Protein AF-0000000084575203 (afdb_homodimer)

Nearest PDB structures (foldseek):
  8qkd-assembly1_A  TM=4.414E-01  e=4.168E-02  synthetic construct
  8r97-assembly2_I  TM=4.747E-01  e=3.796E-01  Subtercola sp.
  7ran-assembly1_A  TM=4.480E-01  e=8.044E-01  Homo sapiens
  8qkd-assembly1_A  TM=5.413E-01  e=3.655E-02  synthetic construct
  8r97-assembly2_I  TM=4.748E-01  e=2.945E-01  Subtercola sp.

InterPro domains:
  IPR045339 Domain of unknown function DUF6534 [PF20152] (160-245)

pLDDT: mean 74.3, std 27.45, range [20.17, 98.25]

Radius of gyration: 34.97 Å; Cα contacts (8 Å, |Δi|>4): 824; chains: 2; bounding box: 142×97×87 Å

Foldseek 3Di:
DCLQQVLLVLLLVVLVVLLVLLVVLLVLLVVFPVPDDPVLVCLLVVLNVLSVVLNVLSVVLCCQQCPVCNPPVLSSFWLALSVLSLLQSLLVLLLSLLLVLLVVLCVLVVNPVSSVVLNVLSNQLSVLSNVLSVVSNVVGGQQVSLPVSVVSVLSNLVSSLVSLVSSLVSLLVSLVVPQDPPVVVNVLSVLLNVLSNVLSVVLNVLSVVLSVCCVVPVRGCNSVSSSSNNSSSSSSSSSCSSSSPGDDVVDDPPPCPPPPPPVVVPPPPPPPDDDPPPPPPDPPPDPPPDPDDDPPPPPPPCPPPVPVPDDPDDPDDDPDDPDDDDD/DCLLQVLLVLLLVVLVVLLVLLVVLLVLLVVFPVPDDPVLVCLLVVLNVLSVVLNVLSVVLCCQQCPVCNPPVLSSFWLALSVLSLLQSLLVLLLSLLLVLLVVLCVLVVNPVSSVVLNVLSNQLSVLSNVLSVVSHVVGGQQVSLPVSVVSVLSNLVSSLVSLVSSLVSLLVSLVVPQDPPVVVNVLSVLLNVLSNVLSVVLNVLSVVLSVCCVVPVRGCNSVSSSSNNSSSSSSSSSCSSSSPGDDVVDDPPPCPVVPPPVVVVPPPPPDDDDPPPPVPPPPDDPPDDDPDDPPPPPPPPPPPPPPVDDPPPDDDDDDDDDPDDD

Structure (mmCIF, N/CA/C/O backbone):
data_AF-0000000084575203-model_v1
#
loop_
_entity.id
_entity.type
_entity.pdbx_description
1 polymer 'DUF6534 domain-containing protein'
#
loop_
_atom_site.group_PDB
_atom_site.id
_atom_site.type_symbol
_atom_site.label_atom_id
_atom_site.label_alt_id
_atom_site.label_comp_id
_atom_site.label_asym_id
_atom_site.label_entity_id
_atom_site.label_seq_id
_atom_site.pdbx_PDB_ins_code
_atom_site.Cartn_x
_atom_site.Cartn_y
_atom_site.Cartn_z
_atom_site.occupancy
_atom_site.B_iso_or_equiv
_atom_site.auth_seq_id
_atom_site.auth_comp_id
_atom_site.auth_asym_id
_atom_site.auth_atom_id
_atom_site.pdbx_PDB_model_num
ATOM 1 N N . MET A 1 1 ? 10.594 -26.672 -6.68 1 68.25 1 MET A N 1
ATOM 2 C CA . MET A 1 1 ? 9.492 -25.828 -7.129 1 68.25 1 MET A CA 1
ATOM 3 C C . MET A 1 1 ? 9.227 -24.688 -6.137 1 68.25 1 MET A C 1
ATOM 5 O O . MET A 1 1 ? 9.195 -23.516 -6.52 1 68.25 1 MET A O 1
ATOM 9 N N . ALA A 1 2 ? 9.273 -25.031 -4.848 1 73.06 2 ALA A N 1
ATOM 10 C CA . ALA A 1 2 ? 8.969 -24.047 -3.818 1 73.06 2 ALA A CA 1
ATOM 11 C C . ALA A 1 2 ? 10.07 -23 -3.721 1 73.06 2 ALA A C 1
ATOM 13 O O . ALA A 1 2 ? 9.797 -21.797 -3.623 1 73.06 2 ALA A O 1
ATOM 14 N N . PRO A 1 3 ? 11.273 -23.359 -3.947 1 76.75 3 PRO A N 1
ATOM 15 C CA . PRO A 1 3 ? 12.328 -22.344 -3.832 1 76.75 3 PRO A CA 1
ATOM 16 C C . PRO A 1 3 ? 12.328 -21.375 -5 1 76.75 3 PRO A C 1
ATOM 18 O O . PRO A 1 3 ? 12.922 -20.281 -4.902 1 76.75 3 PRO A O 1
ATOM 21 N N . LEU A 1 4 ? 11.672 -21.766 -6.047 1 78.19 4 LEU A N 1
ATOM 22 C CA . LEU A 1 4 ? 11.578 -20.844 -7.176 1 78.19 4 LEU A CA 1
ATOM 23 C C . LEU A 1 4 ? 10.289 -20.031 -7.109 1 78.19 4 LEU A C 1
ATOM 25 O O . LEU A 1 4 ? 10.312 -18.812 -7.262 1 78.19 4 LEU A O 1
ATOM 29 N N . ALA A 1 5 ? 9.289 -20.641 -6.785 1 85.19 5 ALA A N 1
ATOM 30 C CA . ALA A 1 5 ? 7.965 -20.016 -6.883 1 85.19 5 ALA A CA 1
ATOM 31 C C . ALA A 1 5 ? 7.688 -19.125 -5.68 1 85.19 5 ALA A C 1
ATOM 33 O O . ALA A 1 5 ? 7.109 -18.047 -5.824 1 85.19 5 ALA A O 1
ATOM 34 N N . ALA A 1 6 ? 8.188 -19.5 -4.555 1 89.56 6 ALA A N 1
ATOM 35 C CA . ALA A 1 6 ? 7.805 -18.812 -3.322 1 89.56 6 ALA A CA 1
ATOM 36 C C . ALA A 1 6 ? 8.445 -17.438 -3.236 1 89.56 6 ALA A C 1
ATOM 38 O O . ALA A 1 6 ? 7.766 -16.438 -2.971 1 89.56 6 ALA A O 1
ATOM 39 N N . PRO A 1 7 ? 9.695 -17.359 -3.49 1 90.19 7 PRO A N 1
ATOM 40 C CA . PRO A 1 7 ? 10.297 -16.031 -3.379 1 90.19 7 PRO A CA 1
ATOM 41 C C . PRO A 1 7 ? 9.734 -15.031 -4.391 1 90.19 7 PRO A C 1
ATOM 43 O O . PRO A 1 7 ? 9.539 -13.859 -4.066 1 90.19 7 PRO A O 1
ATOM 46 N N . LEU A 1 8 ? 9.461 -15.461 -5.539 1 90.56 8 LEU A N 1
ATOM 47 C CA . LEU A 1 8 ? 8.898 -14.578 -6.555 1 90.56 8 LEU A CA 1
ATOM 48 C C . LEU A 1 8 ? 7.5 -14.117 -6.16 1 90.56 8 LEU A C 1
ATOM 50 O O . LEU A 1 8 ? 7.168 -12.938 -6.297 1 90.56 8 LEU A O 1
ATOM 54 N N . LEU A 1 9 ? 6.723 -15.031 -5.699 1 93.5 9 LEU A N 1
ATOM 55 C CA . LEU A 1 9 ? 5.371 -14.688 -5.266 1 93.5 9 LEU A CA 1
ATOM 56 C C . LEU A 1 9 ? 5.406 -13.633 -4.172 1 93.5 9 LEU A C 1
ATOM 58 O O . LEU A 1 9 ? 4.691 -12.625 -4.25 1 93.5 9 LEU A O 1
ATOM 62 N N . LEU A 1 10 ? 6.266 -13.844 -3.195 1 94.5 10 LEU A N 1
ATOM 63 C CA . LEU A 1 10 ? 6.391 -12.883 -2.107 1 94.5 10 LEU A CA 1
ATOM 64 C C . LEU A 1 10 ? 6.871 -11.531 -2.631 1 94.5 10 LEU A C 1
ATOM 66 O O . LEU A 1 10 ? 6.406 -10.484 -2.174 1 94.5 10 LEU A O 1
ATOM 70 N N . GLY A 1 11 ? 7.781 -11.578 -3.541 1 95.25 11 GLY A N 1
ATOM 71 C CA . GLY A 1 11 ? 8.25 -10.352 -4.156 1 95.25 11 GLY A CA 1
ATOM 72 C C . GLY A 1 11 ? 7.148 -9.555 -4.824 1 95.25 11 GLY A C 1
ATOM 73 O O . GLY A 1 11 ? 7.094 -8.328 -4.699 1 95.25 11 GLY A O 1
ATOM 74 N N . TYR A 1 12 ? 6.258 -10.25 -5.535 1 95.69 12 TYR A N 1
ATOM 75 C CA . TYR A 1 12 ? 5.145 -9.578 -6.191 1 95.69 12 TYR A CA 1
ATOM 76 C C . TYR A 1 12 ? 4.207 -8.945 -5.168 1 95.69 12 TYR A C 1
ATOM 78 O O . TYR A 1 12 ? 3.742 -7.82 -5.352 1 95.69 12 TYR A O 1
ATOM 86 N N . LEU A 1 13 ? 3.953 -9.648 -4.102 1 96.81 13 LEU A N 1
ATOM 87 C CA . LEU A 1 13 ? 3.061 -9.148 -3.064 1 96.81 13 LEU A CA 1
ATOM 88 C C . LEU A 1 13 ? 3.652 -7.914 -2.389 1 96.81 13 LEU A C 1
ATOM 90 O O . LEU A 1 13 ? 2.975 -6.891 -2.25 1 96.81 13 LEU A O 1
ATOM 94 N N . PHE A 1 14 ? 4.895 -8.008 -2.092 1 96.69 14 PHE A N 1
ATOM 95 C CA . PHE A 1 14 ? 5.551 -6.887 -1.433 1 96.69 14 PHE A CA 1
ATOM 96 C C . PHE A 1 14 ? 5.648 -5.688 -2.369 1 96.69 14 PHE A C 1
ATOM 98 O O . PHE A 1 14 ? 5.543 -4.539 -1.933 1 96.69 14 PHE A O 1
ATOM 105 N N . ASN A 1 15 ? 5.902 -5.945 -3.596 1 97.44 15 ASN A N 1
ATOM 106 C CA . ASN A 1 15 ? 5.949 -4.879 -4.594 1 97.44 15 ASN A CA 1
ATOM 107 C C . ASN A 1 15 ? 4.648 -4.086 -4.625 1 97.44 15 ASN A C 1
ATOM 109 O O . ASN A 1 15 ? 4.664 -2.854 -4.578 1 97.44 15 ASN A O 1
ATOM 113 N N . TRP A 1 16 ? 3.549 -4.73 -4.629 1 97.62 16 TRP A N 1
ATOM 114 C CA . TRP A 1 16 ? 2.25 -4.066 -4.633 1 97.62 16 TRP A CA 1
ATOM 115 C C . TRP A 1 16 ? 2.006 -3.332 -3.32 1 97.62 16 TRP A C 1
ATOM 117 O O . TRP A 1 16 ? 1.437 -2.238 -3.311 1 97.62 16 TRP A O 1
ATOM 127 N N . GLY A 1 17 ? 2.402 -3.957 -2.211 1 97.75 17 GLY A N 1
ATOM 128 C CA . GLY A 1 17 ? 2.293 -3.275 -0.932 1 97.75 17 GLY A CA 1
ATOM 129 C C . GLY A 1 17 ? 3.049 -1.96 -0.891 1 97.75 17 GLY A C 1
ATOM 130 O O . GLY A 1 17 ? 2.502 -0.937 -0.475 1 97.75 17 GLY A O 1
ATOM 131 N N . LEU A 1 18 ? 4.238 -2.016 -1.347 1 97.94 18 LEU A N 1
ATOM 132 C CA . LEU A 1 18 ? 5.078 -0.824 -1.341 1 97.94 18 LEU A CA 1
ATOM 133 C C . LEU A 1 18 ? 4.566 0.205 -2.346 1 97.94 18 LEU A C 1
ATOM 135 O O . LEU A 1 18 ? 4.699 1.411 -2.125 1 97.94 18 LEU A O 1
ATOM 139 N N . TYR A 1 19 ? 3.998 -0.305 -3.461 1 98.06 19 TYR A N 1
ATOM 140 C CA . TYR A 1 19 ? 3.389 0.608 -4.422 1 98.06 19 TYR A CA 1
ATOM 141 C C . TYR A 1 19 ? 2.217 1.355 -3.793 1 98.06 19 TYR A C 1
ATOM 143 O O . TYR A 1 19 ? 2.016 2.543 -4.059 1 98.06 19 TYR A O 1
ATOM 151 N N . GLY A 1 20 ? 1.424 0.672 -2.984 1 97.62 20 GLY A N 1
ATOM 152 C CA . GLY A 1 20 ? 0.376 1.349 -2.236 1 97.62 20 GLY A CA 1
ATOM 153 C C . GLY A 1 20 ? 0.904 2.441 -1.326 1 97.62 20 GLY A C 1
ATOM 154 O O . GLY A 1 20 ? 0.381 3.559 -1.322 1 97.62 20 GLY A O 1
ATOM 155 N N . VAL A 1 21 ? 1.962 2.123 -0.621 1 97.06 21 VAL A N 1
ATOM 156 C CA . VAL A 1 21 ? 2.609 3.096 0.253 1 97.06 21 VAL A CA 1
ATOM 157 C C . VAL A 1 21 ? 3.072 4.301 -0.566 1 97.06 21 VAL A C 1
ATOM 159 O O . VAL A 1 21 ? 2.811 5.445 -0.196 1 97.06 21 VAL A O 1
ATOM 162 N N . LEU A 1 22 ? 3.662 4.008 -1.659 1 98 22 LEU A N 1
ATOM 163 C CA . LEU A 1 22 ? 4.215 5.043 -2.523 1 98 22 LEU A CA 1
ATOM 164 C C . LEU A 1 22 ? 3.115 5.953 -3.053 1 98 22 LEU A C 1
ATOM 166 O O . LEU A 1 22 ? 3.289 7.176 -3.119 1 98 22 LEU A O 1
ATOM 170 N N . SER A 1 23 ? 2.016 5.395 -3.389 1 97.38 23 SER A N 1
ATOM 171 C CA . SER A 1 23 ? 0.917 6.164 -3.963 1 97.38 23 SER A CA 1
ATOM 172 C C . SER A 1 23 ? 0.391 7.195 -2.971 1 97.38 23 SER A C 1
ATOM 174 O O . SER A 1 23 ? 0.149 8.352 -3.336 1 97.38 23 SER A O 1
ATOM 176 N N . VAL A 1 24 ? 0.289 6.828 -1.729 1 95.5 24 VAL A N 1
ATOM 177 C CA . VAL A 1 24 ? -0.192 7.77 -0.724 1 95.5 24 VAL A CA 1
ATOM 178 C C . VAL A 1 24 ? 0.882 8.82 -0.441 1 95.5 24 VAL A C 1
ATOM 180 O O . VAL A 1 24 ? 0.575 10 -0.267 1 95.5 24 VAL A O 1
ATOM 183 N N . GLN A 1 25 ? 2.119 8.375 -0.477 1 95.56 25 GLN A N 1
ATOM 184 C CA . GLN A 1 25 ? 3.213 9.312 -0.238 1 95.56 25 GLN A CA 1
ATOM 185 C C . GLN A 1 25 ? 3.264 10.383 -1.321 1 95.56 25 GLN A C 1
ATOM 187 O O . GLN A 1 25 ? 3.492 11.555 -1.027 1 95.56 25 GLN A O 1
ATOM 192 N N . VAL A 1 26 ? 3.086 9.945 -2.518 1 96.75 26 VAL A N 1
ATOM 193 C CA . VAL A 1 26 ? 3.115 10.906 -3.621 1 96.75 26 VAL A CA 1
ATOM 194 C C . VAL A 1 26 ? 1.923 11.852 -3.516 1 96.75 26 VAL A C 1
ATOM 196 O O . VAL A 1 26 ? 2.055 13.055 -3.76 1 96.75 26 VAL A O 1
ATOM 199 N N . TYR A 1 27 ? 0.812 11.328 -3.105 1 94.31 27 TYR A N 1
ATOM 200 C CA . TYR A 1 27 ? -0.378 12.148 -2.918 1 94.31 27 TYR A CA 1
ATOM 201 C C . TYR A 1 27 ? -0.155 13.195 -1.831 1 94.31 27 TYR A C 1
ATOM 203 O O . TYR A 1 27 ? -0.509 14.359 -2.004 1 94.31 27 TYR A O 1
ATOM 211 N N . LEU A 1 28 ? 0.402 12.82 -0.754 1 92.5 28 LEU A N 1
ATOM 212 C CA . LEU A 1 28 ? 0.708 13.734 0.342 1 92.5 28 LEU A CA 1
ATOM 213 C C . LEU A 1 28 ? 1.69 14.812 -0.106 1 92.5 28 LEU A C 1
ATOM 215 O O . LEU A 1 28 ? 1.521 15.984 0.225 1 92.5 28 LEU A O 1
ATOM 219 N N . TYR A 1 29 ? 2.668 14.344 -0.847 1 94.88 29 TYR A N 1
ATOM 220 C CA . TYR A 1 29 ? 3.625 15.297 -1.389 1 94.88 29 TYR A CA 1
ATOM 221 C C . TYR A 1 29 ? 2.928 16.328 -2.268 1 94.88 29 TYR A C 1
ATOM 223 O O . TYR A 1 29 ? 3.209 17.531 -2.174 1 94.88 29 TYR A O 1
ATOM 231 N N . HIS A 1 30 ? 2.027 15.859 -3.1 1 93.69 30 HIS A N 1
ATOM 232 C CA . HIS A 1 30 ? 1.291 16.734 -4.008 1 93.69 30 HIS A CA 1
ATOM 233 C C . HIS A 1 30 ? 0.477 17.766 -3.238 1 93.69 30 HIS A C 1
ATOM 235 O O . HIS A 1 30 ? 0.41 18.938 -3.637 1 93.69 30 HIS A O 1
ATOM 241 N N . LEU A 1 31 ? -0.009 17.438 -2.072 1 89.5 31 LEU A N 1
ATOM 242 C CA . LEU A 1 31 ? -0.835 18.328 -1.26 1 89.5 31 LEU A CA 1
ATOM 243 C C . LEU A 1 31 ? 0.029 19.297 -0.454 1 89.5 31 LEU A C 1
ATOM 245 O O . LEU A 1 31 ? -0.321 20.469 -0.295 1 89.5 31 LEU A O 1
ATOM 249 N N . ALA A 1 32 ? 1.083 18.844 -0.059 1 90 32 ALA A N 1
ATOM 250 C CA . ALA A 1 32 ? 1.843 19.562 0.956 1 90 32 ALA A CA 1
ATOM 251 C C . ALA A 1 32 ? 2.822 20.547 0.313 1 90 32 ALA A C 1
ATOM 253 O O . ALA A 1 32 ? 3.143 21.578 0.894 1 90 32 ALA A O 1
ATOM 254 N N . PHE A 1 33 ? 3.256 20.234 -0.929 1 91.94 33 PHE A N 1
ATOM 255 C CA . PHE A 1 33 ? 4.367 21.031 -1.423 1 91.94 33 PHE A CA 1
ATOM 256 C C . PHE A 1 33 ? 4.109 21.484 -2.855 1 91.94 33 PHE A C 1
ATOM 258 O O . PHE A 1 33 ? 4.898 21.188 -3.756 1 91.94 33 PHE A O 1
ATOM 265 N N . PRO A 1 34 ? 3.143 22.281 -3.027 1 89.94 34 PRO A N 1
ATOM 266 C CA . PRO A 1 34 ? 2.869 22.797 -4.371 1 89.94 34 PRO A CA 1
ATOM 267 C C . PRO A 1 34 ? 3.941 23.766 -4.859 1 89.94 34 PRO A C 1
ATOM 269 O O . PRO A 1 34 ? 4.086 23.984 -6.066 1 89.94 34 PRO A O 1
ATOM 272 N N . LYS A 1 35 ? 4.785 24.344 -3.951 1 90.88 35 LYS A N 1
ATOM 273 C CA . LYS A 1 35 ? 5.73 25.391 -4.316 1 90.88 35 LYS A CA 1
ATOM 274 C C . LYS A 1 35 ? 7.156 24.844 -4.379 1 90.88 35 LYS A C 1
ATOM 276 O O . LYS A 1 35 ? 8.117 25.609 -4.512 1 90.88 35 LYS A O 1
ATOM 281 N N . ASP A 1 36 ? 7.305 23.594 -4.273 1 92.25 36 ASP A N 1
ATOM 282 C CA . ASP A 1 36 ? 8.641 23.016 -4.379 1 92.25 36 ASP A CA 1
ATOM 283 C C . ASP A 1 36 ? 9.25 23.266 -5.754 1 92.25 36 ASP A C 1
ATOM 285 O O . ASP A 1 36 ? 8.531 23.609 -6.699 1 92.25 36 ASP A O 1
ATOM 289 N N . SER A 1 37 ? 10.523 23.234 -5.836 1 92.75 37 SER A N 1
ATOM 290 C CA . SER A 1 37 ? 11.234 23.469 -7.09 1 92.75 37 SER A CA 1
ATOM 291 C C . SER A 1 37 ? 10.805 22.469 -8.156 1 92.75 37 SER A C 1
ATOM 293 O O . SER A 1 37 ? 10.359 21.359 -7.836 1 92.75 37 SER A O 1
ATOM 295 N N . VAL A 1 38 ? 10.938 22.781 -9.406 1 93.44 38 VAL A N 1
ATOM 296 C CA . VAL A 1 38 ? 10.539 21.953 -10.539 1 93.44 38 VAL A CA 1
ATOM 297 C C . VAL A 1 38 ? 11.383 20.688 -10.586 1 93.44 38 VAL A C 1
ATOM 299 O O . VAL A 1 38 ? 10.898 19.609 -10.961 1 93.44 38 VAL A O 1
ATOM 302 N N . ILE A 1 39 ? 12.656 20.766 -10.164 1 89.69 39 ILE A N 1
ATOM 303 C CA . ILE A 1 39 ? 13.562 19.625 -10.18 1 89.69 39 ILE A CA 1
ATOM 304 C C . ILE A 1 39 ? 13.039 18.547 -9.234 1 89.69 39 ILE A C 1
ATOM 306 O O . ILE A 1 39 ? 12.961 17.375 -9.609 1 89.69 39 ILE A O 1
ATOM 310 N N . VAL A 1 40 ? 12.648 18.969 -8.062 1 92.44 40 VAL A N 1
ATOM 311 C CA . VAL A 1 40 ? 12.172 18.016 -7.066 1 92.44 40 VAL A CA 1
ATOM 312 C C . VAL A 1 40 ? 10.82 17.438 -7.508 1 92.44 40 VAL A C 1
ATOM 314 O O . VAL A 1 40 ? 10.586 16.234 -7.387 1 92.44 40 VAL A O 1
ATOM 317 N N . LYS A 1 41 ? 10.008 18.234 -8.07 1 95.31 41 LYS A N 1
ATOM 318 C CA . LYS A 1 41 ? 8.703 17.781 -8.555 1 95.31 41 LYS A CA 1
ATOM 319 C C . LYS A 1 41 ? 8.867 16.766 -9.688 1 95.31 41 LYS A C 1
ATOM 321 O O . LYS A 1 41 ? 8.203 15.734 -9.695 1 95.31 41 LYS A O 1
ATOM 326 N N . THR A 1 42 ? 9.734 17.125 -10.547 1 94.38 42 THR A N 1
ATOM 327 C CA . THR A 1 42 ? 9.977 16.203 -11.664 1 94.38 42 THR A CA 1
ATOM 328 C C . THR A 1 42 ? 10.531 14.875 -11.164 1 94.38 42 THR A C 1
ATOM 330 O O . THR A 1 42 ? 10.164 13.82 -11.672 1 94.38 42 THR A O 1
ATOM 333 N N . LEU A 1 43 ? 11.391 14.953 -10.211 1 95.19 43 LEU A N 1
ATOM 334 C CA . LEU A 1 43 ? 11.953 13.742 -9.633 1 95.19 43 LEU A CA 1
ATOM 335 C C . LEU A 1 43 ? 10.859 12.867 -9.031 1 95.19 43 LEU A C 1
ATOM 337 O O . LEU A 1 43 ? 10.773 11.672 -9.336 1 95.19 43 LEU A O 1
ATOM 341 N N . VAL A 1 44 ? 9.961 13.453 -8.242 1 96.5 44 VAL A N 1
ATOM 342 C CA . VAL A 1 44 ? 8.898 12.734 -7.539 1 96.5 44 VAL A CA 1
ATOM 343 C C . VAL A 1 44 ? 7.938 12.109 -8.547 1 96.5 44 VAL A C 1
ATOM 345 O O . VAL A 1 44 ? 7.66 10.914 -8.5 1 96.5 44 VAL A O 1
ATOM 348 N N . TYR A 1 45 ? 7.492 12.852 -9.547 1 96.81 45 TYR A N 1
ATOM 349 C CA . TYR A 1 45 ? 6.469 12.367 -10.461 1 96.81 45 TYR A CA 1
ATOM 350 C C . TYR A 1 45 ? 7.062 11.398 -11.484 1 96.81 45 TYR A C 1
ATOM 352 O O . TYR A 1 45 ? 6.391 10.461 -11.922 1 96.81 45 TYR A O 1
ATOM 360 N N . SER A 1 46 ? 8.32 11.641 -11.836 1 96.25 46 SER A N 1
ATOM 361 C CA . SER A 1 46 ? 8.961 10.711 -12.758 1 96.25 46 SER A CA 1
ATOM 362 C C . SER A 1 46 ? 9.172 9.344 -12.109 1 96.25 46 SER A C 1
ATOM 364 O O . SER A 1 46 ? 8.898 8.312 -12.727 1 96.25 46 SER A O 1
ATOM 366 N N . VAL A 1 47 ? 9.641 9.367 -10.898 1 96.31 47 VAL A N 1
ATOM 367 C CA . VAL A 1 47 ? 9.844 8.102 -10.188 1 96.31 47 VAL A CA 1
ATOM 368 C C . VAL A 1 47 ? 8.508 7.383 -10.016 1 96.31 47 VAL A C 1
ATOM 370 O O . VAL A 1 47 ? 8.438 6.16 -10.172 1 96.31 47 VAL A O 1
ATOM 373 N N . TYR A 1 48 ? 7.457 8.117 -9.758 1 97.81 48 TYR A N 1
ATOM 374 C CA . TYR A 1 48 ? 6.145 7.508 -9.578 1 97.81 48 TYR A CA 1
ATOM 375 C C . TYR A 1 48 ? 5.656 6.871 -10.875 1 97.81 48 TYR A C 1
ATOM 377 O O . TYR A 1 48 ? 5.09 5.777 -10.859 1 97.81 48 TYR A O 1
ATOM 385 N N . MET A 1 49 ? 5.863 7.566 -11.945 1 97.31 49 MET A N 1
ATOM 386 C CA . MET A 1 49 ? 5.449 7.051 -13.242 1 97.31 49 MET A CA 1
ATOM 387 C C . MET A 1 49 ? 6.207 5.77 -13.586 1 97.31 49 MET A C 1
ATOM 389 O O . MET A 1 49 ? 5.613 4.801 -14.062 1 97.31 49 MET A O 1
ATOM 393 N N . ILE A 1 50 ? 7.453 5.789 -13.336 1 96.5 50 ILE A N 1
ATOM 394 C CA . ILE A 1 50 ? 8.289 4.613 -13.578 1 96.5 50 ILE A CA 1
ATOM 395 C C . ILE A 1 50 ? 7.809 3.453 -12.711 1 96.5 50 ILE A C 1
ATOM 397 O O . ILE A 1 50 ? 7.664 2.328 -13.195 1 96.5 50 ILE A O 1
ATOM 401 N N . GLU A 1 51 ? 7.52 3.746 -11.469 1 97.31 51 GLU A N 1
ATOM 402 C CA . GLU A 1 51 ? 7.086 2.715 -10.531 1 97.31 51 GLU A CA 1
ATOM 403 C C . GLU A 1 51 ? 5.715 2.164 -10.914 1 97.31 51 GLU A C 1
ATOM 405 O O . GLU A 1 51 ? 5.43 0.984 -10.695 1 97.31 51 GLU A O 1
ATOM 410 N N . THR A 1 52 ? 4.871 3.021 -11.398 1 97.25 52 THR A N 1
ATOM 411 C CA . THR A 1 52 ? 3.562 2.568 -11.859 1 97.25 52 THR A CA 1
ATOM 412 C C . THR A 1 52 ? 3.711 1.617 -13.047 1 97.25 52 THR A C 1
ATOM 414 O O . THR A 1 52 ? 3.1 0.547 -13.07 1 97.25 52 THR A O 1
ATOM 417 N N . ALA A 1 53 ? 4.52 2.037 -13.961 1 95.62 53 ALA A N 1
ATOM 418 C CA . ALA A 1 53 ? 4.777 1.187 -15.125 1 95.62 53 ALA A CA 1
ATOM 419 C C . ALA A 1 53 ? 5.375 -0.152 -14.695 1 95.62 53 ALA A C 1
ATOM 421 O O . ALA A 1 53 ? 4.953 -1.207 -15.18 1 95.62 53 ALA A O 1
ATOM 422 N N . GLN A 1 54 ? 6.309 -0.089 -13.828 1 95.56 54 GLN A N 1
ATOM 423 C CA . GLN A 1 54 ? 6.949 -1.312 -13.352 1 95.56 54 GLN A CA 1
ATOM 424 C C . GLN A 1 54 ? 5.941 -2.236 -12.68 1 95.56 54 GLN A C 1
ATOM 426 O O . GLN A 1 54 ? 5.977 -3.451 -12.875 1 95.56 54 GLN A O 1
ATOM 431 N N . THR A 1 55 ? 5.102 -1.659 -11.836 1 96.31 55 THR A N 1
ATOM 432 C CA . THR A 1 55 ? 4.113 -2.447 -11.109 1 96.31 55 THR A CA 1
ATOM 433 C C . THR A 1 55 ? 3.156 -3.139 -12.078 1 96.31 55 THR A C 1
ATOM 435 O O . THR A 1 55 ? 2.814 -4.309 -11.891 1 96.31 55 THR A O 1
ATOM 438 N N . ILE A 1 56 ? 2.76 -2.49 -13.125 1 94.69 56 ILE A N 1
ATOM 439 C CA . ILE A 1 56 ? 1.868 -3.062 -14.133 1 94.69 56 ILE A CA 1
ATOM 440 C C . ILE A 1 56 ? 2.574 -4.203 -14.859 1 94.69 56 ILE A C 1
ATOM 442 O O . ILE A 1 56 ? 1.998 -5.277 -15.047 1 94.69 56 ILE A O 1
ATOM 446 N N . ILE A 1 57 ? 3.795 -3.988 -15.234 1 93.44 57 ILE A N 1
ATOM 447 C CA . ILE A 1 57 ? 4.562 -4.984 -15.977 1 93.44 57 ILE A CA 1
ATOM 448 C C . ILE A 1 57 ? 4.812 -6.207 -15.094 1 93.44 57 ILE A C 1
ATOM 450 O O . ILE A 1 57 ? 4.664 -7.344 -15.547 1 93.44 57 ILE A O 1
ATOM 454 N N . ILE A 1 58 ? 5.137 -5.965 -13.844 1 92.44 58 ILE A N 1
ATOM 455 C CA . ILE A 1 58 ? 5.434 -7.055 -12.922 1 92.44 58 ILE A CA 1
ATOM 456 C C . ILE A 1 58 ? 4.156 -7.832 -12.617 1 92.44 58 ILE A C 1
ATOM 458 O O . ILE A 1 58 ? 4.191 -9.055 -12.445 1 92.44 58 ILE A O 1
ATOM 462 N N . ALA A 1 59 ? 3.078 -7.129 -12.555 1 93.38 59 ALA A N 1
ATOM 463 C CA . ALA A 1 59 ? 1.803 -7.82 -12.391 1 93.38 59 ALA A CA 1
ATOM 464 C C . ALA A 1 59 ? 1.523 -8.75 -13.562 1 93.38 59 ALA A C 1
ATOM 466 O O . ALA A 1 59 ? 1.002 -9.852 -13.383 1 93.38 59 ALA A O 1
ATOM 467 N N . HIS A 1 60 ? 1.821 -8.305 -14.773 1 92.81 60 HIS A N 1
ATOM 468 C CA . HIS A 1 60 ? 1.658 -9.148 -15.953 1 92.81 60 HIS A CA 1
ATOM 469 C C . HIS A 1 60 ? 2.6 -10.344 -15.906 1 92.81 60 HIS A C 1
ATOM 471 O O . HIS A 1 60 ? 2.232 -11.445 -16.328 1 92.81 60 HIS A O 1
ATOM 477 N N . ASP A 1 61 ? 3.764 -10.125 -15.43 1 90.62 61 ASP A N 1
ATOM 478 C CA . ASP A 1 61 ? 4.707 -11.227 -15.242 1 90.62 61 ASP A CA 1
ATOM 479 C C . ASP A 1 61 ? 4.141 -12.273 -14.289 1 90.62 61 ASP A C 1
ATOM 481 O O . ASP A 1 61 ? 4.211 -13.477 -14.562 1 90.62 61 ASP A O 1
ATOM 485 N N . ALA A 1 62 ? 3.66 -11.805 -13.188 1 91.56 62 ALA A N 1
ATOM 486 C CA . ALA A 1 62 ? 3.039 -12.711 -12.219 1 91.56 62 ALA A CA 1
ATOM 487 C C . ALA A 1 62 ? 1.871 -13.461 -12.852 1 91.56 62 ALA A C 1
ATOM 489 O O . ALA A 1 62 ? 1.694 -14.656 -12.609 1 91.56 62 ALA A O 1
ATOM 490 N N . PHE A 1 63 ? 1.106 -12.742 -13.648 1 91.44 63 PHE A N 1
ATOM 491 C CA . PHE A 1 63 ? -0.021 -13.352 -14.344 1 91.44 63 PHE A CA 1
ATOM 492 C C . PHE A 1 63 ? 0.451 -14.477 -15.258 1 91.44 63 PHE A C 1
ATOM 494 O O . PHE A 1 63 ? -0.137 -15.555 -15.273 1 91.44 63 PHE A O 1
ATOM 501 N N . ASN A 1 64 ? 1.472 -14.289 -15.977 1 89.12 64 ASN A N 1
ATOM 502 C CA . ASN A 1 64 ? 1.992 -15.281 -16.906 1 89.12 64 ASN A CA 1
ATOM 503 C C . ASN A 1 64 ? 2.564 -16.484 -16.172 1 89.12 64 ASN A C 1
ATOM 505 O O . ASN A 1 64 ? 2.416 -17.625 -16.625 1 89.12 64 ASN A O 1
ATOM 509 N N . ALA A 1 65 ? 3.141 -16.25 -15.078 1 88.12 65 ALA A N 1
ATOM 510 C CA . ALA A 1 65 ? 3.809 -17.328 -14.352 1 88.12 65 ALA A CA 1
ATOM 511 C C . ALA A 1 65 ? 2.822 -18.094 -13.477 1 88.12 65 ALA A C 1
ATOM 513 O O . ALA A 1 65 ? 2.865 -19.312 -13.406 1 88.12 65 ALA A O 1
ATOM 514 N N . TYR A 1 66 ? 1.938 -17.391 -12.828 1 90.62 66 TYR A N 1
ATOM 515 C CA . TYR A 1 66 ? 1.165 -18.016 -11.766 1 90.62 66 TYR A CA 1
ATOM 516 C C . TYR A 1 66 ? -0.288 -18.203 -12.18 1 90.62 66 TYR A C 1
ATOM 518 O O . TYR A 1 66 ? -1.063 -18.859 -11.477 1 90.62 66 TYR A O 1
ATOM 526 N N . ALA A 1 67 ? -0.672 -17.641 -13.234 1 90.19 67 ALA A N 1
ATOM 527 C CA . ALA A 1 67 ? -2.049 -17.828 -13.688 1 90.19 67 ALA A CA 1
ATOM 528 C C . ALA A 1 67 ? -2.09 -18.562 -15.023 1 90.19 67 ALA A C 1
ATOM 530 O O . ALA A 1 67 ? -2.318 -19.766 -15.07 1 90.19 67 ALA A O 1
ATOM 531 N N . LYS A 1 68 ? -1.673 -17.922 -16.078 1 86.69 68 LYS A N 1
ATOM 532 C CA . LYS A 1 68 ? -1.667 -18.531 -17.406 1 86.69 68 LYS A CA 1
ATOM 533 C C . LYS A 1 68 ? -0.743 -19.734 -17.453 1 86.69 68 LYS A C 1
ATOM 535 O O . LYS A 1 68 ? -1.07 -20.75 -18.062 1 86.69 68 LYS A O 1
ATOM 540 N N . GLY A 1 69 ? 0.347 -19.625 -16.828 1 86.19 69 GLY A N 1
ATOM 541 C CA . GLY A 1 69 ? 1.333 -20.688 -16.828 1 86.19 69 GLY A CA 1
ATOM 542 C C . GLY A 1 69 ? 1.302 -21.531 -15.562 1 86.19 69 GLY A C 1
ATOM 543 O O . GLY A 1 69 ? 2.295 -22.172 -15.211 1 86.19 69 GLY A O 1
ATOM 544 N N . TYR A 1 70 ? 0.186 -21.531 -14.906 1 86.38 70 TYR A N 1
ATOM 545 C CA . TYR A 1 70 ? 0.091 -22.266 -13.656 1 86.38 70 TYR A CA 1
ATOM 546 C C . TYR A 1 70 ? 0.414 -23.734 -13.867 1 86.38 70 TYR A C 1
ATOM 548 O O . TYR A 1 70 ? -0.228 -24.406 -14.68 1 86.38 70 TYR A O 1
ATOM 556 N N . GLY A 1 71 ? 1.411 -24.172 -13.078 1 85.06 71 GLY A N 1
ATOM 557 C CA . GLY A 1 71 ? 1.835 -25.562 -13.164 1 85.06 71 GLY A CA 1
ATOM 558 C C . GLY A 1 71 ? 2.914 -25.797 -14.211 1 85.06 71 GLY A C 1
ATOM 559 O O . GLY A 1 71 ? 3.469 -26.891 -14.305 1 85.06 71 GLY A O 1
ATOM 560 N N . ASP A 1 72 ? 3.186 -24.844 -15.094 1 86.75 72 ASP A N 1
ATOM 561 C CA . ASP A 1 72 ? 4.227 -24.938 -16.109 1 86.75 72 ASP A CA 1
ATOM 562 C C . ASP A 1 72 ? 5.551 -24.391 -15.594 1 86.75 72 ASP A C 1
ATOM 564 O O . ASP A 1 72 ? 5.723 -23.172 -15.477 1 86.75 72 ASP A O 1
ATOM 568 N N . LEU A 1 73 ? 6.48 -25.312 -15.375 1 83.5 73 LEU A N 1
ATOM 569 C CA . LEU A 1 73 ? 7.773 -24.953 -14.805 1 83.5 73 LEU A CA 1
ATOM 570 C C . LEU A 1 73 ? 8.555 -24.062 -15.766 1 83.5 73 LEU A C 1
ATOM 572 O O . LEU A 1 73 ? 9.359 -23.219 -15.336 1 83.5 73 LEU A O 1
ATOM 576 N N . ASN A 1 74 ? 8.297 -24.266 -17.047 1 82.06 74 ASN A N 1
ATOM 577 C CA . ASN A 1 74 ? 8.969 -23.406 -18.016 1 82.06 74 ASN A CA 1
ATOM 578 C C . ASN A 1 74 ? 8.477 -21.969 -17.922 1 82.06 74 ASN A C 1
ATOM 580 O O . ASN A 1 74 ? 9.266 -21.031 -18.031 1 82.06 74 ASN A O 1
ATOM 584 N N . ALA A 1 75 ? 7.211 -21.828 -17.672 1 81.94 75 ALA A N 1
ATOM 585 C CA . ALA A 1 75 ? 6.648 -20.5 -17.516 1 81.94 75 ALA A CA 1
ATOM 586 C C . ALA A 1 75 ? 7.152 -19.828 -16.25 1 81.94 75 ALA A C 1
ATOM 588 O O . ALA A 1 75 ? 7.453 -18.641 -16.234 1 81.94 75 ALA A O 1
ATOM 589 N N . LEU A 1 76 ? 7.316 -20.594 -15.234 1 82.81 76 LEU A N 1
ATOM 590 C CA . LEU A 1 76 ? 7.797 -20.094 -13.953 1 82.81 76 LEU A CA 1
ATOM 591 C C . LEU A 1 76 ? 9.266 -19.703 -14.047 1 82.81 76 LEU A C 1
ATOM 593 O O . LEU A 1 76 ? 9.688 -18.719 -13.438 1 82.81 76 LEU A O 1
ATOM 597 N N . GLY A 1 77 ? 10 -20.438 -14.773 1 80.19 77 GLY A N 1
ATOM 598 C CA . GLY A 1 77 ? 11.43 -20.203 -14.875 1 80.19 77 GLY A CA 1
ATOM 599 C C . GLY A 1 77 ? 11.797 -19.25 -15.992 1 80.19 77 GLY A C 1
ATOM 600 O O . GLY A 1 77 ? 12.969 -18.875 -16.141 1 80.19 77 GLY A O 1
ATOM 601 N N . SER A 1 78 ? 10.773 -18.797 -16.703 1 79.19 78 SER A N 1
ATOM 602 C CA . SER A 1 78 ? 11.039 -17.938 -17.859 1 79.19 78 SER A CA 1
ATOM 603 C C . SER A 1 78 ? 11.172 -16.469 -17.438 1 79.19 78 SER A C 1
ATOM 605 O O . SER A 1 78 ? 10.398 -15.984 -16.609 1 79.19 78 SER A O 1
ATOM 607 N N . ALA A 1 79 ? 12.344 -16 -17.766 1 69.94 79 ALA A N 1
ATOM 608 C CA . ALA A 1 79 ? 12.516 -14.562 -17.625 1 69.94 79 ALA A CA 1
ATOM 609 C C . ALA A 1 79 ? 11.945 -13.82 -18.844 1 69.94 79 ALA A C 1
ATOM 611 O O . ALA A 1 79 ? 12.688 -13.445 -19.75 1 69.94 79 ALA A O 1
ATOM 612 N N . GLN A 1 80 ? 10.68 -13.656 -18.812 1 70.31 80 GLN A N 1
ATOM 613 C CA . GLN A 1 80 ? 10.023 -13.016 -19.953 1 70.31 80 GLN A CA 1
ATOM 614 C C . GLN A 1 80 ? 10.336 -11.523 -20 1 70.31 80 GLN A C 1
ATOM 616 O O . GLN A 1 80 ? 11.109 -11.023 -19.188 1 70.31 80 GLN A O 1
ATOM 621 N N . THR A 1 81 ? 9.922 -10.953 -21.047 1 72.69 81 THR A N 1
ATOM 622 C CA . THR A 1 81 ? 10.148 -9.539 -21.297 1 72.69 81 THR A CA 1
ATOM 623 C C . THR A 1 81 ? 9.75 -8.695 -20.094 1 72.69 81 THR A C 1
ATOM 625 O O . THR A 1 81 ? 10.352 -7.652 -19.828 1 72.69 81 THR A O 1
ATOM 628 N N . GLU A 1 82 ? 8.977 -9.297 -19.25 1 78.38 82 GLU A N 1
ATOM 629 C CA . GLU A 1 82 ? 8.477 -8.523 -18.125 1 78.38 82 GLU A CA 1
ATOM 630 C C . GLU A 1 82 ? 9.523 -8.43 -17.016 1 78.38 82 GLU A C 1
ATOM 632 O O . GLU A 1 82 ? 9.57 -7.438 -16.281 1 78.38 82 GLU A O 1
ATOM 637 N N . TRP A 1 83 ? 10.383 -9.43 -17.016 1 80.38 83 TRP A N 1
ATOM 638 C CA . TRP A 1 83 ? 11.383 -9.445 -15.953 1 80.38 83 TRP A CA 1
ATOM 639 C C . TRP A 1 83 ? 12.445 -8.383 -16.188 1 80.38 83 TRP A C 1
ATOM 641 O O . TRP A 1 83 ? 13.164 -8 -15.258 1 80.38 83 TRP A O 1
ATOM 651 N N . LEU A 1 84 ? 12.516 -7.867 -17.484 1 82.69 84 LEU A N 1
ATOM 652 C CA . LEU A 1 84 ? 13.43 -6.777 -17.812 1 82.69 84 LEU A CA 1
ATOM 653 C C . LEU A 1 84 ? 13.141 -5.551 -16.953 1 82.69 84 LEU A C 1
ATOM 655 O O . LEU A 1 84 ? 14.055 -4.77 -16.656 1 82.69 84 LEU A O 1
ATOM 659 N N . ALA A 1 85 ? 11.93 -5.516 -16.562 1 87.06 85 ALA A N 1
ATOM 660 C CA . ALA A 1 85 ? 11.5 -4.328 -15.836 1 87.06 85 ALA A CA 1
ATOM 661 C C . ALA A 1 85 ? 12.102 -4.301 -14.43 1 87.06 85 ALA A C 1
ATOM 663 O O . ALA A 1 85 ? 12.297 -3.229 -13.852 1 87.06 85 ALA A O 1
ATOM 664 N N . VAL A 1 86 ? 12.484 -5.461 -13.906 1 91.5 86 VAL A N 1
ATOM 665 C CA . VAL A 1 86 ? 12.953 -5.527 -12.523 1 91.5 86 VAL A CA 1
ATOM 666 C C . VAL A 1 86 ? 14.336 -4.887 -12.422 1 91.5 86 VAL A C 1
ATOM 668 O O . VAL A 1 86 ? 14.508 -3.881 -11.727 1 91.5 86 VAL A O 1
ATOM 671 N N . PRO A 1 87 ? 15.305 -5.371 -13.195 1 92.94 87 PRO A N 1
ATOM 672 C CA . PRO A 1 87 ? 16.609 -4.734 -13.062 1 92.94 87 PRO A CA 1
ATOM 673 C C . PRO A 1 87 ? 16.672 -3.35 -13.703 1 92.94 87 PRO A C 1
ATOM 675 O O . PRO A 1 87 ? 17.266 -2.426 -13.141 1 92.94 87 PRO A O 1
ATOM 678 N N . ILE A 1 88 ? 16.062 -3.104 -14.805 1 93.81 88 ILE A N 1
ATOM 679 C CA . ILE A 1 88 ? 16.172 -1.845 -15.531 1 93.81 88 ILE A CA 1
ATOM 680 C C . ILE A 1 88 ? 15.547 -0.718 -14.711 1 93.81 88 ILE A C 1
ATOM 682 O O . ILE A 1 88 ? 16.188 0.303 -14.453 1 93.81 88 ILE A O 1
ATOM 686 N N . PHE A 1 89 ? 14.352 -0.934 -14.305 1 94.88 89 PHE A N 1
ATOM 687 C CA . PHE A 1 89 ? 13.672 0.114 -13.547 1 94.88 89 PHE A CA 1
ATOM 688 C C . PHE A 1 89 ? 14.328 0.3 -12.18 1 94.88 89 PHE A C 1
ATOM 690 O O . PHE A 1 89 ? 14.445 1.425 -11.688 1 94.88 89 PHE A O 1
ATOM 697 N N . SER A 1 90 ? 14.719 -0.782 -11.57 1 95.31 90 SER A N 1
ATOM 698 C CA . SER A 1 90 ? 15.422 -0.682 -10.289 1 95.31 90 SER A CA 1
ATOM 699 C C . SER A 1 90 ? 16.719 0.112 -10.43 1 95.31 90 SER A C 1
ATOM 701 O O . SER A 1 90 ? 17.047 0.931 -9.57 1 95.31 90 SER A O 1
ATOM 703 N N . GLY A 1 91 ? 17.422 -0.167 -11.539 1 96.56 91 GLY A N 1
ATOM 704 C CA . GLY A 1 91 ? 18.656 0.556 -11.789 1 96.56 91 GLY A CA 1
ATOM 705 C C . GLY A 1 91 ? 18.438 2.039 -12.023 1 96.56 91 GLY A C 1
ATOM 706 O O . GLY A 1 91 ? 19.188 2.871 -11.5 1 96.56 91 GLY A O 1
ATOM 707 N N . ILE A 1 92 ? 17.438 2.361 -12.75 1 96.62 92 ILE A N 1
ATOM 708 C CA . ILE A 1 92 ? 17.141 3.754 -13.062 1 96.62 92 ILE A CA 1
ATOM 709 C C . ILE A 1 92 ? 16.734 4.492 -11.797 1 96.62 92 ILE A C 1
ATOM 711 O O . ILE A 1 92 ? 17.25 5.57 -11.5 1 96.62 92 ILE A O 1
ATOM 715 N N . VAL A 1 93 ? 15.867 3.889 -11.039 1 97.19 93 VAL A N 1
ATOM 716 C CA . VAL A 1 93 ? 15.328 4.543 -9.852 1 97.19 93 VAL A CA 1
ATOM 717 C C . VAL A 1 93 ? 16.422 4.652 -8.789 1 97.19 93 VAL A C 1
ATOM 719 O O . VAL A 1 93 ? 16.609 5.715 -8.195 1 97.19 93 VAL A O 1
ATOM 722 N N . SER A 1 94 ? 17.109 3.572 -8.57 1 96.56 94 SER A N 1
ATOM 723 C CA . SER A 1 94 ? 18.125 3.604 -7.531 1 96.56 94 SER A CA 1
ATOM 724 C C . SER A 1 94 ? 19.234 4.594 -7.871 1 96.56 94 SER A C 1
ATOM 726 O O . SER A 1 94 ? 19.672 5.363 -7.016 1 96.56 94 SER A O 1
ATOM 728 N N . ALA A 1 95 ? 19.656 4.602 -9.117 1 97.44 95 ALA A N 1
ATOM 729 C CA . ALA A 1 95 ? 20.703 5.547 -9.516 1 97.44 95 ALA A CA 1
ATOM 730 C C . ALA A 1 95 ? 20.219 6.988 -9.344 1 97.44 95 ALA A C 1
ATOM 732 O O . ALA A 1 95 ? 20.969 7.836 -8.852 1 97.44 95 ALA A O 1
ATOM 733 N N . THR A 1 96 ? 19.016 7.199 -9.742 1 96.19 96 THR A N 1
ATOM 734 C CA . THR A 1 96 ? 18.453 8.539 -9.641 1 96.19 96 THR A CA 1
ATOM 735 C C . THR A 1 96 ? 18.406 9 -8.188 1 96.19 96 THR A C 1
ATOM 737 O O . THR A 1 96 ? 18.844 10.109 -7.867 1 96.19 96 THR A O 1
ATOM 740 N N . VAL A 1 97 ? 17.938 8.172 -7.305 1 93.75 97 VAL A N 1
ATOM 741 C CA . VAL A 1 97 ? 17.828 8.508 -5.891 1 93.75 97 VAL A CA 1
ATOM 742 C C . VAL A 1 97 ? 19.219 8.672 -5.285 1 93.75 97 VAL A C 1
ATOM 744 O O . VAL A 1 97 ? 19.469 9.609 -4.523 1 93.75 97 VAL A O 1
ATOM 747 N N . GLN A 1 98 ? 20.125 7.828 -5.695 1 95.25 98 GLN A N 1
ATOM 748 C CA . GLN A 1 98 ? 21.484 7.891 -5.172 1 95.25 98 GLN A CA 1
ATOM 749 C C . GLN A 1 98 ? 22.203 9.156 -5.641 1 95.25 98 GLN A C 1
ATOM 751 O O . GLN A 1 98 ? 22.953 9.773 -4.879 1 95.25 98 GLN A O 1
ATOM 756 N N . ILE A 1 99 ? 21.953 9.508 -6.844 1 95.69 99 ILE A N 1
ATOM 757 C CA . ILE A 1 99 ? 22.547 10.734 -7.355 1 95.69 99 ILE A CA 1
ATOM 758 C C . ILE A 1 99 ? 21.984 11.945 -6.605 1 95.69 99 ILE A C 1
ATOM 760 O O . ILE A 1 99 ? 22.703 12.898 -6.312 1 95.69 99 ILE A O 1
ATOM 764 N N . TYR A 1 100 ? 20.766 11.961 -6.293 1 92.19 100 TYR A N 1
ATOM 765 C CA . TYR A 1 100 ? 20.172 13.023 -5.484 1 92.19 100 TYR A CA 1
ATOM 766 C C . TYR A 1 100 ? 20.859 13.117 -4.125 1 92.19 100 TYR A C 1
ATOM 768 O O . TYR A 1 100 ? 21.219 14.211 -3.676 1 92.19 100 TYR A O 1
ATOM 776 N N . TYR A 1 101 ? 21.031 11.984 -3.525 1 90.06 101 TYR A N 1
ATOM 777 C CA . TYR A 1 101 ? 21.672 11.992 -2.217 1 90.06 101 TYR A CA 1
ATOM 778 C C . TYR A 1 101 ? 23.141 12.367 -2.336 1 90.06 101 TYR A C 1
ATOM 780 O O . TYR A 1 101 ? 23.703 12.992 -1.437 1 90.06 101 TYR A O 1
ATOM 788 N N . ALA A 1 102 ? 23.734 11.977 -3.477 1 93.25 102 ALA A N 1
ATOM 789 C CA . ALA A 1 102 ? 25.109 12.391 -3.729 1 93.25 102 ALA A CA 1
ATOM 790 C C . ALA A 1 102 ? 25.234 13.914 -3.791 1 93.25 102 ALA A C 1
ATOM 792 O O . ALA A 1 102 ? 26.172 14.492 -3.25 1 93.25 102 ALA A O 1
ATOM 793 N N . TYR A 1 103 ? 24.297 14.5 -4.441 1 91.19 103 TYR A N 1
ATOM 794 C CA . TYR A 1 103 ? 24.234 15.953 -4.496 1 91.19 103 TYR A CA 1
ATOM 795 C C . TYR A 1 103 ? 24.109 16.547 -3.098 1 91.19 103 TYR A C 1
ATOM 797 O O . TYR A 1 103 ? 24.797 17.516 -2.754 1 91.19 103 TYR A O 1
ATOM 805 N N . ARG A 1 104 ? 23.281 16.016 -2.334 1 84.31 104 ARG A N 1
ATOM 806 C CA . ARG A 1 104 ? 23.094 16.484 -0.971 1 84.31 104 ARG A CA 1
ATOM 807 C C . ARG A 1 104 ? 24.375 16.344 -0.152 1 84.31 104 ARG A C 1
ATOM 809 O O . ARG A 1 104 ? 24.688 17.219 0.661 1 84.31 104 ARG A O 1
ATOM 816 N N . VAL A 1 105 ? 25 15.289 -0.351 1 87.69 105 VAL A N 1
ATOM 817 C CA . VAL A 1 105 ? 26.266 15.055 0.343 1 87.69 105 VAL A CA 1
ATOM 818 C C . VAL A 1 105 ? 27.297 16.094 -0.087 1 87.69 105 VAL A C 1
ATOM 820 O O . VAL A 1 105 ? 28.047 16.625 0.742 1 87.69 105 VAL A O 1
ATOM 823 N N . SER A 1 106 ? 27.281 16.375 -1.379 1 92.62 106 SER A N 1
ATOM 824 C CA . SER A 1 106 ? 28.219 17.375 -1.89 1 92.62 106 SER A CA 1
ATOM 825 C C . SER A 1 106 ? 27.938 18.75 -1.281 1 92.62 106 SER A C 1
ATOM 827 O O . SER A 1 106 ? 28.859 19.469 -0.926 1 92.62 106 SER A O 1
ATOM 829 N N . VAL A 1 107 ? 26.703 19.078 -1.104 1 86 107 VAL A N 1
ATOM 830 C CA . VAL A 1 107 ? 26.297 20.359 -0.563 1 86 107 VAL A CA 1
ATOM 831 C C . VAL A 1 107 ? 26.625 20.422 0.928 1 86 107 VAL A C 1
ATOM 833 O O . VAL A 1 107 ? 27.172 21.422 1.409 1 86 107 VAL A O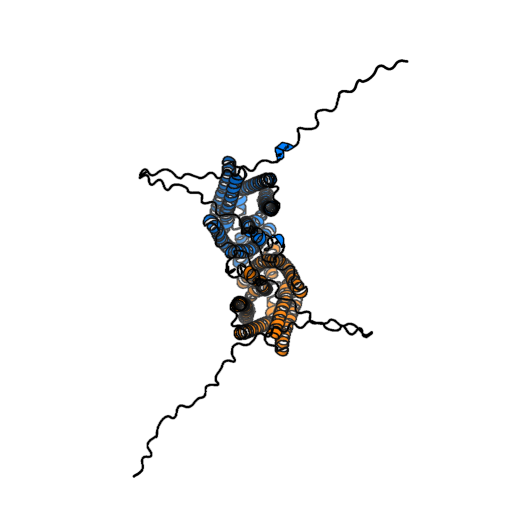 1
ATOM 836 N N . LEU A 1 108 ? 26.344 19.438 1.627 1 83.44 108 LEU A N 1
ATOM 837 C CA . LEU A 1 108 ? 26.531 19.422 3.072 1 83.44 108 LEU A CA 1
ATOM 838 C C . LEU A 1 108 ? 28.016 19.344 3.43 1 83.44 108 LEU A C 1
ATOM 840 O O . LEU A 1 108 ? 28.453 19.922 4.426 1 83.44 108 LEU A O 1
ATOM 844 N N . SER A 1 109 ? 28.781 18.594 2.658 1 88.19 109 SER A N 1
ATOM 845 C CA . SER A 1 109 ? 30.188 18.422 2.947 1 88.19 109 SER A CA 1
ATOM 846 C C . SER A 1 109 ? 31.016 19.562 2.373 1 88.19 109 SER A C 1
ATOM 848 O O . SER A 1 109 ? 32.156 19.812 2.816 1 88.19 109 SER A O 1
ATOM 850 N N . GLY A 1 110 ? 30.547 20.234 1.39 1 90.88 110 GLY A N 1
ATOM 851 C CA . GLY A 1 110 ? 31.312 21.234 0.667 1 90.88 110 GLY A CA 1
ATOM 852 C C . GLY A 1 110 ? 32.281 20.641 -0.349 1 90.88 110 GLY A C 1
ATOM 853 O O . GLY A 1 110 ? 33.031 21.375 -0.982 1 90.88 110 GLY A O 1
ATOM 854 N N . SER A 1 111 ? 32.25 19.344 -0.455 1 93.88 111 SER A N 1
ATOM 855 C CA . SER A 1 111 ? 33.156 18.672 -1.362 1 93.88 111 SER A CA 1
ATOM 856 C C . SER A 1 111 ? 32.438 18.172 -2.613 1 93.88 111 SER A C 1
ATOM 858 O O . SER A 1 111 ? 31.688 17.188 -2.559 1 93.88 111 SER A O 1
ATOM 860 N N . ARG A 1 112 ? 32.781 18.688 -3.719 1 94.44 112 ARG A N 1
ATOM 861 C CA . ARG A 1 112 ? 32.188 18.266 -4.988 1 94.44 112 ARG A CA 1
ATOM 862 C C . ARG A 1 112 ? 32.75 16.906 -5.414 1 94.44 112 ARG A C 1
ATOM 864 O O . ARG A 1 112 ? 32.031 16.125 -6.051 1 94.44 112 ARG A O 1
ATOM 871 N N . LEU A 1 113 ? 33.938 16.656 -5.035 1 95.31 113 LEU A N 1
ATOM 872 C CA . LEU A 1 113 ? 34.594 15.414 -5.43 1 95.31 113 LEU A CA 1
ATOM 873 C C . LEU A 1 113 ? 33.906 14.219 -4.785 1 95.31 113 LEU A C 1
ATOM 875 O O . LEU A 1 113 ? 33.75 13.164 -5.414 1 95.31 113 LEU A O 1
ATOM 879 N N . LEU A 1 114 ? 33.531 14.398 -3.592 1 95 114 LEU A N 1
ATOM 880 C CA . LEU A 1 114 ? 32.812 13.328 -2.902 1 95 114 LEU A CA 1
ATOM 881 C C . LEU A 1 114 ? 31.469 13.039 -3.584 1 95 114 LEU A C 1
ATOM 883 O O . LEU A 1 114 ? 31.125 11.875 -3.803 1 95 114 LEU A O 1
ATOM 887 N N . GLY A 1 115 ? 30.75 14.039 -3.928 1 95.81 115 GLY A N 1
ATOM 888 C CA . GLY A 1 115 ? 29.5 13.867 -4.66 1 95.81 115 GLY A CA 1
ATOM 889 C C . GLY A 1 115 ? 29.688 13.188 -6.004 1 95.81 115 GLY A C 1
ATOM 890 O O . GLY A 1 115 ? 28.906 12.32 -6.375 1 95.81 115 GLY A O 1
ATOM 891 N N . LEU A 1 116 ? 30.719 13.578 -6.664 1 97.31 116 LEU A N 1
ATOM 892 C CA . LEU A 1 116 ? 31 13.016 -7.98 1 97.31 116 LEU A CA 1
ATOM 893 C C . LEU A 1 116 ? 31.375 11.539 -7.875 1 97.31 116 LEU A C 1
ATOM 895 O O . LEU A 1 116 ? 30.984 10.727 -8.719 1 97.31 116 LEU A O 1
ATOM 899 N N . ALA A 1 117 ? 32.156 11.219 -6.91 1 97.5 117 ALA A N 1
ATOM 900 C CA . ALA A 1 117 ? 32.562 9.836 -6.707 1 97.5 117 ALA A CA 1
ATOM 901 C C . ALA A 1 117 ? 31.344 8.945 -6.434 1 97.5 117 ALA A C 1
ATOM 903 O O . ALA A 1 117 ? 31.203 7.871 -7.023 1 97.5 117 ALA A O 1
ATOM 904 N N . ILE A 1 118 ? 30.438 9.414 -5.574 1 96.88 118 ILE A N 1
ATOM 905 C CA . ILE A 1 118 ? 29.234 8.672 -5.258 1 96.88 118 ILE A CA 1
ATOM 906 C C . ILE A 1 118 ? 28.359 8.539 -6.512 1 96.88 118 ILE A C 1
ATOM 908 O O . ILE A 1 118 ? 27.828 7.465 -6.789 1 96.88 118 ILE A O 1
ATOM 912 N N . SER A 1 119 ? 28.266 9.586 -7.258 1 98.06 119 SER A N 1
ATOM 913 C CA . SER A 1 119 ? 27.484 9.562 -8.484 1 98.06 119 SER A CA 1
ATOM 914 C C . SER A 1 119 ? 28.047 8.57 -9.492 1 98.06 119 SER A C 1
ATOM 916 O O . SER A 1 119 ? 27.297 7.914 -10.219 1 98.06 119 SER A O 1
ATOM 918 N N . ALA A 1 120 ? 29.344 8.492 -9.492 1 98.19 120 ALA A N 1
ATOM 919 C CA . ALA A 1 120 ? 29.984 7.547 -10.398 1 98.19 120 ALA A CA 1
ATOM 920 C C . ALA A 1 120 ? 29.641 6.109 -10.039 1 98.19 120 ALA A C 1
ATOM 922 O O . ALA A 1 120 ? 29.359 5.293 -10.922 1 98.19 120 ALA A O 1
ATOM 923 N N . ILE A 1 121 ? 29.656 5.793 -8.812 1 98.12 121 ILE A N 1
ATOM 924 C CA . ILE A 1 121 ? 29.266 4.465 -8.352 1 98.12 121 ILE A CA 1
ATOM 925 C C . ILE A 1 121 ? 27.797 4.211 -8.688 1 98.12 121 ILE A C 1
ATOM 927 O O . ILE A 1 121 ? 27.438 3.123 -9.148 1 98.12 121 ILE A O 1
ATOM 931 N N . ALA A 1 122 ? 26.969 5.234 -8.477 1 98.25 122 ALA A N 1
ATOM 932 C CA . ALA A 1 122 ? 25.531 5.125 -8.781 1 98.25 122 ALA A CA 1
ATOM 933 C C . ALA A 1 122 ? 25.312 4.852 -10.258 1 98.25 122 ALA A C 1
ATOM 935 O O . ALA A 1 122 ? 24.5 3.994 -10.625 1 98.25 122 ALA A O 1
ATOM 936 N N . LEU A 1 123 ? 26.031 5.531 -11.086 1 98.25 123 LEU A N 1
ATOM 937 C CA . LEU A 1 123 ? 25.891 5.352 -12.531 1 98.25 123 LEU A CA 1
ATOM 938 C C . LEU A 1 123 ? 26.406 3.986 -12.961 1 98.25 123 LEU A C 1
ATOM 940 O O . LEU A 1 123 ? 25.859 3.367 -13.875 1 98.25 123 LEU A O 1
ATOM 944 N N . LEU A 1 124 ? 27.453 3.57 -12.297 1 98.12 124 LEU A N 1
ATOM 945 C CA . LEU A 1 124 ? 28.016 2.258 -12.609 1 98.12 124 LEU A CA 1
ATOM 946 C C . LEU A 1 124 ? 27.016 1.153 -12.289 1 98.12 124 LEU A C 1
ATOM 948 O O . LEU A 1 124 ? 26.75 0.29 -13.125 1 98.12 124 LEU A O 1
ATOM 952 N N . GLN A 1 125 ? 26.484 1.18 -11.117 1 98.06 125 GLN A N 1
ATOM 953 C CA . GLN A 1 125 ? 25.547 0.134 -10.75 1 98.06 125 GLN A CA 1
ATOM 954 C C . GLN A 1 125 ? 24.25 0.254 -11.562 1 98.06 125 GLN A C 1
ATOM 956 O O . GLN A 1 125 ? 23.641 -0.755 -11.922 1 98.06 125 GLN A O 1
ATOM 961 N N . GLY A 1 126 ? 23.766 1.464 -11.867 1 97.94 126 GLY A N 1
ATOM 962 C CA . GLY A 1 126 ? 22.594 1.65 -12.688 1 97.94 126 GLY A CA 1
ATOM 963 C C . GLY A 1 126 ? 22.766 1.135 -14.109 1 97.94 126 GLY A C 1
ATOM 964 O O . GLY A 1 126 ? 21.875 0.482 -14.648 1 97.94 126 GLY A O 1
ATOM 965 N N . SER A 1 127 ? 23.906 1.429 -14.648 1 97.81 127 SER A N 1
ATOM 966 C CA . SER A 1 127 ? 24.203 0.943 -15.992 1 97.81 127 SER A CA 1
ATOM 967 C C . SER A 1 127 ? 24.297 -0.578 -16.016 1 97.81 127 SER A C 1
ATOM 969 O O . SER A 1 127 ? 23.859 -1.218 -16.984 1 97.81 127 SER A O 1
ATOM 971 N N . SER A 1 128 ? 24.844 -1.099 -15 1 97.62 128 SER A N 1
ATOM 972 C CA . SER A 1 128 ? 24.969 -2.551 -14.906 1 97.62 128 SER A CA 1
ATOM 973 C C . SER A 1 128 ? 23.594 -3.199 -14.75 1 97.62 128 SER A C 1
ATOM 975 O O . SER A 1 128 ? 23.359 -4.293 -15.266 1 97.62 128 SER A O 1
ATOM 977 N N . ALA A 1 129 ? 22.766 -2.537 -14.031 1 97 129 ALA A N 1
ATOM 978 C CA . ALA A 1 129 ? 21.391 -3.027 -13.891 1 97 129 ALA A CA 1
ATOM 979 C C . ALA A 1 129 ? 20.672 -3.059 -15.234 1 97 129 ALA A C 1
ATOM 981 O O . ALA A 1 129 ? 19.984 -4.027 -15.555 1 97 129 ALA A O 1
ATOM 982 N N . ILE A 1 130 ? 20.859 -2.029 -16 1 95.5 130 ILE A N 1
ATOM 983 C CA . ILE A 1 130 ? 20.266 -1.968 -17.328 1 95.5 130 ILE A CA 1
ATOM 984 C C . ILE A 1 130 ? 20.844 -3.074 -18.203 1 95.5 130 ILE A C 1
ATOM 986 O O . ILE A 1 130 ? 20.109 -3.746 -18.938 1 95.5 130 ILE A O 1
ATOM 990 N N . ALA A 1 131 ? 22.125 -3.305 -18.094 1 94.94 131 ALA A N 1
ATOM 991 C CA . ALA A 1 131 ? 22.766 -4.391 -18.828 1 94.94 131 ALA A CA 1
ATOM 992 C C . ALA A 1 131 ? 22.203 -5.746 -18.406 1 94.94 131 ALA A C 1
ATOM 994 O O . ALA A 1 131 ? 22 -6.625 -19.25 1 94.94 131 ALA A O 1
ATOM 995 N N . GLN A 1 132 ? 21.969 -5.891 -17.125 1 93 132 GLN A N 1
ATOM 996 C CA . GLN A 1 132 ? 21.375 -7.117 -16.609 1 93 132 GLN A CA 1
ATOM 997 C C . GLN A 1 132 ? 20 -7.355 -17.234 1 93 132 GLN A C 1
ATOM 999 O O . GLN A 1 132 ? 19.641 -8.492 -17.547 1 93 132 GLN A O 1
ATOM 1004 N N . GLY A 1 133 ? 19.219 -6.289 -17.328 1 91.5 133 GLY A N 1
ATOM 1005 C CA . GLY A 1 133 ? 17.922 -6.414 -17.969 1 91.5 133 GLY A CA 1
ATOM 1006 C C . GLY A 1 133 ? 18.016 -6.836 -19.422 1 91.5 133 GLY A C 1
ATOM 1007 O O . GLY A 1 133 ? 17.266 -7.699 -19.875 1 91.5 133 GLY A O 1
ATOM 1008 N N . ALA A 1 134 ? 18.922 -6.27 -20.141 1 89.75 134 ALA A N 1
ATOM 1009 C CA . ALA A 1 134 ? 19.125 -6.621 -21.531 1 89.75 134 ALA A CA 1
ATOM 1010 C C . ALA A 1 134 ? 19.547 -8.078 -21.672 1 89.75 134 ALA A C 1
ATOM 1012 O O . ALA A 1 134 ? 19.094 -8.781 -22.578 1 89.75 134 ALA A O 1
ATOM 1013 N N . GLN A 1 135 ? 20.359 -8.531 -20.797 1 90.5 135 GLN A N 1
ATOM 1014 C CA . GLN A 1 135 ? 20.812 -9.914 -20.828 1 90.5 135 GLN A CA 1
ATOM 1015 C C . GLN A 1 135 ? 19.688 -10.875 -20.5 1 90.5 135 GLN A C 1
ATOM 1017 O O . GLN A 1 135 ? 19.609 -11.977 -21.062 1 90.5 135 GLN A O 1
ATOM 1022 N N . ALA A 1 136 ? 18.891 -10.477 -19.578 1 86.31 136 ALA A N 1
ATOM 1023 C CA . ALA A 1 136 ? 17.734 -11.312 -19.234 1 86.31 136 ALA A CA 1
ATOM 1024 C C . ALA A 1 136 ? 16.828 -11.516 -20.453 1 86.31 136 ALA A C 1
ATOM 1026 O O . ALA A 1 136 ? 16.281 -12.602 -20.641 1 86.31 136 ALA A O 1
ATOM 1027 N N . PHE A 1 137 ? 16.703 -10.453 -21.25 1 84.25 137 PHE A N 1
ATOM 1028 C CA . PHE A 1 137 ? 15.898 -10.539 -22.469 1 84.25 137 PHE A CA 1
ATOM 1029 C C . PHE A 1 137 ? 16.516 -11.523 -23.453 1 84.25 137 PHE A C 1
ATOM 1031 O O . PHE A 1 137 ? 15.789 -12.297 -24.094 1 84.25 137 PHE A O 1
ATOM 1038 N N . ARG A 1 138 ? 17.781 -11.609 -23.562 1 85.69 138 ARG A N 1
ATOM 1039 C CA . ARG A 1 138 ? 18.484 -12.453 -24.516 1 85.69 138 ARG A CA 1
ATOM 1040 C C . ARG A 1 138 ? 18.516 -13.906 -24.062 1 85.69 138 ARG A C 1
ATOM 1042 O O . ARG A 1 138 ? 18.312 -14.82 -24.859 1 85.69 138 ARG A O 1
ATOM 1049 N N . ILE A 1 139 ? 18.703 -14.125 -22.797 1 85.25 139 ILE A N 1
ATOM 1050 C CA . ILE A 1 139 ? 18.891 -15.469 -22.266 1 85.25 139 ILE A CA 1
ATOM 1051 C C . ILE A 1 139 ? 17.531 -16.141 -22.031 1 85.25 139 ILE A C 1
ATOM 1053 O O . ILE A 1 139 ? 17.359 -17.312 -22.344 1 85.25 139 ILE A O 1
ATOM 1057 N N . GLY A 1 140 ? 16.531 -15.461 -21.484 1 80.69 140 GLY A N 1
ATOM 1058 C CA . GLY A 1 140 ? 15.141 -15.859 -21.453 1 80.69 140 GLY A CA 1
ATOM 1059 C C . GLY A 1 140 ? 14.805 -16.797 -20.312 1 80.69 140 GLY A C 1
ATOM 1060 O O . GLY A 1 140 ? 13.641 -17.156 -20.109 1 80.69 140 GLY A O 1
ATOM 1061 N N . ASN A 1 141 ? 15.875 -17.406 -19.641 1 82.56 141 ASN A N 1
ATOM 1062 C CA . ASN A 1 141 ? 15.594 -18.281 -18.5 1 82.56 141 ASN A CA 1
ATOM 1063 C C . ASN A 1 141 ? 16.453 -17.922 -17.281 1 82.56 141 ASN A C 1
ATOM 1065 O O . ASN A 1 141 ? 17.625 -17.562 -17.438 1 82.56 141 ASN A O 1
ATOM 1069 N N . PHE A 1 142 ? 15.844 -18.078 -16.062 1 79.44 142 PHE A N 1
ATOM 1070 C CA . PHE A 1 142 ? 16.469 -17.625 -14.82 1 79.44 142 PHE A CA 1
ATOM 1071 C C . PHE A 1 142 ? 17.703 -18.484 -14.508 1 79.44 142 PHE A C 1
ATOM 1073 O O . PHE A 1 142 ? 18.703 -17.969 -14.008 1 79.44 142 PHE A O 1
ATOM 1080 N N . ALA A 1 143 ? 17.625 -19.75 -14.734 1 78.12 143 ALA A N 1
ATOM 1081 C CA . ALA A 1 143 ? 18.734 -20.641 -14.414 1 78.12 143 ALA A CA 1
ATOM 1082 C C . ALA A 1 143 ? 20 -20.25 -15.164 1 78.12 143 ALA A C 1
ATOM 1084 O O . ALA A 1 143 ? 21.078 -20.141 -14.578 1 78.12 143 ALA A O 1
ATOM 1085 N N . ASP A 1 144 ? 19.891 -19.891 -16.406 1 83.81 144 ASP A N 1
ATOM 1086 C CA . ASP A 1 144 ? 21.031 -19.5 -17.219 1 83.81 144 ASP A CA 1
ATOM 1087 C C . ASP A 1 144 ? 21.453 -18.062 -16.922 1 83.81 144 ASP A C 1
ATOM 1089 O O . ASP A 1 144 ? 22.625 -17.703 -17.047 1 83.81 144 ASP A O 1
ATOM 1093 N N . LEU A 1 145 ? 20.531 -17.297 -16.578 1 82.94 145 LEU A N 1
ATOM 1094 C CA . LEU A 1 145 ? 20.797 -15.898 -16.281 1 82.94 145 LEU A CA 1
ATOM 1095 C C . LEU A 1 145 ? 21.766 -15.781 -15.102 1 82.94 145 LEU A C 1
ATOM 1097 O O . LEU A 1 145 ? 22.688 -14.953 -15.125 1 82.94 145 LEU A O 1
ATOM 1101 N N . ALA A 1 146 ? 21.594 -16.609 -14.117 1 82.44 146 ALA A N 1
ATOM 1102 C CA . ALA A 1 146 ? 22.422 -16.562 -12.914 1 82.44 146 ALA A CA 1
ATOM 1103 C C . ALA A 1 146 ? 23.891 -16.875 -13.234 1 82.44 146 ALA A C 1
ATOM 1105 O O . ALA A 1 146 ? 24.797 -16.344 -12.602 1 82.44 146 ALA A O 1
ATOM 1106 N N . THR A 1 147 ? 24.062 -17.656 -14.242 1 85.56 147 THR A N 1
ATOM 1107 C CA . THR A 1 147 ? 25.422 -18.062 -14.578 1 85.56 147 THR A CA 1
ATOM 1108 C C . THR A 1 147 ? 25.984 -17.172 -15.68 1 85.56 147 THR A C 1
ATOM 1110 O O . THR A 1 147 ? 27.109 -16.672 -15.562 1 85.56 147 THR A O 1
ATOM 1113 N N . LYS A 1 148 ? 25.219 -16.875 -16.672 1 88.5 148 LYS A N 1
ATOM 1114 C CA . LYS A 1 148 ? 25.719 -16.188 -17.859 1 88.5 148 LYS A CA 1
ATOM 1115 C C . LYS A 1 148 ? 25.812 -14.68 -17.609 1 88.5 148 LYS A C 1
ATOM 1117 O O . LYS A 1 148 ? 26.625 -13.992 -18.25 1 88.5 148 LYS A O 1
ATOM 1122 N N . ALA A 1 149 ? 24.984 -14.172 -16.766 1 90.12 149 ALA A N 1
ATOM 1123 C CA . ALA A 1 149 ? 24.969 -12.734 -16.5 1 90.12 149 ALA A CA 1
ATOM 1124 C C . ALA A 1 149 ? 25.312 -12.453 -15.039 1 90.12 149 ALA A C 1
ATOM 1126 O O . ALA A 1 149 ? 24.766 -11.531 -14.43 1 90.12 149 ALA A O 1
ATOM 1127 N N . PHE A 1 150 ? 26.203 -13.242 -14.531 1 92.44 150 PHE A N 1
ATOM 1128 C CA . PHE A 1 150 ? 26.594 -13.148 -13.125 1 92.44 150 PHE A CA 1
ATOM 1129 C C . PHE A 1 150 ? 27.25 -11.812 -12.844 1 92.44 150 PHE A C 1
ATOM 1131 O O . PHE A 1 150 ? 26.953 -11.156 -11.836 1 92.44 150 PHE A O 1
ATOM 1138 N N . ALA A 1 151 ? 28.141 -11.414 -13.688 1 92.81 151 ALA A N 1
ATOM 1139 C CA . ALA A 1 151 ? 28.938 -10.211 -13.469 1 92.81 151 ALA A CA 1
ATOM 1140 C C . ALA A 1 151 ? 28.062 -8.969 -13.422 1 92.81 151 ALA A C 1
ATOM 1142 O O . ALA A 1 151 ? 28.188 -8.141 -12.516 1 92.81 151 ALA A O 1
ATOM 1143 N N . SER A 1 152 ? 27.203 -8.797 -14.391 1 94 152 SER A N 1
ATOM 1144 C CA . SER A 1 152 ? 26.328 -7.621 -14.422 1 94 152 SER A CA 1
ATOM 1145 C C . SER A 1 152 ? 25.422 -7.578 -13.203 1 94 152 SER A C 1
ATOM 1147 O O . SER A 1 152 ? 25.203 -6.512 -12.617 1 94 152 SER A O 1
ATOM 1149 N N . CYS A 1 153 ? 24.969 -8.703 -12.812 1 93.69 153 CYS A N 1
ATOM 1150 C CA . CYS A 1 153 ? 24.109 -8.758 -11.641 1 93.69 153 CYS A CA 1
ATOM 1151 C C . CYS A 1 153 ? 24.875 -8.422 -10.375 1 93.69 153 CYS A C 1
ATOM 1153 O O . CYS A 1 153 ? 24.406 -7.656 -9.539 1 93.69 153 CYS A O 1
ATOM 1155 N N . ALA A 1 154 ? 26.047 -8.922 -10.273 1 94.81 154 ALA A N 1
ATOM 1156 C CA . ALA A 1 154 ? 26.875 -8.68 -9.094 1 94.81 154 ALA A CA 1
ATOM 1157 C C . ALA A 1 154 ? 27.234 -7.207 -8.969 1 94.81 154 ALA A C 1
ATOM 1159 O O . ALA A 1 154 ? 27.188 -6.637 -7.875 1 94.81 154 ALA A O 1
ATOM 1160 N N . ILE A 1 155 ? 27.562 -6.59 -10.023 1 96.25 155 ILE A N 1
ATOM 1161 C CA . ILE A 1 155 ? 27.922 -5.18 -10.016 1 96.25 155 ILE A CA 1
ATOM 1162 C C . ILE A 1 155 ? 26.703 -4.324 -9.688 1 96.25 155 ILE A C 1
ATOM 1164 O O . ILE A 1 155 ? 26.812 -3.35 -8.938 1 96.25 155 ILE A O 1
ATOM 1168 N N . TRP A 1 156 ? 25.578 -4.648 -10.242 1 96.94 156 TRP A N 1
ATOM 1169 C CA . TRP A 1 156 ? 24.328 -3.953 -9.953 1 96.94 156 TRP A CA 1
ATOM 1170 C C . TRP A 1 156 ? 24.016 -4.004 -8.461 1 96.94 156 TRP A C 1
ATOM 1172 O O . TRP A 1 156 ? 23.906 -2.967 -7.805 1 96.94 156 TRP A O 1
ATOM 1182 N N . LEU A 1 157 ? 24 -5.172 -7.922 1 95.88 157 LEU A N 1
ATOM 1183 C CA . LEU A 1 157 ? 23.547 -5.363 -6.547 1 95.88 157 LEU A CA 1
ATOM 1184 C C . LEU A 1 157 ? 24.609 -4.902 -5.555 1 95.88 157 LEU A C 1
ATOM 1186 O O . LEU A 1 157 ? 24.297 -4.18 -4.605 1 95.88 157 LEU A O 1
ATOM 1190 N N . ALA A 1 158 ? 25.828 -5.301 -5.785 1 96.06 158 ALA A N 1
ATOM 1191 C CA . ALA A 1 158 ? 26.906 -4.891 -4.887 1 96.06 158 ALA A CA 1
ATOM 1192 C C . ALA A 1 158 ? 27.156 -3.389 -4.977 1 96.06 158 ALA A C 1
ATOM 1194 O O . ALA A 1 158 ? 27.422 -2.736 -3.965 1 96.06 158 ALA A O 1
ATOM 1195 N N . GLY A 1 159 ? 27.094 -2.9 -6.18 1 97.25 159 GLY A N 1
ATOM 1196 C CA . GLY A 1 159 ? 27.25 -1.463 -6.355 1 97.25 159 GLY A CA 1
ATOM 1197 C C . GLY A 1 159 ? 26.156 -0.666 -5.648 1 97.25 159 GLY A C 1
ATOM 1198 O O . GLY A 1 159 ? 26.438 0.373 -5.047 1 97.25 159 GLY A O 1
ATOM 1199 N N . SER A 1 160 ? 24.953 -1.117 -5.762 1 96.44 160 SER A N 1
ATOM 1200 C CA . SER A 1 160 ? 23.859 -0.454 -5.074 1 96.44 160 SER A CA 1
ATOM 1201 C C . SER A 1 160 ? 24.062 -0.461 -3.564 1 96.44 160 SER A C 1
ATOM 1203 O O . SER A 1 160 ? 23.906 0.57 -2.906 1 96.44 160 SER A O 1
ATOM 1205 N N . ALA A 1 161 ? 24.391 -1.616 -3.061 1 95.94 161 ALA A N 1
ATOM 1206 C CA . ALA A 1 161 ? 24.609 -1.741 -1.62 1 95.94 161 ALA A CA 1
ATOM 1207 C C . ALA A 1 161 ? 25.75 -0.84 -1.152 1 95.94 161 ALA A C 1
ATOM 1209 O O . ALA A 1 161 ? 25.609 -0.115 -0.165 1 95.94 161 ALA A O 1
ATOM 1210 N N . THR A 1 162 ? 26.812 -0.891 -1.848 1 96.19 162 THR A N 1
ATOM 1211 C CA . THR A 1 162 ? 27.969 -0.091 -1.495 1 96.19 162 THR A CA 1
ATOM 1212 C C . THR A 1 162 ? 27.641 1.397 -1.538 1 96.19 162 THR A C 1
ATOM 1214 O O . THR A 1 162 ? 27.984 2.143 -0.619 1 96.19 162 THR A O 1
ATOM 1217 N N . CYS A 1 163 ? 27 1.791 -2.561 1 95.88 163 CYS A N 1
ATOM 1218 C CA . CYS A 1 163 ? 26.609 3.189 -2.717 1 95.88 163 CYS A CA 1
ATOM 1219 C C . CYS A 1 163 ? 25.734 3.646 -1.562 1 95.88 163 CYS A C 1
ATOM 1221 O O . CYS A 1 163 ? 25.953 4.711 -0.986 1 95.88 163 CYS A O 1
ATOM 1223 N N . ASP A 1 164 ? 24.797 2.865 -1.222 1 94.44 164 ASP A N 1
ATOM 1224 C CA . ASP A 1 164 ? 23.891 3.199 -0.134 1 94.44 164 ASP A CA 1
ATOM 1225 C C . ASP A 1 164 ? 24.625 3.279 1.2 1 94.44 164 ASP A C 1
ATOM 1227 O O . ASP A 1 164 ? 24.344 4.164 2.016 1 94.44 164 ASP A O 1
ATOM 1231 N N . ILE A 1 165 ? 25.5 2.375 1.386 1 92.94 165 ILE A N 1
ATOM 1232 C CA . ILE A 1 165 ? 26.25 2.361 2.629 1 92.94 165 ILE A CA 1
ATOM 1233 C C . ILE A 1 165 ? 27.109 3.629 2.729 1 92.94 165 ILE A C 1
ATOM 1235 O O . ILE A 1 165 ? 27.156 4.27 3.783 1 92.94 165 ILE A O 1
ATOM 1239 N N . ILE A 1 166 ? 27.703 3.99 1.67 1 93.69 166 ILE A N 1
ATOM 1240 C CA . ILE A 1 166 ? 28.516 5.199 1.636 1 93.69 166 ILE A CA 1
ATOM 1241 C C . ILE A 1 166 ? 27.641 6.422 1.897 1 93.69 166 ILE A C 1
ATOM 1243 O O . ILE A 1 166 ? 27.984 7.27 2.725 1 93.69 166 ILE A O 1
ATOM 1247 N N . ILE A 1 167 ? 26.516 6.527 1.258 1 91.56 167 ILE A N 1
ATOM 1248 C CA . ILE A 1 167 ? 25.609 7.664 1.407 1 91.56 167 ILE A CA 1
ATOM 1249 C C . ILE A 1 167 ? 25.109 7.734 2.846 1 91.56 167 ILE A C 1
ATOM 1251 O O . ILE A 1 167 ? 25.141 8.797 3.469 1 91.56 167 ILE A O 1
ATOM 1255 N N . ALA A 1 168 ? 24.672 6.613 3.34 1 86.5 168 ALA A N 1
ATOM 1256 C CA . ALA A 1 168 ? 24.172 6.578 4.711 1 86.5 168 ALA A CA 1
ATOM 1257 C C . ALA A 1 168 ? 25.25 6.984 5.703 1 86.5 168 ALA A C 1
ATOM 1259 O O . ALA A 1 168 ? 25 7.766 6.625 1 86.5 168 ALA A O 1
ATOM 1260 N N . GLY A 1 169 ? 26.453 6.496 5.496 1 86.5 169 GLY A N 1
ATOM 1261 C CA . GLY A 1 169 ? 27.578 6.855 6.352 1 86.5 169 GLY A CA 1
ATOM 1262 C C . GLY A 1 169 ? 27.938 8.328 6.273 1 86.5 169 GLY A C 1
ATOM 1263 O O . GLY A 1 169 ? 28.125 8.984 7.297 1 86.5 169 GLY A O 1
ATOM 1264 N N . CYS A 1 170 ? 28 8.875 5.094 1 88.25 170 CYS A N 1
ATOM 1265 C CA . CYS A 1 170 ? 28.328 10.281 4.883 1 88.25 170 CYS A CA 1
ATOM 1266 C C . CYS A 1 170 ? 27.266 11.188 5.477 1 88.25 170 CYS A C 1
ATOM 1268 O O . CYS A 1 170 ? 27.578 12.148 6.184 1 88.25 170 CYS A O 1
ATOM 1270 N N . MET A 1 171 ? 26.062 10.867 5.156 1 83.62 171 MET A N 1
ATOM 1271 C CA . MET A 1 171 ? 24.969 11.703 5.641 1 83.62 171 MET A CA 1
ATOM 1272 C C . MET A 1 171 ? 24.922 11.695 7.164 1 83.62 171 MET A C 1
ATOM 1274 O O . MET A 1 171 ? 24.719 12.742 7.785 1 83.62 171 MET A O 1
ATOM 1278 N N . THR A 1 172 ? 25.031 10.531 7.746 1 77.56 172 THR A N 1
ATOM 1279 C CA . THR A 1 172 ? 25.031 10.422 9.203 1 77.56 172 THR A CA 1
ATOM 1280 C C . THR A 1 172 ? 26.188 11.227 9.797 1 77.56 172 THR A C 1
ATOM 1282 O O . THR A 1 172 ? 25.984 12 10.734 1 77.56 172 THR A O 1
ATOM 1285 N N . PHE A 1 173 ? 27.328 11.109 9.234 1 83.62 173 PHE A N 1
ATOM 1286 C CA . PHE A 1 173 ? 28.516 11.797 9.719 1 83.62 173 PHE A CA 1
ATOM 1287 C C . PHE A 1 173 ? 28.375 13.305 9.555 1 83.62 173 PHE A C 1
ATOM 1289 O O . PHE A 1 173 ? 28.641 14.062 10.492 1 83.62 173 PHE A O 1
ATOM 1296 N N . LEU A 1 174 ? 27.875 13.805 8.469 1 82.38 174 LEU A N 1
ATOM 1297 C CA . LEU A 1 174 ? 27.781 15.227 8.156 1 82.38 174 LEU A CA 1
ATOM 1298 C C . LEU A 1 174 ? 26.672 15.898 8.953 1 82.38 174 LEU A C 1
ATOM 1300 O O . LEU A 1 174 ? 26.812 17.047 9.391 1 82.38 174 LEU A O 1
ATOM 1304 N N . LEU A 1 175 ? 25.594 15.195 9.125 1 74.94 175 LEU A N 1
ATOM 1305 C CA . LEU A 1 175 ? 24.469 15.75 9.875 1 74.94 175 LEU A CA 1
ATOM 1306 C C . LEU A 1 175 ? 24.797 15.828 11.367 1 74.94 175 LEU A C 1
ATOM 1308 O O . LEU A 1 175 ? 24.391 16.766 12.055 1 74.94 175 LEU A O 1
ATOM 1312 N N . LEU A 1 176 ? 25.547 14.906 11.852 1 74.12 176 LEU A N 1
ATOM 1313 C CA . LEU A 1 176 ? 25.969 14.922 13.25 1 74.12 176 LEU A CA 1
ATOM 1314 C C . LEU A 1 176 ? 26.969 16.047 13.508 1 74.12 176 LEU A C 1
ATOM 1316 O O . LEU A 1 176 ? 27 16.609 14.602 1 74.12 176 LEU A O 1
ATOM 1320 N N . ARG A 1 177 ? 27.609 16.391 12.594 1 76.69 177 ARG A N 1
ATOM 1321 C CA . ARG A 1 177 ? 28.609 17.438 12.734 1 76.69 177 ARG A CA 1
ATOM 1322 C C . ARG A 1 177 ? 27.969 18.828 12.617 1 76.69 177 ARG A C 1
ATOM 1324 O O . ARG A 1 177 ? 28.453 19.781 13.211 1 76.69 177 ARG A O 1
ATOM 1331 N N . LYS A 1 178 ? 26.875 18.984 11.82 1 69.06 178 LYS A N 1
ATOM 1332 C CA . LYS A 1 178 ? 26.234 20.281 11.602 1 69.06 178 LYS A CA 1
ATOM 1333 C C . LYS A 1 178 ? 25.234 20.594 12.703 1 69.06 178 LYS A C 1
ATOM 1335 O O . LYS A 1 178 ? 24.516 21.594 12.633 1 69.06 178 LYS A O 1
ATOM 1340 N N . ASP A 1 179 ? 25 19.781 13.602 1 63.16 179 ASP A N 1
ATOM 1341 C CA . ASP A 1 179 ? 24.062 20.016 14.695 1 63.16 179 ASP A CA 1
ATOM 1342 C C . ASP A 1 179 ? 24.297 21.375 15.352 1 63.16 179 ASP A C 1
ATOM 1344 O O . ASP A 1 179 ? 25.391 21.641 15.859 1 63.16 179 ASP A O 1
ATOM 1348 N N . THR A 1 180 ? 23.344 22.375 14.781 1 62.84 180 THR A N 1
ATOM 1349 C CA . THR A 1 180 ? 23.438 23.719 15.312 1 62.84 180 THR A CA 1
ATOM 1350 C C . THR A 1 180 ? 22.859 23.781 16.719 1 62.84 180 THR A C 1
ATOM 1352 O O . THR A 1 180 ? 22.078 22.922 17.125 1 62.84 180 THR A O 1
ATOM 1355 N N . LYS A 1 181 ? 23.312 24.672 17.625 1 63.16 181 LYS A N 1
ATOM 1356 C CA . LYS A 1 181 ? 22.891 24.906 19 1 63.16 181 LYS A CA 1
ATOM 1357 C C . LYS A 1 181 ? 21.531 25.594 19.047 1 63.16 181 LYS A C 1
ATOM 1359 O O . LYS A 1 181 ? 20.969 25.781 20.125 1 63.16 181 LYS A O 1
ATOM 1364 N N . VAL A 1 182 ? 20.953 25.984 17.766 1 61.44 182 VAL A N 1
ATOM 1365 C CA . VAL A 1 182 ? 19.609 26.578 17.812 1 61.44 182 VAL A CA 1
ATOM 1366 C C . VAL A 1 182 ? 18.562 25.469 17.938 1 61.44 182 VAL A C 1
ATOM 1368 O O . VAL A 1 182 ? 18.469 24.578 17.094 1 61.44 182 VAL A O 1
ATOM 1371 N N . PRO A 1 183 ? 17.828 25.531 18.984 1 61.06 183 PRO A N 1
ATOM 1372 C CA . PRO A 1 183 ? 16.969 24.406 19.359 1 61.06 183 PRO A CA 1
ATOM 1373 C C . PRO A 1 183 ? 15.984 24.031 18.25 1 61.06 183 PRO A C 1
ATOM 1375 O O . PRO A 1 183 ? 15.773 22.844 17.984 1 61.06 183 PRO A O 1
ATOM 1378 N N . THR A 1 184 ? 15.375 25.047 17.562 1 61.97 184 THR A N 1
ATOM 1379 C CA . THR A 1 184 ? 14.383 24.75 16.531 1 61.97 184 THR A CA 1
ATOM 1380 C C . THR A 1 184 ? 15.031 24.062 15.344 1 61.97 184 THR A C 1
ATOM 1382 O O . THR A 1 184 ? 14.484 23.094 14.805 1 61.97 184 THR A O 1
ATOM 1385 N N . THR A 1 185 ? 16.109 24.703 14.977 1 62.59 185 THR A N 1
ATOM 1386 C CA . THR A 1 185 ? 16.844 24.125 13.852 1 62.59 185 THR A CA 1
ATOM 1387 C C . THR A 1 185 ? 17.422 22.75 14.227 1 62.59 185 THR A C 1
ATOM 1389 O O . THR A 1 185 ? 17.438 21.844 13.398 1 62.59 185 THR A O 1
ATOM 1392 N N . HIS A 1 186 ? 17.672 22.688 15.531 1 68.25 186 HIS A N 1
ATOM 1393 C CA . HIS A 1 186 ? 18.219 21.438 16.016 1 68.25 186 HIS A CA 1
ATOM 1394 C C . HIS A 1 186 ? 17.188 20.312 15.953 1 68.25 186 HIS A C 1
ATOM 1396 O O . HIS A 1 186 ? 17.5 19.188 15.555 1 68.25 186 HIS A O 1
ATOM 1402 N N . ALA A 1 187 ? 15.969 20.75 16.266 1 65.94 187 ALA A N 1
ATOM 1403 C CA . ALA A 1 187 ? 14.906 19.75 16.266 1 65.94 187 ALA A CA 1
ATOM 1404 C C . ALA A 1 187 ? 14.594 19.281 14.852 1 65.94 187 ALA A C 1
ATOM 1406 O O . ALA A 1 187 ? 14.398 18.094 14.609 1 65.94 187 ALA A O 1
ATOM 1407 N N . VAL A 1 188 ? 14.602 20.188 14.008 1 64.5 188 VAL A N 1
ATOM 1408 C CA . VAL A 1 188 ? 14.312 19.875 12.617 1 64.5 188 VAL A CA 1
ATOM 1409 C C . VAL A 1 188 ? 15.453 19.031 12.031 1 64.5 188 VAL A C 1
ATOM 1411 O O . VAL A 1 188 ? 15.211 18.031 11.359 1 64.5 188 VAL A O 1
ATOM 1414 N N . ILE A 1 189 ? 16.656 19.469 12.367 1 63.62 189 ILE A N 1
ATOM 1415 C CA . ILE A 1 189 ? 17.828 18.766 11.844 1 63.62 189 ILE A CA 1
ATOM 1416 C C . ILE A 1 189 ? 17.891 17.359 12.406 1 63.62 189 ILE A C 1
ATOM 1418 O O . ILE A 1 189 ? 18.125 16.391 11.664 1 63.62 189 ILE A O 1
ATOM 1422 N N . THR A 1 190 ? 17.562 17.25 13.625 1 69.31 190 THR A N 1
ATOM 1423 C CA . THR A 1 190 ? 17.609 15.938 14.25 1 69.31 190 THR A CA 1
ATOM 1424 C C . THR A 1 190 ? 16.562 15.008 13.625 1 69.31 190 THR A C 1
ATOM 1426 O O . THR A 1 190 ? 16.844 13.836 13.383 1 69.31 190 THR A O 1
ATOM 1429 N N . LYS A 1 191 ? 15.469 15.562 13.32 1 71.38 191 LYS A N 1
ATOM 1430 C CA . LYS A 1 191 ? 14.414 14.766 12.703 1 71.38 191 LYS A CA 1
ATOM 1431 C C . LYS A 1 191 ? 14.812 14.328 11.297 1 71.38 191 LYS A C 1
ATOM 1433 O O . LYS A 1 191 ? 14.648 13.164 10.93 1 71.38 191 LYS A O 1
ATOM 1438 N N . VAL A 1 192 ? 15.383 15.203 10.609 1 65.19 192 VAL A N 1
ATOM 1439 C CA . VAL A 1 192 ? 15.781 14.914 9.234 1 65.19 192 VAL A CA 1
ATOM 1440 C C . VAL A 1 192 ? 16.938 13.914 9.227 1 65.19 192 VAL A C 1
ATOM 1442 O O . VAL A 1 192 ? 16.953 12.984 8.414 1 65.19 192 VAL A O 1
ATOM 1445 N N . VAL A 1 193 ? 17.797 14.133 10.133 1 66.94 193 VAL A N 1
ATOM 1446 C CA . VAL A 1 193 ? 18.938 13.227 10.242 1 66.94 193 VAL A CA 1
ATOM 1447 C C . VAL A 1 193 ? 18.453 11.812 10.555 1 66.94 193 VAL A C 1
ATOM 1449 O O . VAL A 1 193 ? 18.875 10.852 9.914 1 66.94 193 VAL A O 1
ATOM 1452 N N . ARG A 1 194 ? 17.594 11.773 11.422 1 73.06 194 ARG A N 1
ATOM 1453 C CA . ARG A 1 194 ? 17.078 10.469 11.812 1 73.06 194 ARG A CA 1
ATOM 1454 C C . ARG A 1 194 ? 16.359 9.789 10.641 1 73.06 194 ARG A C 1
ATOM 1456 O O . ARG A 1 194 ? 16.531 8.594 10.414 1 73.06 194 ARG A O 1
ATOM 1463 N N . LEU A 1 195 ? 15.688 10.523 9.93 1 73.88 195 LEU A N 1
ATOM 1464 C CA . LEU A 1 195 ? 14.93 9.969 8.812 1 73.88 195 LEU A CA 1
ATOM 1465 C C . LEU A 1 195 ? 15.859 9.531 7.691 1 73.88 195 LEU A C 1
ATOM 1467 O O . LEU A 1 195 ? 15.648 8.484 7.074 1 73.88 195 LEU A O 1
ATOM 1471 N N . VAL A 1 196 ? 16.875 10.344 7.492 1 66.62 196 VAL A N 1
ATOM 1472 C CA . VAL A 1 196 ? 17.828 10 6.453 1 66.62 196 VAL A CA 1
ATOM 1473 C C . VAL A 1 196 ? 18.578 8.719 6.832 1 66.62 196 VAL A C 1
ATOM 1475 O O . VAL A 1 196 ? 18.781 7.848 5.988 1 66.62 196 VAL A O 1
ATOM 1478 N N . ILE A 1 197 ? 18.828 8.664 8.039 1 69.69 197 ILE A N 1
ATOM 1479 C CA . ILE A 1 197 ? 19.5 7.469 8.531 1 69.69 197 ILE A CA 1
ATOM 1480 C C . ILE A 1 197 ? 18.578 6.262 8.406 1 69.69 197 ILE A C 1
ATOM 1482 O O . ILE A 1 197 ? 18.984 5.203 7.918 1 69.69 197 ILE A O 1
ATOM 1486 N N . GLU A 1 198 ? 17.422 6.5 8.75 1 76.62 198 GLU A N 1
ATOM 1487 C CA . GLU A 1 198 ? 16.469 5.391 8.758 1 76.62 198 GLU A CA 1
ATOM 1488 C C . GLU A 1 198 ? 16.172 4.914 7.336 1 76.62 198 GLU A C 1
ATOM 1490 O O . GLU A 1 198 ? 16.219 3.715 7.055 1 76.62 198 GLU A O 1
ATOM 1495 N N . THR A 1 199 ? 15.883 5.844 6.508 1 79.06 199 THR A N 1
ATOM 1496 C CA . THR A 1 199 ? 15.547 5.473 5.141 1 79.06 199 THR A CA 1
ATOM 1497 C C . THR A 1 199 ? 16.781 4.965 4.391 1 79.06 199 THR A C 1
ATOM 1499 O O . THR A 1 199 ? 16.688 4.012 3.619 1 79.06 199 THR A O 1
ATOM 1502 N N . GLY A 1 200 ? 17.938 5.594 4.621 1 78.31 200 GLY A N 1
ATOM 1503 C CA . GLY A 1 200 ? 19.188 5.137 4.012 1 78.31 200 GLY A CA 1
ATOM 1504 C C . GLY A 1 200 ? 19.609 3.76 4.484 1 78.31 200 GLY A C 1
ATOM 1505 O O . GLY A 1 200 ? 20.031 2.928 3.68 1 78.31 200 GLY A O 1
ATOM 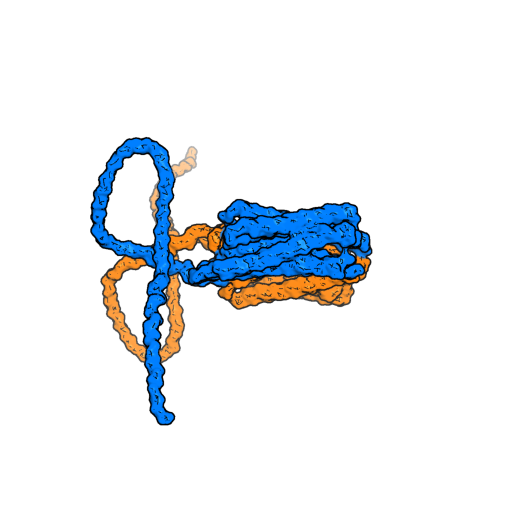1506 N N . THR A 1 201 ? 19.391 3.57 5.707 1 82.44 201 THR A N 1
ATOM 1507 C CA . THR A 1 201 ? 19.75 2.27 6.266 1 82.44 201 THR A CA 1
ATOM 1508 C C . THR A 1 201 ? 18.828 1.183 5.734 1 82.44 201 THR A C 1
ATOM 1510 O O . THR A 1 201 ? 19.25 0.055 5.488 1 82.44 201 THR A O 1
ATOM 1513 N N . LEU A 1 202 ? 17.609 1.547 5.512 1 87.31 202 LEU A N 1
ATOM 1514 C CA . LEU A 1 202 ? 16.641 0.57 5 1 87.31 202 LEU A CA 1
ATOM 1515 C C . LEU A 1 202 ? 17.031 0.118 3.596 1 87.31 202 LEU A C 1
ATOM 1517 O O . LEU A 1 202 ? 17.047 -1.081 3.307 1 87.31 202 LEU A O 1
ATOM 1521 N N . THR A 1 203 ? 17.344 1.059 2.727 1 92.19 203 THR A N 1
ATOM 1522 C CA . THR A 1 203 ? 17.734 0.703 1.363 1 92.19 203 THR A CA 1
ATOM 1523 C C . THR A 1 203 ? 19.078 -0.017 1.344 1 92.19 203 THR A C 1
ATOM 1525 O O . THR A 1 203 ? 19.266 -0.966 0.581 1 92.19 203 THR A O 1
ATOM 1528 N N . ALA A 1 204 ? 20 0.403 2.236 1 92.19 204 ALA A N 1
ATOM 1529 C CA . ALA A 1 204 ? 21.297 -0.263 2.332 1 92.19 204 ALA A CA 1
ATOM 1530 C C . ALA A 1 204 ? 21.125 -1.709 2.793 1 92.19 204 ALA A C 1
ATOM 1532 O O . ALA A 1 204 ? 21.766 -2.615 2.25 1 92.19 204 ALA A O 1
ATOM 1533 N N . LEU A 1 205 ? 20.297 -1.866 3.752 1 92.88 205 LEU A N 1
ATOM 1534 C CA . LEU A 1 205 ? 20.047 -3.207 4.27 1 92.88 205 LEU A CA 1
ATOM 1535 C C . LEU A 1 205 ? 19.406 -4.09 3.203 1 92.88 205 LEU A C 1
ATOM 1537 O O . LEU A 1 205 ? 19.812 -5.234 3.008 1 92.88 205 LEU A O 1
ATOM 1541 N N . ALA A 1 206 ? 18.438 -3.57 2.584 1 95 206 ALA A N 1
ATOM 1542 C CA . ALA A 1 206 ? 17.75 -4.332 1.542 1 95 206 ALA A CA 1
ATOM 1543 C C . ALA A 1 206 ? 18.703 -4.699 0.412 1 95 206 ALA A C 1
ATOM 1545 O O . ALA A 1 206 ? 18.719 -5.844 -0.049 1 95 206 ALA A O 1
ATOM 1546 N N . ALA A 1 207 ? 19.5 -3.775 -0.01 1 94.94 207 ALA A N 1
ATOM 1547 C CA . ALA A 1 207 ? 20.453 -4.027 -1.083 1 94.94 207 ALA A CA 1
ATOM 1548 C C . ALA A 1 207 ? 21.516 -5.039 -0.649 1 94.94 207 ALA A C 1
ATOM 1550 O O . ALA A 1 207 ? 21.938 -5.883 -1.442 1 94.94 207 ALA A O 1
ATOM 1551 N N . THR A 1 208 ? 21.906 -4.98 0.562 1 95.25 208 THR A N 1
ATOM 1552 C CA . THR A 1 208 ? 22.891 -5.922 1.088 1 95.25 208 THR A CA 1
ATOM 1553 C C . THR A 1 208 ? 22.312 -7.328 1.171 1 95.25 208 THR A C 1
ATOM 1555 O O . THR A 1 208 ? 22.969 -8.305 0.809 1 95.25 208 THR A O 1
ATOM 1558 N N . ILE A 1 209 ? 21.156 -7.41 1.666 1 95.44 209 ILE A N 1
ATOM 1559 C CA . ILE A 1 209 ? 20.484 -8.711 1.719 1 95.44 209 ILE A CA 1
ATOM 1560 C C . ILE A 1 209 ? 20.359 -9.281 0.308 1 95.44 209 ILE A C 1
ATOM 1562 O O . ILE A 1 209 ? 20.578 -10.469 0.092 1 95.44 209 ILE A O 1
ATOM 1566 N N . ASP A 1 210 ? 20.016 -8.422 -0.599 1 96.12 210 ASP A N 1
ATOM 1567 C CA . ASP A 1 210 ? 19.812 -8.836 -1.984 1 96.12 210 ASP A CA 1
ATOM 1568 C C . ASP A 1 210 ? 21.094 -9.453 -2.561 1 96.12 210 ASP A C 1
ATOM 1570 O O . ASP A 1 210 ? 21.062 -10.57 -3.07 1 96.12 210 ASP A O 1
ATOM 1574 N N . ILE A 1 211 ? 22.234 -8.781 -2.402 1 95.31 211 ILE A N 1
ATOM 1575 C CA . ILE A 1 211 ? 23.484 -9.281 -2.955 1 95.31 211 ILE A CA 1
ATOM 1576 C C . ILE A 1 211 ? 23.922 -10.531 -2.191 1 95.31 211 ILE A C 1
ATOM 1578 O O . ILE A 1 211 ? 24.484 -11.461 -2.779 1 95.31 211 ILE A O 1
ATOM 1582 N N . THR A 1 212 ? 23.672 -10.617 -0.95 1 95.25 212 THR A N 1
ATOM 1583 C CA . THR A 1 212 ? 24.016 -11.789 -0.155 1 95.25 212 THR A CA 1
ATOM 1584 C C . THR A 1 212 ? 23.234 -13.008 -0.62 1 95.25 212 THR A C 1
ATOM 1586 O O . THR A 1 212 ? 23.812 -14.094 -0.789 1 95.25 212 THR A O 1
ATOM 1589 N N . LEU A 1 213 ? 21.984 -12.844 -0.88 1 94 213 LEU A N 1
ATOM 1590 C CA . LEU A 1 213 ? 21.156 -13.945 -1.352 1 94 213 LEU A CA 1
ATOM 1591 C C . LEU A 1 213 ? 21.562 -14.375 -2.756 1 94 213 LEU A C 1
ATOM 1593 O O . LEU A 1 213 ? 21.562 -15.562 -3.074 1 94 213 LEU A O 1
ATOM 1597 N N . PHE A 1 214 ? 21.891 -13.414 -3.572 1 93 214 PHE A N 1
ATOM 1598 C CA . PHE A 1 214 ? 22.312 -13.711 -4.938 1 93 214 PHE A CA 1
ATOM 1599 C C . PHE A 1 214 ? 23.609 -14.516 -4.945 1 93 214 PHE A C 1
ATOM 1601 O O . PHE A 1 214 ? 23.719 -15.5 -5.68 1 93 214 PHE A O 1
ATOM 1608 N N . LEU A 1 215 ? 24.516 -14.172 -4.082 1 92.56 215 LEU A N 1
ATOM 1609 C CA . LEU A 1 215 ? 25.812 -14.844 -4.035 1 92.56 215 LEU A CA 1
ATOM 1610 C C . LEU A 1 215 ? 25.688 -16.203 -3.34 1 92.56 215 LEU A C 1
ATOM 1612 O O . LEU A 1 215 ? 26.344 -17.172 -3.74 1 92.56 215 LEU A O 1
ATOM 1616 N N . ALA A 1 216 ? 24.859 -16.344 -2.342 1 91.06 216 ALA A N 1
ATOM 1617 C CA . ALA A 1 216 ? 24.719 -17.562 -1.551 1 91.06 216 ALA A CA 1
ATOM 1618 C C . ALA A 1 216 ? 23.875 -18.594 -2.281 1 91.06 216 ALA A C 1
ATOM 1620 O O . ALA A 1 216 ? 24.125 -19.797 -2.188 1 91.06 216 ALA A O 1
ATOM 1621 N N . PHE A 1 217 ? 22.828 -18.125 -2.99 1 88.44 217 PHE A N 1
ATOM 1622 C CA . PHE A 1 217 ? 21.906 -19.016 -3.668 1 88.44 217 PHE A CA 1
ATOM 1623 C C . PHE A 1 217 ? 21.703 -18.609 -5.121 1 88.44 217 PHE A C 1
ATOM 1625 O O . PHE A 1 217 ? 20.594 -18.25 -5.523 1 88.44 217 PHE A O 1
ATOM 1632 N N . PRO A 1 218 ? 22.672 -18.797 -5.941 1 81.19 218 PRO A N 1
ATOM 1633 C CA . PRO A 1 218 ? 22.609 -18.297 -7.312 1 81.19 218 PRO A CA 1
ATOM 1634 C C . PRO A 1 218 ? 21.609 -19.062 -8.18 1 81.19 218 PRO A C 1
ATOM 1636 O O . PRO A 1 218 ? 21.125 -18.531 -9.188 1 81.19 218 PRO A O 1
ATOM 1639 N N . HIS A 1 219 ? 21.188 -20.234 -7.785 1 7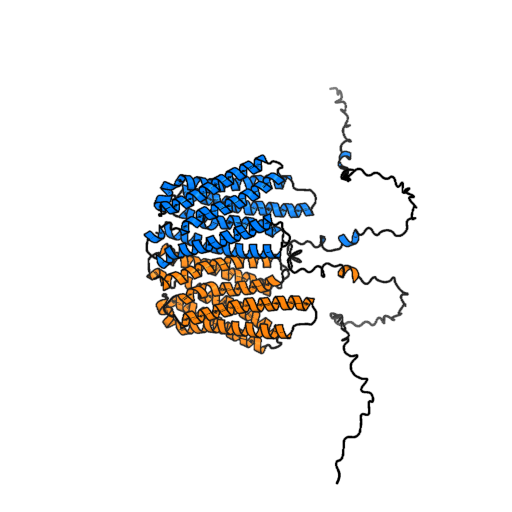9.75 219 HIS A N 1
ATOM 1640 C CA . HIS A 1 219 ? 20.328 -21.047 -8.633 1 79.75 219 HIS A CA 1
ATOM 1641 C C . HIS A 1 219 ? 18.891 -21.047 -8.125 1 79.75 219 HIS A C 1
ATOM 1643 O O . HIS A 1 219 ? 18.031 -21.766 -8.648 1 79.75 219 HIS A O 1
ATOM 1649 N N . ASN A 1 220 ? 18.719 -20.266 -7.086 1 79.94 220 ASN A N 1
ATOM 1650 C CA . ASN A 1 220 ? 17.375 -20.062 -6.578 1 79.94 220 ASN A CA 1
ATOM 1651 C C . ASN A 1 220 ? 16.906 -18.625 -6.77 1 79.94 220 ASN A C 1
ATOM 1653 O O . ASN A 1 220 ? 17.672 -17.781 -7.23 1 79.94 220 ASN A O 1
ATOM 1657 N N . SER A 1 221 ? 15.625 -18.406 -6.594 1 79.44 221 SER A N 1
ATOM 1658 C CA . SER A 1 221 ? 15.078 -17.094 -6.871 1 79.44 221 SER A CA 1
ATOM 1659 C C . SER A 1 221 ? 14.953 -16.266 -5.594 1 79.44 221 SER A C 1
ATOM 1661 O O . SER A 1 221 ? 14.164 -15.32 -5.531 1 79.44 221 SER A O 1
ATOM 1663 N N . TYR A 1 222 ? 15.781 -16.547 -4.594 1 86.75 222 TYR A N 1
ATOM 1664 C CA . TYR A 1 222 ? 15.641 -15.836 -3.326 1 86.75 222 TYR A CA 1
ATOM 1665 C C . TYR A 1 222 ? 15.93 -14.352 -3.496 1 86.75 222 TYR A C 1
ATOM 1667 O O . TYR A 1 222 ? 15.219 -13.508 -2.943 1 86.75 222 TYR A O 1
ATOM 1675 N N . HIS A 1 223 ? 16.953 -14.062 -4.234 1 89.5 223 HIS A N 1
ATOM 1676 C CA . HIS A 1 223 ? 17.25 -12.648 -4.414 1 89.5 223 HIS A CA 1
ATOM 1677 C C . HIS A 1 223 ? 16.172 -11.945 -5.219 1 89.5 223 HIS A C 1
ATOM 1679 O O . HIS A 1 223 ? 15.977 -10.734 -5.098 1 89.5 223 HIS A O 1
ATOM 1685 N N . GLY A 1 224 ? 15.398 -12.727 -6.023 1 88.69 224 GLY A N 1
ATOM 1686 C CA . GLY A 1 224 ? 14.305 -12.156 -6.797 1 88.69 224 GLY A CA 1
ATOM 1687 C C . GLY A 1 224 ? 13.25 -11.484 -5.938 1 88.69 224 GLY A C 1
ATOM 1688 O O . GLY A 1 224 ? 12.664 -10.477 -6.34 1 88.69 224 GLY A O 1
ATOM 1689 N N . CYS A 1 225 ? 13.055 -11.977 -4.75 1 92.31 225 CYS A N 1
ATOM 1690 C CA . CYS A 1 225 ? 12.102 -11.383 -3.824 1 92.31 225 CYS A CA 1
ATOM 1691 C C . CYS A 1 225 ? 12.492 -9.953 -3.467 1 92.31 225 CYS A C 1
ATOM 1693 O O . CYS A 1 225 ? 11.664 -9.047 -3.527 1 92.31 225 CYS A O 1
ATOM 1695 N N . VAL A 1 226 ? 13.727 -9.758 -3.176 1 94.25 226 VAL A N 1
ATOM 1696 C CA . VAL A 1 226 ? 14.219 -8.453 -2.754 1 94.25 226 VAL A CA 1
ATOM 1697 C C . VAL A 1 226 ? 14.367 -7.539 -3.971 1 94.25 226 VAL A C 1
ATOM 1699 O O . VAL A 1 226 ? 13.984 -6.367 -3.928 1 94.25 226 VAL A O 1
ATOM 1702 N N . ALA A 1 227 ? 14.812 -8.102 -5.035 1 93.5 227 ALA A N 1
ATOM 1703 C CA . ALA A 1 227 ? 15.039 -7.328 -6.254 1 93.5 227 ALA A CA 1
ATOM 1704 C C . ALA A 1 227 ? 13.734 -6.719 -6.766 1 93.5 227 ALA A C 1
ATOM 1706 O O . ALA A 1 227 ? 13.727 -5.582 -7.25 1 93.5 227 ALA A O 1
ATOM 1707 N N . LEU A 1 228 ? 12.672 -7.41 -6.617 1 94.44 228 LEU A N 1
ATOM 1708 C CA . LEU A 1 228 ? 11.367 -6.965 -7.094 1 94.44 228 LEU A CA 1
ATOM 1709 C C . LEU A 1 228 ? 10.875 -5.762 -6.297 1 94.44 228 LEU A C 1
ATOM 1711 O O . LEU A 1 228 ? 10.016 -5.008 -6.766 1 94.44 228 LEU A O 1
ATOM 1715 N N . THR A 1 229 ? 11.375 -5.562 -5.145 1 95.62 229 THR A N 1
ATOM 1716 C CA . THR A 1 229 ? 10.875 -4.508 -4.27 1 95.62 229 THR A CA 1
ATOM 1717 C C . THR A 1 229 ? 11.891 -3.377 -4.152 1 95.62 229 THR A C 1
ATOM 1719 O O . THR A 1 229 ? 11.578 -2.299 -3.643 1 95.62 229 THR A O 1
ATOM 1722 N N . LEU A 1 230 ? 13.062 -3.574 -4.652 1 95.06 230 LEU A N 1
ATOM 1723 C CA . LEU A 1 230 ? 14.188 -2.678 -4.406 1 95.06 230 LEU A CA 1
ATOM 1724 C C . LEU A 1 230 ? 13.891 -1.276 -4.93 1 95.06 230 LEU A C 1
ATOM 1726 O O . LEU A 1 230 ? 14.102 -0.287 -4.227 1 95.06 230 LEU A O 1
ATOM 1730 N N . ALA A 1 231 ? 13.414 -1.159 -6.133 1 95.81 231 ALA A N 1
ATOM 1731 C CA . ALA A 1 231 ? 13.086 0.139 -6.715 1 95.81 231 ALA A CA 1
ATOM 1732 C C . ALA A 1 231 ? 12.078 0.893 -5.848 1 95.81 231 ALA A C 1
ATOM 1734 O O . ALA A 1 231 ? 12.234 2.096 -5.617 1 95.81 231 ALA A O 1
ATOM 1735 N N . LYS A 1 232 ? 11.117 0.162 -5.352 1 96.62 232 LYS A N 1
ATOM 1736 C CA . LYS A 1 232 ? 10.078 0.782 -4.527 1 96.62 232 LYS A CA 1
ATOM 1737 C C . LYS A 1 232 ? 10.656 1.265 -3.197 1 96.62 232 LYS A C 1
ATOM 1739 O O . LYS A 1 232 ? 10.203 2.273 -2.65 1 96.62 232 LYS A O 1
ATOM 1744 N N . LEU A 1 233 ? 11.562 0.535 -2.715 1 95.94 233 LEU A N 1
ATOM 1745 C CA . LEU A 1 233 ? 12.188 0.949 -1.464 1 95.94 233 LEU A CA 1
ATOM 1746 C C . LEU A 1 233 ? 12.938 2.266 -1.642 1 95.94 233 LEU A C 1
ATOM 1748 O O . LEU A 1 233 ? 12.867 3.145 -0.778 1 95.94 233 LEU A O 1
ATOM 1752 N N . TYR A 1 234 ? 13.594 2.436 -2.742 1 95.81 234 TYR A N 1
ATOM 1753 C CA . TYR A 1 234 ? 14.281 3.689 -3.033 1 95.81 234 TYR A CA 1
ATOM 1754 C C . TYR A 1 234 ? 13.289 4.836 -3.184 1 95.81 234 TYR A C 1
ATOM 1756 O O . TYR A 1 234 ? 13.469 5.906 -2.6 1 95.81 234 TYR A O 1
ATOM 1764 N N . SER A 1 235 ? 12.25 4.602 -3.918 1 96.38 235 SER A N 1
ATOM 1765 C CA . SER A 1 235 ? 11.258 5.637 -4.164 1 96.38 235 SER A CA 1
ATOM 1766 C C . SER A 1 235 ? 10.547 6.039 -2.877 1 96.38 235 SER A C 1
ATOM 1768 O O . SER A 1 235 ? 10.359 7.227 -2.607 1 96.38 235 SER A O 1
ATOM 1770 N N . ASN A 1 236 ? 10.164 5.039 -2.141 1 96.06 236 ASN A N 1
ATOM 1771 C CA . ASN A 1 236 ? 9.5 5.32 -0.872 1 96.06 236 ASN A CA 1
ATOM 1772 C C . ASN A 1 236 ? 10.43 6.055 0.095 1 96.06 236 ASN A C 1
ATOM 1774 O O . ASN A 1 236 ? 10 6.965 0.803 1 96.06 236 ASN A O 1
ATOM 1778 N N . SER A 1 237 ? 11.688 5.621 0.142 1 92.44 237 SER A N 1
ATOM 1779 C CA . SER A 1 237 ? 12.648 6.297 1.007 1 92.44 237 SER A CA 1
ATOM 1780 C C . SER A 1 237 ? 12.805 7.762 0.624 1 92.44 237 SER A C 1
ATOM 1782 O O . SER A 1 237 ? 12.891 8.633 1.493 1 92.44 237 SER A O 1
ATOM 1784 N N . LEU A 1 238 ? 12.836 8.039 -0.604 1 91.88 238 LEU A N 1
ATOM 1785 C CA . LEU A 1 238 ? 12.938 9.406 -1.107 1 91.88 238 LEU A CA 1
ATOM 1786 C C . LEU A 1 238 ? 11.727 10.227 -0.704 1 91.88 238 LEU A C 1
ATOM 1788 O O . LEU A 1 238 ? 11.867 11.344 -0.202 1 91.88 238 LEU A O 1
ATOM 1792 N N . LEU A 1 239 ? 10.547 9.664 -0.847 1 94.44 239 LEU A N 1
ATOM 1793 C CA . LEU A 1 239 ? 9.32 10.398 -0.575 1 94.44 239 LEU A CA 1
ATOM 1794 C C . LEU A 1 239 ? 9.125 10.594 0.925 1 94.44 239 LEU A C 1
ATOM 1796 O O . LEU A 1 239 ? 8.57 11.609 1.357 1 94.44 239 LEU A O 1
ATOM 1800 N N . VAL A 1 240 ? 9.562 9.586 1.683 1 90.75 240 VAL A N 1
ATOM 1801 C CA . VAL A 1 240 ? 9.5 9.742 3.133 1 90.75 240 VAL A CA 1
ATOM 1802 C C . VAL A 1 240 ? 10.352 10.945 3.557 1 90.75 240 VAL A C 1
ATOM 1804 O O . VAL A 1 240 ? 9.945 11.711 4.434 1 90.75 240 VAL A O 1
ATOM 1807 N N . LEU A 1 241 ? 11.438 11.141 2.939 1 86.25 241 LEU A N 1
ATOM 1808 C CA . LEU A 1 241 ? 12.305 12.266 3.25 1 86.25 241 LEU A CA 1
ATOM 1809 C C . LEU A 1 241 ? 11.641 13.586 2.863 1 86.25 241 LEU A C 1
ATOM 1811 O O . LEU A 1 241 ? 11.648 14.539 3.645 1 86.25 241 LEU A O 1
ATOM 1815 N N . PHE A 1 242 ? 11.07 13.656 1.714 1 88.94 242 PHE A N 1
ATOM 1816 C CA . PHE A 1 242 ? 10.406 14.875 1.28 1 88.94 242 PHE A CA 1
ATOM 1817 C C . PHE A 1 242 ? 9.203 15.18 2.16 1 88.94 242 PHE A C 1
ATOM 1819 O O . PHE A 1 242 ? 8.969 16.328 2.533 1 88.94 242 PHE A O 1
ATOM 1826 N N . ASN A 1 243 ? 8.484 14.172 2.557 1 89.25 243 ASN A N 1
ATOM 1827 C CA . ASN A 1 243 ? 7.25 14.359 3.305 1 89.25 243 ASN A CA 1
ATOM 1828 C C . ASN A 1 243 ? 7.52 14.594 4.789 1 89.25 243 ASN A C 1
ATOM 1830 O O . ASN A 1 243 ? 6.629 15.016 5.527 1 89.25 243 ASN A O 1
ATOM 1834 N N . SER A 1 244 ? 8.695 14.367 5.176 1 83.94 244 SER A N 1
ATOM 1835 C CA . SER A 1 244 ? 9.047 14.609 6.57 1 83.94 244 SER A CA 1
ATOM 1836 C C . SER A 1 244 ? 8.953 16.094 6.914 1 83.94 244 SER A C 1
ATOM 1838 O O . SER A 1 244 ? 8.898 16.453 8.086 1 83.94 244 SER A O 1
ATOM 1840 N N . ARG A 1 245 ? 8.852 16.859 5.91 1 79.44 245 ARG A N 1
ATOM 1841 C CA . ARG A 1 245 ? 8.766 18.297 6.082 1 79.44 245 ARG A CA 1
ATOM 1842 C C . ARG A 1 245 ? 7.332 18.734 6.367 1 79.44 245 ARG A C 1
ATOM 1844 O O . ARG A 1 245 ? 7.078 19.906 6.684 1 79.44 245 ARG A O 1
ATOM 1851 N N . ILE A 1 246 ? 6.438 17.844 6.27 1 85.44 246 ILE A N 1
ATOM 1852 C CA . ILE A 1 246 ? 5.031 18.188 6.457 1 85.44 246 ILE A CA 1
ATOM 1853 C C . ILE A 1 246 ? 4.785 18.578 7.91 1 85.44 246 ILE A C 1
ATOM 1855 O O . ILE A 1 246 ? 5.242 17.906 8.836 1 85.44 246 ILE A O 1
ATOM 1859 N N . ARG A 1 247 ? 4.133 19.688 8.07 1 83.31 247 ARG A N 1
ATOM 1860 C CA . ARG A 1 247 ? 3.662 20.141 9.375 1 83.31 247 ARG A CA 1
ATOM 1861 C C . ARG A 1 247 ? 2.139 20.141 9.438 1 83.31 247 ARG A C 1
ATOM 1863 O O . ARG A 1 247 ? 1.471 20.812 8.656 1 83.31 247 ARG A O 1
ATOM 1870 N N . ILE A 1 248 ? 1.706 19.359 10.359 1 83.69 248 ILE A N 1
ATOM 1871 C CA . ILE A 1 248 ? 0.264 19.203 10.5 1 83.69 248 ILE A CA 1
ATOM 1872 C C . ILE A 1 248 ? -0.244 20.047 11.656 1 83.69 248 ILE A C 1
ATOM 1874 O O . ILE A 1 248 ? 0.275 19.969 12.773 1 83.69 248 ILE A O 1
ATOM 1878 N N . VAL A 1 249 ? -1.141 20.844 11.367 1 79.94 249 VAL A N 1
ATOM 1879 C CA . VAL A 1 249 ? -1.74 21.688 12.391 1 79.94 249 VAL A CA 1
ATOM 1880 C C . VAL A 1 249 ? -2.389 20.828 13.461 1 79.94 249 VAL A C 1
ATOM 1882 O O . VAL A 1 249 ? -3.199 19.953 13.156 1 79.94 249 VAL A O 1
ATOM 1885 N N . GLY A 1 250 ? -1.907 21 14.703 1 77.81 250 GLY A N 1
ATOM 1886 C CA . GLY A 1 250 ? -2.514 20.281 15.805 1 77.81 250 GLY A CA 1
ATOM 1887 C C . GLY A 1 250 ? -1.973 18.875 15.961 1 77.81 250 GLY A C 1
ATOM 1888 O O . GLY A 1 250 ? -2.434 18.109 16.828 1 77.81 250 GLY A O 1
ATOM 1889 N N . GLY A 1 251 ? -1.079 18.547 15.062 1 80.69 251 GLY A N 1
ATOM 1890 C CA . GLY A 1 251 ? -0.543 17.203 15.094 1 80.69 251 GLY A CA 1
ATOM 1891 C C . GLY A 1 251 ? 0.552 17.016 16.125 1 80.69 251 GLY A C 1
ATOM 1892 O O . GLY A 1 251 ? 0.842 17.922 16.906 1 80.69 251 GLY A O 1
ATOM 1893 N N . ARG A 1 252 ? 0.921 15.75 16.141 1 74.88 252 ARG A N 1
ATOM 1894 C CA . ARG A 1 252 ? 2.004 15.398 17.047 1 74.88 252 ARG A CA 1
ATOM 1895 C C . ARG A 1 252 ? 3.303 16.094 16.656 1 74.88 252 ARG A C 1
ATOM 1897 O O . ARG A 1 252 ? 3.652 16.141 15.477 1 74.88 252 ARG A O 1
ATOM 1904 N N . GLY A 1 253 ? 4.027 16.953 17.516 1 59.5 253 GLY A N 1
ATOM 1905 C CA . GLY A 1 253 ? 5.297 17.609 17.25 1 59.5 253 GLY A CA 1
ATOM 1906 C C . GLY A 1 253 ? 5.164 19.109 17.062 1 59.5 253 GLY A C 1
ATOM 1907 O O . GLY A 1 253 ? 6.168 19.812 16.969 1 59.5 253 GLY A O 1
ATOM 1908 N N . MET A 1 254 ? 3.979 19.719 16.609 1 52.19 254 MET A N 1
ATOM 1909 C CA . MET A 1 254 ? 3.867 21.172 16.578 1 52.19 254 MET A CA 1
ATOM 1910 C C . MET A 1 254 ? 3.85 21.75 18 1 52.19 254 MET A C 1
ATOM 1912 O O . MET A 1 254 ? 2.916 21.484 18.766 1 52.19 254 MET A O 1
ATOM 1916 N N . ASP A 1 255 ? 4.809 21.672 18.703 1 45.53 255 ASP A N 1
ATOM 1917 C CA . ASP A 1 255 ? 4.906 22.438 19.938 1 45.53 255 ASP A CA 1
ATOM 1918 C C . ASP A 1 255 ? 4.207 23.781 19.812 1 45.53 255 ASP A C 1
ATOM 1920 O O . ASP A 1 255 ? 4.273 24.422 18.75 1 45.53 255 ASP A O 1
ATOM 1924 N N . PRO A 1 256 ? 3.297 24.203 20.672 1 41.06 256 PRO A N 1
ATOM 1925 C CA . PRO A 1 256 ? 2.67 25.516 20.828 1 41.06 256 PRO A CA 1
ATOM 1926 C C . PRO A 1 256 ? 3.639 26.672 20.578 1 41.06 256 PRO A C 1
ATOM 1928 O O . PRO A 1 256 ? 3.236 27.828 20.609 1 41.06 256 PRO A O 1
ATOM 1931 N N . LEU A 1 257 ? 4.871 26.547 20.906 1 36.75 257 LEU A N 1
ATOM 1932 C CA . LEU A 1 257 ? 5.699 27.75 20.891 1 36.75 257 LEU A CA 1
ATOM 1933 C C . LEU A 1 257 ? 5.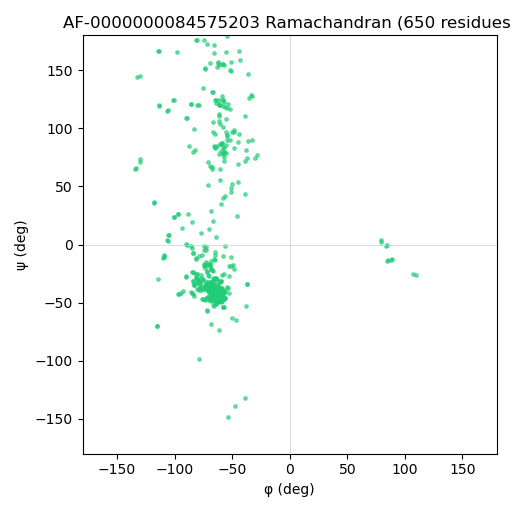617 28.453 19.531 1 36.75 257 LEU A C 1
ATOM 1935 O O . LEU A 1 257 ? 5.895 29.641 19.438 1 36.75 257 LEU A O 1
ATOM 1939 N N . LEU A 1 258 ? 5.551 27.766 18.5 1 37.06 258 LEU A N 1
ATOM 1940 C CA . LEU A 1 258 ? 5.449 28.531 17.266 1 37.06 258 LEU A CA 1
ATOM 1941 C C . LEU A 1 258 ? 4.043 29.078 17.078 1 37.06 258 LEU A C 1
ATOM 1943 O O . LEU A 1 258 ? 3.736 29.672 16.031 1 37.06 258 LEU A O 1
ATOM 1947 N N . SER A 1 259 ? 3.059 28.75 17.812 1 34.16 259 SER A N 1
ATOM 1948 C CA . SER A 1 259 ? 1.84 29.547 17.812 1 34.16 259 SER A CA 1
ATOM 1949 C C . SER A 1 259 ? 2.135 31 18.141 1 34.16 259 SER A C 1
ATOM 1951 O O . SER A 1 259 ? 3.15 31.312 18.766 1 34.16 259 SER A O 1
ATOM 1953 N N . GLY A 1 260 ? 1.368 32.125 18 1 32.56 260 GLY A N 1
ATOM 1954 C CA . GLY A 1 260 ? 1.484 33.594 18.078 1 32.56 260 GLY A CA 1
ATOM 1955 C C . GLY A 1 260 ? 2.02 34.062 19.406 1 32.56 260 GLY A C 1
ATOM 1956 O O . GLY A 1 260 ? 1.913 35.25 19.719 1 32.56 260 GLY A O 1
ATOM 1957 N N . ASP A 1 261 ? 2.379 33.594 20.453 1 31.16 261 ASP A N 1
ATOM 1958 C CA . ASP A 1 261 ? 2.68 34.781 21.281 1 31.16 261 ASP A CA 1
ATOM 1959 C C . ASP A 1 261 ? 3.74 35.656 20.625 1 31.16 261 ASP A C 1
ATOM 1961 O O . ASP A 1 261 ? 3.703 36.875 20.75 1 31.16 261 ASP A O 1
ATOM 1965 N N . SER A 1 262 ? 4.906 35.062 20.266 1 32.06 262 SER A N 1
ATOM 1966 C CA . SER A 1 262 ? 6.086 35.875 20.094 1 32.06 262 SER A CA 1
ATOM 1967 C C . SER A 1 262 ? 6.094 36.562 18.734 1 32.06 262 SER A C 1
ATOM 1969 O O . SER A 1 262 ? 6.984 37.375 18.438 1 32.06 262 SER A O 1
ATOM 1971 N N . PHE A 1 263 ? 5.469 35.969 17.688 1 30.19 263 PHE A N 1
ATOM 1972 C CA . PHE A 1 263 ? 5.648 36.875 16.562 1 30.19 263 PHE A CA 1
ATOM 1973 C C . PHE A 1 263 ? 4.887 38.188 16.797 1 30.19 263 PHE A C 1
ATOM 1975 O O . PHE A 1 263 ? 5.047 39.156 16.047 1 30.19 263 PHE A O 1
ATOM 1982 N N . ALA A 1 264 ? 3.758 38.094 17.562 1 31.66 264 ALA A N 1
ATOM 1983 C CA . ALA A 1 264 ? 3.09 39.344 17.875 1 31.66 264 ALA A CA 1
ATOM 1984 C C . ALA A 1 264 ? 3.965 40.219 18.766 1 31.66 264 ALA A C 1
ATOM 1986 O O . ALA A 1 264 ? 3.857 41.438 18.734 1 31.66 264 ALA A O 1
ATOM 1987 N N . SER A 1 265 ? 4.652 39.594 19.719 1 30.67 265 SER A N 1
ATOM 1988 C CA . SER A 1 265 ? 5.238 40.5 20.703 1 30.67 265 SER A CA 1
ATOM 1989 C C . SER A 1 265 ? 6.477 41.188 20.156 1 30.67 265 SER A C 1
ATOM 1991 O O . SER A 1 265 ? 7.07 42.031 20.828 1 30.67 265 SER A O 1
ATOM 1993 N N . VAL A 1 266 ? 7.121 40.5 19.203 1 28 266 VAL A N 1
ATOM 1994 C CA . VAL A 1 266 ? 8.352 41.219 18.844 1 28 266 VAL A CA 1
ATOM 1995 C C . VAL A 1 266 ? 8.016 42.438 18 1 28 266 VAL A C 1
ATOM 1997 O O . VAL A 1 266 ? 8.883 43 17.312 1 28 266 VAL A O 1
ATOM 2000 N N . LEU A 1 267 ? 6.645 42.562 17.75 1 25.8 267 LEU A N 1
ATOM 2001 C CA . LEU A 1 267 ? 6.477 43.906 17.188 1 25.8 267 LEU A CA 1
ATOM 2002 C C . LEU A 1 267 ? 7.066 44.969 18.109 1 25.8 267 LEU A C 1
ATOM 2004 O O . LEU A 1 267 ? 6.75 45 19.312 1 25.8 267 LEU A O 1
ATOM 2008 N N . PRO A 1 268 ? 8.305 45.281 17.812 1 25.36 268 PRO A N 1
ATOM 2009 C CA . PRO A 1 268 ? 8.859 46.344 18.641 1 25.36 268 PRO A CA 1
ATOM 2010 C C . PRO A 1 268 ? 7.82 47.406 19 1 25.36 268 PRO A C 1
ATOM 2012 O O . PRO A 1 268 ? 7.051 47.844 18.141 1 25.36 268 PRO A O 1
ATOM 2015 N N . LYS A 1 269 ? 7.16 47.188 20.062 1 29.16 269 LYS A N 1
ATOM 2016 C CA . LYS A 1 269 ? 6.414 48.312 20.578 1 29.16 269 LYS A CA 1
ATOM 2017 C C . LYS A 1 269 ? 7.113 49.625 20.234 1 29.16 269 LYS A C 1
ATOM 2019 O O . LYS A 1 269 ? 8.211 49.906 20.734 1 29.16 269 LYS A O 1
ATOM 2024 N N . THR A 1 270 ? 7.027 50.062 18.891 1 27.48 270 THR A N 1
ATOM 2025 C CA . THR A 1 270 ? 7.441 51.406 18.578 1 27.48 270 THR A CA 1
ATOM 2026 C C . THR A 1 270 ? 7.023 52.375 19.703 1 27.48 270 THR A C 1
ATOM 2028 O O . THR A 1 270 ? 5.84 52.469 20.031 1 27.48 270 THR A O 1
ATOM 2031 N N . GLN A 1 271 ? 7.781 52.406 20.719 1 25.39 271 GLN A N 1
ATOM 2032 C CA . GLN A 1 271 ? 7.602 53.531 21.641 1 25.39 271 GLN A CA 1
ATOM 2033 C C . GLN A 1 271 ? 7.332 54.844 20.891 1 25.39 271 GLN A C 1
ATOM 2035 O O . GLN A 1 271 ? 7.988 55.125 19.891 1 25.39 271 GLN A O 1
ATOM 2040 N N . PRO A 1 272 ? 6.141 55.406 20.953 1 26.39 272 PRO A N 1
ATOM 2041 C CA . PRO A 1 272 ? 5.672 56.594 20.234 1 26.39 272 PRO A CA 1
ATOM 2042 C C . PRO A 1 272 ? 6.742 57.688 20.109 1 26.39 272 PRO A C 1
ATOM 2044 O O . PRO A 1 272 ? 6.781 58.406 19.125 1 26.39 272 PRO A O 1
ATOM 2047 N N . GLY A 1 273 ? 7.336 58.094 21.234 1 25.05 273 GLY A N 1
ATOM 2048 C CA . GLY A 1 273 ? 7.492 59.531 21.391 1 25.05 273 GLY A CA 1
ATOM 2049 C C . GLY A 1 273 ? 8.656 60.094 20.609 1 25.05 273 GLY A C 1
ATOM 2050 O O . GLY A 1 273 ? 8.945 61.312 20.688 1 25.05 273 GLY A O 1
ATOM 2051 N N . GLY A 1 274 ? 9.82 59.375 20.391 1 25.27 274 GLY A N 1
ATOM 2052 C CA . GLY A 1 274 ? 10.898 60.344 20.406 1 25.27 274 GLY A CA 1
ATOM 2053 C C . GLY A 1 274 ? 10.875 61.281 19.203 1 25.27 274 GLY A C 1
ATOM 2054 O O . GLY A 1 274 ? 10.195 61 18.219 1 25.27 274 GLY A O 1
ATOM 2055 N N . SER A 1 275 ? 11.477 62.531 19.25 1 26.08 275 SER A N 1
ATOM 2056 C CA . SER A 1 275 ? 11.633 63.781 18.516 1 26.08 275 SER A CA 1
ATOM 2057 C C . SER A 1 275 ? 12.234 63.531 17.125 1 26.08 275 SER A C 1
ATOM 2059 O O . SER A 1 275 ? 13.086 62.656 16.969 1 26.08 275 SER A O 1
ATOM 2061 N N . SER A 1 276 ? 11.531 63.875 16.047 1 26.27 276 SER A N 1
ATOM 2062 C CA . SER A 1 276 ? 11.68 63.938 14.594 1 26.27 276 SER A CA 1
ATOM 2063 C C . SER A 1 276 ? 13.023 64.562 14.195 1 26.27 276 SER A C 1
ATOM 2065 O O . SER A 1 276 ? 13.188 65.75 14.195 1 26.27 276 SER A O 1
ATOM 2067 N N . ARG A 1 277 ? 14.188 64 14.742 1 25.23 277 ARG A N 1
ATOM 2068 C CA . ARG A 1 277 ? 15.297 64.875 14.289 1 25.23 277 ARG A CA 1
ATOM 2069 C C . ARG A 1 277 ? 15.383 64.875 12.773 1 25.23 277 ARG A C 1
ATOM 2071 O O . ARG A 1 277 ? 15.359 63.812 12.133 1 25.23 277 ARG A O 1
ATOM 2078 N N . LYS A 1 278 ? 15.25 66.062 12.125 1 26.55 278 LYS A N 1
ATOM 2079 C CA . LYS A 1 278 ? 15.258 66.688 10.789 1 26.55 278 LYS A CA 1
ATOM 2080 C C . LYS A 1 278 ? 16.531 66.25 10.031 1 26.55 278 LYS A C 1
ATOM 2082 O O . LYS A 1 278 ? 17.609 66.812 10.32 1 26.55 278 LYS A O 1
ATOM 2087 N N . VAL A 1 279 ? 16.969 65 9.906 1 24.03 279 VAL A N 1
ATOM 2088 C CA . VAL A 1 279 ? 18.25 64.938 9.211 1 24.03 279 VAL A CA 1
ATOM 2089 C C . VAL A 1 279 ? 18.109 65.5 7.812 1 24.03 279 VAL A C 1
ATOM 2091 O O . VAL A 1 279 ? 17.219 65.125 7.055 1 24.03 279 VAL A O 1
ATOM 2094 N N . ASN A 1 280 ? 18.594 66.688 7.496 1 23 280 ASN A N 1
ATOM 2095 C CA . ASN A 1 280 ? 18.703 67.562 6.367 1 23 280 ASN A CA 1
ATOM 2096 C C . ASN A 1 280 ? 19.469 66.938 5.207 1 23 280 ASN A C 1
ATOM 2098 O O . ASN A 1 280 ? 20.656 67.25 5 1 23 280 ASN A O 1
ATOM 2102 N N . LEU A 1 281 ? 19.406 65.688 4.926 1 22.53 281 LEU A N 1
ATOM 2103 C CA . LEU A 1 281 ? 20.406 65.25 3.945 1 22.53 281 LEU A CA 1
ATOM 2104 C C . LEU A 1 281 ? 20.172 66 2.615 1 22.53 281 LEU A C 1
ATOM 2106 O O . LEU A 1 281 ? 19.078 65.938 2.057 1 22.53 281 LEU A O 1
ATOM 2110 N N . SER A 1 282 ? 21 66.875 2.215 1 21.41 282 SER A N 1
ATOM 2111 C CA . SER A 1 282 ? 21.234 67.75 1.05 1 21.41 282 SER A CA 1
ATOM 2112 C C . SER A 1 282 ? 21.281 66.938 -0.233 1 21.41 282 SER A C 1
ATOM 2114 O O . SER A 1 282 ? 21.938 65.875 -0.288 1 21.41 282 SER A O 1
ATOM 2116 N N . THR A 1 283 ? 20.312 67.188 -1.193 1 23.08 283 THR A N 1
ATOM 2117 C CA . THR A 1 283 ? 19.797 66.625 -2.443 1 23.08 283 THR A CA 1
ATOM 2118 C C . THR A 1 283 ? 20.828 66.75 -3.555 1 23.08 283 THR A C 1
ATOM 2120 O O . THR A 1 283 ? 20.484 66.75 -4.738 1 23.08 283 THR A O 1
ATOM 2123 N N . ARG A 1 284 ? 22.172 66.75 -3.285 1 22.62 284 ARG A N 1
ATOM 2124 C CA . ARG A 1 284 ? 22.938 67.188 -4.441 1 22.62 284 ARG A CA 1
ATOM 2125 C C . ARG A 1 284 ? 22.641 66.312 -5.664 1 22.62 284 ARG A C 1
ATOM 2127 O O . ARG A 1 284 ? 22.672 65.062 -5.582 1 22.62 284 ARG A O 1
ATOM 2134 N N . THR A 1 285 ? 22.172 66.875 -6.812 1 23.78 285 THR A N 1
ATOM 2135 C CA . THR A 1 285 ? 21.531 66.625 -8.102 1 23.78 285 THR A CA 1
ATOM 2136 C C . THR A 1 285 ? 22.469 65.875 -9.039 1 23.78 285 THR A C 1
ATOM 2138 O O . THR A 1 285 ? 22.094 65.562 -10.164 1 23.78 285 THR A O 1
ATOM 2141 N N . GLN A 1 286 ? 23.812 65.75 -8.789 1 24.66 286 GLN A N 1
ATOM 2142 C CA . GLN A 1 286 ? 24.625 65.812 -10 1 24.66 286 GLN A CA 1
ATOM 2143 C C . GLN A 1 286 ? 24.266 64.625 -10.914 1 24.66 286 GLN A C 1
ATOM 2145 O O . GLN A 1 286 ? 23.781 63.594 -10.445 1 24.66 286 GLN A O 1
ATOM 2150 N N . LEU A 1 287 ? 24.453 64.75 -12.336 1 25.25 287 LEU A N 1
ATOM 2151 C CA . LEU A 1 287 ? 24.094 64.25 -13.648 1 25.25 287 LEU A CA 1
ATOM 2152 C C . LEU A 1 287 ? 24.703 62.844 -13.859 1 25.25 287 LEU A C 1
ATOM 2154 O O . LEU A 1 287 ? 24.812 62.375 -15 1 25.25 287 LEU A O 1
ATOM 2158 N N . ALA A 1 288 ? 25.219 62.125 -12.812 1 22.64 288 ALA A N 1
ATOM 2159 C CA . ALA A 1 288 ? 26.203 61.094 -13.086 1 22.64 288 ALA A CA 1
ATOM 2160 C C . ALA A 1 288 ? 25.594 59.969 -13.914 1 22.64 288 ALA A C 1
ATOM 2162 O O . ALA A 1 288 ? 24.625 59.344 -13.5 1 22.64 288 ALA A O 1
ATOM 2163 N N . SER A 1 289 ? 25.75 60.031 -15.289 1 24.5 289 SER A N 1
ATOM 2164 C CA . SER A 1 289 ? 25.281 59.125 -16.344 1 24.5 289 SER A CA 1
ATOM 2165 C C . SER A 1 289 ? 25.562 57.688 -16 1 24.5 289 SER A C 1
ATOM 2167 O O . SER A 1 289 ? 24.781 56.781 -16.344 1 24.5 289 SER A O 1
ATOM 2169 N N . ASN A 1 290 ? 26.875 57.375 -15.922 1 24.03 290 ASN A N 1
ATOM 2170 C CA . ASN A 1 290 ? 27.625 56.125 -16.125 1 24.03 290 ASN A CA 1
ATOM 2171 C C . ASN A 1 290 ? 27.141 55.031 -15.18 1 24.03 290 ASN A C 1
ATOM 2173 O O . ASN A 1 290 ? 26.875 55.281 -14 1 24.03 290 ASN A O 1
ATOM 2177 N N . ILE A 1 291 ? 26.75 53.719 -15.688 1 23.48 291 ILE A N 1
ATOM 2178 C CA . ILE A 1 291 ? 25.906 52.594 -15.281 1 23.48 291 ILE A CA 1
ATOM 2179 C C . ILE A 1 291 ? 26.359 52.062 -13.922 1 23.48 291 ILE A C 1
ATOM 2181 O O . ILE A 1 291 ? 27.312 51.312 -13.844 1 23.48 291 ILE A O 1
ATOM 2185 N N . SER A 1 292 ? 26.719 52.875 -13 1 21.64 292 SER A N 1
ATOM 2186 C CA . SER A 1 292 ? 27.516 52.562 -11.82 1 21.64 292 SER A CA 1
ATOM 2187 C C . SER A 1 292 ? 26.875 51.438 -11.016 1 21.64 292 SER A C 1
ATOM 2189 O O . SER A 1 292 ? 25.672 51.438 -10.781 1 21.64 292 SER A O 1
ATOM 2191 N N . GLY A 1 293 ? 27.625 50.219 -10.859 1 22.69 293 GLY A N 1
ATOM 2192 C CA . GLY A 1 293 ? 27.578 48.812 -10.484 1 22.69 293 GLY A CA 1
ATOM 2193 C C . GLY A 1 293 ? 26.922 48.594 -9.141 1 22.69 293 GLY A C 1
ATOM 2194 O O . GLY A 1 293 ? 26.734 49.531 -8.359 1 22.69 293 GLY A O 1
ATOM 2195 N N . VAL A 1 294 ? 26.25 47.375 -9.008 1 22.58 294 VAL A N 1
ATOM 2196 C CA . VAL A 1 294 ? 25.281 46.812 -8.055 1 22.58 294 VAL A CA 1
ATOM 2197 C C . VAL A 1 294 ? 25.859 46.906 -6.637 1 22.58 294 VAL A C 1
ATOM 2199 O O . VAL A 1 294 ? 26.891 46.312 -6.344 1 22.58 294 VAL A O 1
ATOM 2202 N N . HIS A 1 295 ? 25.812 48.094 -6.012 1 23.83 295 HIS A N 1
ATOM 2203 C CA . HIS A 1 295 ? 26.359 48.25 -4.664 1 23.83 295 HIS A CA 1
ATOM 2204 C C . HIS A 1 295 ? 25.688 47.281 -3.691 1 23.83 295 HIS A C 1
ATOM 2206 O O . HIS A 1 295 ? 24.469 47.312 -3.502 1 23.83 295 HIS A O 1
ATOM 2212 N N . VAL A 1 296 ? 26.234 46.062 -3.707 1 23.09 296 VAL A N 1
ATOM 2213 C CA . VAL A 1 296 ? 25.828 44.969 -2.818 1 23.09 296 VAL A CA 1
ATOM 2214 C C . VAL A 1 296 ? 25.969 45.406 -1.364 1 23.09 296 VAL A C 1
ATOM 2216 O O . VAL A 1 296 ? 27.078 45.75 -0.919 1 23.09 296 VAL A O 1
ATOM 2219 N N . HIS A 1 297 ? 25.094 46.125 -0.824 1 23.59 297 HIS A N 1
ATOM 2220 C CA . HIS A 1 297 ? 25.188 46.531 0.578 1 23.59 297 HIS A CA 1
ATOM 2221 C C . HIS A 1 297 ? 25.328 45.281 1.482 1 23.59 297 HIS A C 1
ATOM 2223 O O . HIS A 1 297 ? 24.422 44.469 1.547 1 23.59 297 HIS A O 1
ATOM 2229 N N . GLU A 1 298 ? 26.594 44.844 1.629 1 23.33 298 GLU A N 1
ATOM 2230 C CA . GLU A 1 298 ? 27.047 43.75 2.48 1 23.33 298 GLU A CA 1
ATOM 2231 C C . GLU A 1 298 ? 26.656 43.969 3.936 1 23.33 298 GLU A C 1
ATOM 2233 O O . GLU A 1 298 ? 27.078 44.938 4.555 1 23.33 298 GLU A O 1
ATOM 2238 N N . GLN A 1 299 ? 25.422 43.844 4.246 1 24.5 299 GLN A N 1
ATOM 2239 C CA . GLN A 1 299 ? 25.125 43.969 5.664 1 24.5 299 GLN A CA 1
ATOM 2240 C C . GLN A 1 299 ? 25.875 42.969 6.504 1 24.5 299 GLN A C 1
ATOM 2242 O O . GLN A 1 299 ? 25.703 41.75 6.312 1 24.5 299 GLN A O 1
ATOM 2247 N N . THR A 1 300 ? 27.125 43.25 6.73 1 24.64 300 THR A N 1
ATOM 2248 C CA . THR A 1 300 ? 28.016 42.438 7.566 1 24.64 300 THR A CA 1
ATOM 2249 C C . THR A 1 300 ? 27.438 42.281 8.969 1 24.64 300 THR A C 1
ATOM 2251 O O . THR A 1 300 ? 27.203 43.281 9.664 1 24.64 300 THR A O 1
ATOM 2254 N N . TRP A 1 301 ? 26.531 41.406 9.102 1 24.11 301 TRP A N 1
ATOM 2255 C CA . TRP A 1 301 ? 26.062 41.188 10.469 1 24.11 301 TRP A CA 1
ATOM 2256 C C . TRP A 1 301 ? 27.188 40.625 11.336 1 24.11 301 TRP A C 1
ATOM 2258 O O . TRP A 1 301 ? 27.859 39.656 10.969 1 24.11 301 TRP A O 1
ATOM 2268 N N . ILE A 1 302 ? 28.016 41.531 11.836 1 25.28 302 ILE A N 1
ATOM 2269 C CA . ILE A 1 302 ? 29.109 41.188 12.75 1 25.28 302 ILE A CA 1
ATOM 2270 C C . ILE A 1 302 ? 28.562 40.469 13.977 1 25.28 302 ILE A C 1
ATOM 2272 O O . ILE A 1 302 ? 27.812 41.062 14.758 1 25.28 302 ILE A O 1
ATOM 2276 N N . ALA A 1 303 ? 28.219 39.25 13.797 1 24.17 303 ALA A N 1
ATOM 2277 C CA . ALA A 1 303 ? 27.844 38.469 14.992 1 24.17 303 ALA A CA 1
ATOM 2278 C C . ALA A 1 303 ? 29 38.469 16 1 24.17 303 ALA A C 1
ATOM 2280 O O . ALA A 1 303 ? 30.125 38.062 15.648 1 24.17 303 ALA A O 1
ATOM 2281 N N . THR A 1 304 ? 29.078 39.5 16.781 1 23.94 304 THR A N 1
ATOM 2282 C CA . THR A 1 304 ? 30.047 39.594 17.859 1 23.94 304 THR A CA 1
ATOM 2283 C C . THR A 1 304 ? 30.109 38.281 18.625 1 23.94 304 THR A C 1
ATOM 2285 O O . THR A 1 304 ? 29.078 37.75 19.078 1 23.94 304 THR A O 1
ATOM 2288 N N . ASP A 1 305 ? 31.078 37.438 18.219 1 23.83 305 ASP A N 1
ATOM 2289 C CA . ASP A 1 305 ? 31.422 36.219 18.938 1 23.83 305 ASP A CA 1
ATOM 2290 C C . ASP A 1 305 ? 31.594 36.469 20.422 1 23.83 305 ASP A C 1
ATOM 2292 O O . ASP A 1 305 ? 32.438 37.281 20.828 1 23.83 305 ASP A O 1
ATOM 2296 N N . PRO A 1 306 ? 30.531 36.5 21.188 1 25.02 306 PRO A N 1
ATOM 2297 C CA . PRO A 1 306 ? 30.656 36.875 22.594 1 25.02 306 PRO A CA 1
ATOM 2298 C C . PRO A 1 306 ? 31.781 36.125 23.312 1 25.02 306 PRO A C 1
ATOM 2300 O O . PRO A 1 306 ? 32.062 36.375 24.484 1 25.02 306 PRO A O 1
ATOM 2303 N N . GLU A 1 307 ? 32.156 34.969 22.703 1 25 307 GLU A N 1
ATOM 2304 C CA . GLU A 1 307 ? 32.844 34.094 23.656 1 25 307 GLU A CA 1
ATOM 2305 C C . GLU A 1 307 ? 34.188 34.625 24.047 1 25 307 GLU A C 1
ATOM 2307 O O . GLU A 1 307 ? 34.938 34 24.781 1 25 307 GLU A O 1
ATOM 2312 N N . SER A 1 308 ? 34.719 35.562 23.281 1 26.3 308 SER A N 1
ATOM 2313 C CA . SER A 1 308 ? 36.125 35.656 23.609 1 26.3 308 SER A CA 1
ATOM 2314 C C . SER A 1 308 ? 36.344 35.969 25.078 1 26.3 308 SER A C 1
ATOM 2316 O O . SER A 1 308 ? 37.469 36.281 25.5 1 26.3 308 SER A O 1
ATOM 2318 N N . ILE A 1 309 ? 35.281 36.281 25.719 1 25.09 309 ILE A N 1
ATOM 2319 C CA . ILE A 1 309 ? 35.625 37 26.938 1 25.09 309 ILE A CA 1
ATOM 2320 C C . ILE A 1 309 ? 36.438 36.125 27.859 1 25.09 309 ILE A C 1
ATOM 2322 O O . ILE A 1 309 ? 37.062 36.594 28.812 1 25.09 309 ILE A O 1
ATOM 2326 N N . GLU A 1 310 ? 36.156 34.781 27.797 1 21.64 310 GLU A N 1
ATOM 2327 C CA . GLU A 1 310 ? 36.281 34.188 29.141 1 21.64 310 GLU A CA 1
ATOM 2328 C C . GLU A 1 310 ? 37.75 34.188 29.578 1 21.64 310 GLU A C 1
ATOM 2330 O O . GLU A 1 310 ? 38.031 34.469 30.734 1 21.64 310 GLU A O 1
ATOM 2335 N N . LEU A 1 311 ? 38.531 33.312 28.844 1 23.33 311 LEU A N 1
ATOM 2336 C CA . LEU A 1 311 ? 39.344 32.469 29.688 1 23.33 311 LEU A CA 1
ATOM 2337 C C . LEU A 1 311 ? 40.562 33.219 30.234 1 23.33 311 LEU A C 1
ATOM 2339 O O . LEU A 1 311 ? 41.688 32.969 29.797 1 23.33 311 LEU A O 1
ATOM 2343 N N . LYS A 1 312 ? 40.719 34.469 30.125 1 24.22 312 LYS A N 1
ATOM 2344 C CA . LYS A 1 312 ? 42 35.031 30.547 1 24.22 312 LYS A CA 1
ATOM 2345 C C . LYS A 1 312 ? 42.344 34.594 31.969 1 24.22 312 LYS A C 1
ATOM 2347 O O . LYS A 1 312 ? 43.406 34.969 32.469 1 24.22 312 LYS A O 1
ATOM 2352 N N . GLU A 1 313 ? 41.281 34.312 32.75 1 21.73 313 GLU A N 1
ATOM 2353 C CA . GLU A 1 313 ? 41.656 34.688 34.125 1 21.73 313 GLU A CA 1
ATOM 2354 C C . GLU A 1 313 ? 42.875 33.875 34.625 1 21.73 313 GLU A C 1
ATOM 2356 O O . GLU A 1 313 ? 43.781 34.406 35.25 1 21.73 313 GLU A O 1
ATOM 2361 N N . GLN A 1 314 ? 42.719 32.5 34.969 1 22.12 314 GLN A N 1
ATOM 2362 C CA . GLN A 1 314 ? 43.188 32.062 36.281 1 22.12 314 GLN A CA 1
ATOM 2363 C C . GLN A 1 314 ? 44.656 31.656 36.219 1 22.12 314 GLN A C 1
ATOM 2365 O O . GLN A 1 314 ? 44.969 30.484 36.125 1 22.12 314 GLN A O 1
ATOM 2370 N N . SER A 1 315 ? 45.5 32.125 35.344 1 22.58 315 SER A N 1
ATOM 2371 C CA . SER A 1 315 ? 46.844 31.562 35.344 1 22.58 315 SER A CA 1
ATOM 2372 C C . SER A 1 315 ? 47.5 31.609 36.719 1 22.58 315 SER A C 1
ATOM 2374 O O . SER A 1 315 ? 48.625 31.141 36.875 1 22.58 315 SER A O 1
ATOM 2376 N N . SER A 1 316 ? 47.062 32.406 37.688 1 21.47 316 SER A N 1
ATOM 2377 C CA . SER A 1 316 ? 48.125 32.938 38.562 1 21.47 316 SER A CA 1
ATOM 2378 C C . SER A 1 316 ? 48.656 31.844 39.5 1 21.47 316 SER A C 1
ATOM 2380 O O . SER A 1 316 ? 49.438 32.125 40.406 1 21.47 316 SER A O 1
ATOM 2382 N N . PHE A 1 317 ? 47.969 30.672 39.75 1 21.34 317 PHE A N 1
ATOM 2383 C CA . PHE A 1 317 ? 48.25 30.125 41.094 1 21.34 317 PHE A CA 1
ATOM 2384 C C . PHE A 1 317 ? 49.719 29.781 41.25 1 21.34 317 PHE A C 1
ATOM 2386 O O . PHE A 1 317 ? 50.312 29.109 40.375 1 21.34 317 PHE A O 1
ATOM 2393 N N . SER A 1 318 ? 50.438 30.359 42.312 1 20.17 318 SER A N 1
ATOM 2394 C CA . SER A 1 318 ? 51.75 30.609 42.938 1 20.17 318 SER A CA 1
ATOM 2395 C C . SER A 1 318 ? 52.406 29.297 43.375 1 20.17 318 SER A C 1
ATOM 2397 O O . SER A 1 318 ? 51.719 28.391 43.844 1 20.17 318 SER A O 1
ATOM 2399 N N . LYS A 1 319 ? 53.594 28.953 42.969 1 24.53 319 LYS A N 1
ATOM 2400 C CA . LYS A 1 319 ? 54.688 27.984 43.188 1 24.53 319 LYS A CA 1
ATOM 2401 C C . LYS A 1 319 ? 55.062 27.922 44.656 1 24.53 319 LYS A C 1
ATOM 2403 O O . LYS A 1 319 ? 55.938 28.672 45.125 1 24.53 319 LYS A O 1
ATOM 2408 N N . SER A 1 320 ? 54.094 27.844 45.719 1 21.03 320 SER A N 1
ATOM 2409 C CA . SER A 1 320 ? 54.656 28 47.062 1 21.03 320 SER A CA 1
ATOM 2410 C C . SER A 1 320 ? 55.844 27.047 47.281 1 21.03 320 SER A C 1
ATOM 2412 O O . SER A 1 320 ? 55.844 25.938 46.719 1 21.03 320 SER A O 1
ATOM 2414 N N . PRO A 1 321 ? 56.75 27.391 48.25 1 24 321 PRO A N 1
ATOM 2415 C CA . PRO A 1 321 ? 58.094 27.172 48.812 1 24 321 PRO A CA 1
ATOM 2416 C C . PRO A 1 321 ? 58.219 25.828 49.5 1 24 321 PRO A C 1
ATOM 2418 O O . PRO A 1 321 ? 57.5 25.531 50.438 1 24 321 PRO A O 1
ATOM 2421 N N . ALA A 1 322 ? 58.25 24.656 48.844 1 23.53 322 ALA A N 1
ATOM 2422 C CA . ALA A 1 322 ? 58.531 23.469 49.656 1 23.53 322 ALA A CA 1
ATOM 2423 C C . ALA A 1 322 ? 59.688 23.703 50.625 1 23.53 322 ALA A C 1
ATOM 2425 O O . ALA A 1 322 ? 60.812 23.938 50.219 1 23.53 322 ALA A O 1
ATOM 2426 N N . LEU A 1 323 ? 59.469 24.219 51.875 1 21.14 323 LEU A N 1
ATOM 2427 C CA . LEU A 1 323 ? 60.25 24.453 53.094 1 21.14 323 LEU A CA 1
ATOM 2428 C C . LEU A 1 323 ? 61.125 23.25 53.438 1 21.14 323 LEU A C 1
ATOM 2430 O O . LEU A 1 323 ? 60.844 22.125 53.031 1 21.14 323 LEU A O 1
ATOM 2434 N N . THR A 1 324 ? 62.156 23.422 54.406 1 26.19 324 THR A N 1
ATOM 2435 C CA . THR A 1 324 ? 63.438 23.141 55.031 1 26.19 324 THR A CA 1
ATOM 2436 C C . THR A 1 324 ? 63.312 21.938 55.969 1 26.19 324 THR A C 1
ATOM 2438 O O . THR A 1 324 ? 64.312 21.391 56.406 1 26.19 324 THR A O 1
ATOM 2441 N N . PRO A 1 325 ? 62.156 21.469 56.594 1 25.09 325 PRO A N 1
ATOM 2442 C CA . PRO A 1 325 ? 62.5 21.219 58 1 25.09 325 PRO A CA 1
ATOM 2443 C C . PRO A 1 325 ? 63.688 20.297 58.156 1 25.09 325 PRO A C 1
ATOM 2445 O O . PRO A 1 325 ? 64.062 19.562 57.25 1 25.09 325 PRO A O 1
ATOM 2448 N N . ASP A 1 326 ? 64.125 20 59.531 1 24.89 326 ASP A N 1
ATOM 2449 C CA . ASP A 1 326 ? 65.188 19.703 60.5 1 24.89 326 ASP A CA 1
ATOM 2450 C C . ASP A 1 326 ? 65.625 18.234 60.438 1 24.89 326 ASP A C 1
ATOM 2452 O O . ASP A 1 326 ? 66.812 17.922 60.344 1 24.89 326 ASP A O 1
ATOM 2456 N N . ALA A 1 327 ? 64.938 17.375 61.562 1 23.23 327 ALA A N 1
ATOM 2457 C CA . ALA A 1 327 ? 65.562 16.391 62.438 1 23.23 327 ALA A CA 1
ATOM 2458 C C . ALA A 1 327 ? 65.75 15.055 61.719 1 23.23 327 ALA A C 1
ATOM 2460 O O . ALA A 1 327 ? 64.875 14.641 60.938 1 23.23 327 ALA A O 1
ATOM 2461 N N . MET B 1 1 ? -8.156 -23.203 -16.156 1 67.62 1 MET B N 1
ATOM 2462 C CA . MET B 1 1 ? -7.148 -22.938 -15.141 1 67.62 1 MET B CA 1
ATOM 2463 C C . MET B 1 1 ? -6.973 -21.438 -14.93 1 67.62 1 MET B C 1
ATOM 2465 O O . MET B 1 1 ? -7.012 -20.953 -13.797 1 67.62 1 MET B O 1
ATOM 2469 N N . ALA B 1 2 ? -7.031 -20.688 -16.016 1 72.44 2 ALA B N 1
ATOM 2470 C CA . ALA B 1 2 ? -6.816 -19.25 -15.953 1 72.44 2 ALA B CA 1
ATOM 2471 C C . ALA B 1 2 ? -7.992 -18.547 -15.273 1 72.44 2 ALA B C 1
ATOM 2473 O O . ALA B 1 2 ? -7.801 -17.672 -14.43 1 72.44 2 ALA B O 1
ATOM 2474 N N . PRO B 1 3 ? -9.156 -19.062 -15.43 1 76.69 3 PRO B N 1
ATOM 2475 C CA . PRO B 1 3 ? -10.281 -18.375 -14.797 1 76.69 3 PRO B CA 1
ATOM 2476 C C . PRO B 1 3 ? -10.312 -18.562 -13.281 1 76.69 3 PRO B C 1
ATOM 2478 O O . PRO B 1 3 ? -10.961 -17.797 -12.57 1 76.69 3 PRO B O 1
ATOM 2481 N N . LEU B 1 4 ? -9.633 -19.578 -12.844 1 78.19 4 LEU B N 1
ATOM 2482 C CA . LEU B 1 4 ? -9.578 -19.797 -11.406 1 78.19 4 LEU B CA 1
ATOM 2483 C C . LEU B 1 4 ? -8.344 -19.125 -10.805 1 78.19 4 LEU B C 1
ATOM 2485 O O . LEU B 1 4 ? -8.445 -18.422 -9.789 1 78.19 4 LEU B O 1
ATOM 2489 N N . ALA B 1 5 ? -7.316 -19.203 -11.445 1 84.88 5 ALA B N 1
ATOM 2490 C CA . ALA B 1 5 ? -6.035 -18.781 -10.883 1 84.88 5 ALA B CA 1
ATOM 2491 C C . ALA B 1 5 ? -5.84 -17.281 -11.023 1 84.88 5 ALA B C 1
ATOM 2493 O O . ALA B 1 5 ? -5.324 -16.625 -10.109 1 84.88 5 ALA B O 1
ATOM 2494 N N . ALA B 1 6 ? -6.34 -16.734 -12.07 1 89.5 6 ALA B N 1
ATOM 2495 C CA . ALA B 1 6 ? -6.031 -15.336 -12.391 1 89.5 6 ALA B CA 1
ATOM 2496 C C . ALA B 1 6 ? -6.762 -14.383 -11.445 1 89.5 6 ALA B C 1
ATOM 2498 O O . ALA B 1 6 ? -6.148 -13.477 -10.875 1 89.5 6 ALA B O 1
ATOM 2499 N N . PRO B 1 7 ? -8.008 -14.594 -11.234 1 90.12 7 PRO B N 1
ATOM 2500 C CA . PRO B 1 7 ? -8.695 -13.648 -10.352 1 90.12 7 PRO B CA 1
ATOM 2501 C C . PRO B 1 7 ? -8.164 -13.695 -8.922 1 90.12 7 PRO B C 1
ATOM 2503 O O . PRO B 1 7 ? -8.047 -12.648 -8.266 1 90.12 7 PRO B O 1
ATOM 2506 N N . LEU B 1 8 ? -7.816 -14.812 -8.453 1 90.25 8 LEU B N 1
ATOM 2507 C CA . LEU B 1 8 ? -7.281 -14.93 -7.105 1 90.25 8 LEU B CA 1
ATOM 2508 C C . LEU B 1 8 ? -5.922 -14.242 -6.996 1 90.25 8 LEU B C 1
ATOM 2510 O O . LEU B 1 8 ? -5.66 -13.531 -6.023 1 90.25 8 LEU B O 1
ATOM 2514 N N . LEU B 1 9 ? -5.113 -14.477 -7.957 1 93.38 9 LEU B N 1
ATOM 2515 C CA . LEU B 1 9 ? -3.797 -13.844 -7.965 1 93.38 9 LEU B CA 1
ATOM 2516 C C . LEU B 1 9 ? -3.92 -12.328 -7.93 1 93.38 9 LEU B C 1
ATOM 2518 O O . LEU B 1 9 ? -3.268 -11.664 -7.121 1 93.38 9 LEU B O 1
ATOM 2522 N N . LEU B 1 10 ? -4.797 -11.805 -8.781 1 94.5 10 LEU B N 1
ATOM 2523 C CA . LEU B 1 10 ? -5.004 -10.367 -8.812 1 94.5 10 LEU B CA 1
ATOM 2524 C C . LEU B 1 10 ? -5.555 -9.867 -7.48 1 94.5 10 LEU B C 1
ATOM 2526 O O . LEU B 1 10 ? -5.172 -8.789 -7.012 1 94.5 10 LEU B O 1
ATOM 2530 N N . GLY B 1 11 ? -6.43 -10.617 -6.93 1 95.12 11 GLY B N 1
ATOM 2531 C CA . GLY B 1 11 ? -6.961 -10.266 -5.625 1 95.12 11 GLY B CA 1
ATOM 2532 C C . GLY B 1 11 ? -5.891 -10.156 -4.555 1 95.12 11 GLY B C 1
ATOM 2533 O O . GLY B 1 11 ? -5.914 -9.234 -3.738 1 95.12 11 GLY B O 1
ATOM 2534 N N . TYR B 1 12 ? -4.953 -11.086 -4.555 1 95.5 12 TYR B N 1
ATOM 2535 C CA . TYR B 1 12 ? -3.865 -11.047 -3.584 1 95.5 12 TYR B CA 1
ATOM 2536 C C . TYR B 1 12 ? -2.994 -9.812 -3.789 1 95.5 12 TYR B C 1
ATOM 2538 O O . TYR B 1 12 ? -2.6 -9.156 -2.82 1 95.5 12 TYR B O 1
ATOM 2546 N N . LEU B 1 13 ? -2.727 -9.492 -5.023 1 96.88 13 LEU B N 1
ATOM 2547 C CA . LEU B 1 13 ? -1.892 -8.336 -5.332 1 96.88 13 LEU B CA 1
ATOM 2548 C C . LEU B 1 13 ? -2.576 -7.039 -4.902 1 96.88 13 LEU B C 1
ATOM 2550 O O . LEU B 1 13 ? -1.968 -6.203 -4.23 1 96.88 13 LEU B O 1
ATOM 2554 N N . PHE B 1 14 ? -3.816 -6.961 -5.207 1 96.75 14 PHE B N 1
ATOM 2555 C CA . PHE B 1 14 ? -4.559 -5.758 -4.848 1 96.75 14 PHE B CA 1
ATOM 2556 C C . PHE B 1 14 ? -4.707 -5.641 -3.336 1 96.75 14 PHE B C 1
ATOM 2558 O O . PHE B 1 14 ? -4.684 -4.539 -2.787 1 96.75 14 PHE B O 1
ATOM 2565 N N . ASN B 1 15 ? -4.906 -6.734 -2.699 1 97.38 15 ASN B N 1
ATOM 2566 C CA . ASN B 1 15 ? -4.992 -6.75 -1.243 1 97.38 15 ASN B CA 1
ATOM 2567 C C . ASN B 1 15 ? -3.742 -6.152 -0.601 1 97.38 15 ASN B C 1
ATOM 2569 O O . ASN B 1 15 ? -3.838 -5.285 0.269 1 97.38 15 ASN B O 1
ATOM 2573 N N . TRP B 1 16 ? -2.619 -6.523 -1.045 1 97.56 16 TRP B N 1
ATOM 2574 C CA . TRP B 1 16 ? -1.362 -6 -0.518 1 97.56 16 TRP B CA 1
ATOM 2575 C C . TRP B 1 16 ? -1.202 -4.523 -0.861 1 97.56 16 TRP B C 1
ATOM 2577 O O . TRP B 1 16 ? -0.702 -3.74 -0.049 1 97.56 16 TRP B O 1
ATOM 2587 N N . GLY B 1 17 ? -1.577 -4.156 -2.09 1 97.75 17 GLY B N 1
ATOM 2588 C CA . GLY B 1 17 ? -1.547 -2.748 -2.451 1 97.75 17 GLY B CA 1
ATOM 2589 C C . GLY B 1 17 ? -2.385 -1.877 -1.534 1 97.75 17 GLY B C 1
ATOM 2590 O O . GLY B 1 17 ? -1.914 -0.846 -1.049 1 97.75 17 GLY B O 1
ATOM 2591 N N . LEU B 1 18 ? -3.561 -2.32 -1.297 1 97.94 18 LEU B N 1
ATOM 2592 C CA . LEU B 1 18 ? -4.473 -1.562 -0.448 1 97.94 18 LEU B CA 1
ATOM 2593 C C . LEU B 1 18 ? -4 -1.575 1.003 1 97.94 18 LEU B C 1
ATOM 2595 O O . LEU B 1 18 ? -4.219 -0.609 1.739 1 97.94 18 LEU B O 1
ATOM 2599 N N . TYR B 1 19 ? -3.367 -2.693 1.401 1 98.06 19 TYR B N 1
ATOM 2600 C CA . TYR B 1 19 ? -2.787 -2.742 2.738 1 98.06 19 TYR B CA 1
ATOM 2601 C C . TYR B 1 19 ? -1.683 -1.704 2.893 1 98.06 19 TYR B C 1
ATOM 2603 O O . TYR B 1 19 ? -1.548 -1.084 3.949 1 98.06 19 TYR B O 1
ATOM 2611 N N . GLY B 1 20 ? -0.879 -1.54 1.861 1 97.69 20 GLY B N 1
ATOM 2612 C CA . GLY B 1 20 ? 0.105 -0.47 1.88 1 97.69 20 GLY B CA 1
ATOM 2613 C C . GLY B 1 20 ? -0.512 0.905 2.051 1 97.69 20 GLY B C 1
ATOM 2614 O O . GLY B 1 20 ? -0.061 1.695 2.883 1 97.69 20 GLY B O 1
ATOM 2615 N N . VAL B 1 21 ? -1.56 1.139 1.306 1 97.12 21 VAL B N 1
ATOM 2616 C CA . VAL B 1 21 ? -2.289 2.398 1.408 1 97.12 21 VAL B CA 1
ATOM 2617 C C . VAL B 1 21 ? -2.801 2.584 2.834 1 97.12 21 VAL B C 1
ATOM 2619 O O . VAL B 1 21 ? -2.621 3.648 3.432 1 97.12 21 VAL B O 1
ATOM 2622 N N . LEU B 1 22 ? -3.344 1.556 3.35 1 97.94 22 LEU B N 1
ATOM 2623 C CA . LEU B 1 22 ? -3.936 1.593 4.684 1 97.94 22 LEU B CA 1
ATOM 2624 C C . LEU B 1 22 ? -2.877 1.886 5.738 1 97.94 22 LEU B C 1
ATOM 2626 O O . LEU B 1 22 ? -3.121 2.652 6.676 1 97.94 22 LEU B O 1
ATOM 2630 N N . SER B 1 23 ? -1.733 1.326 5.582 1 97.38 23 SER B N 1
ATOM 2631 C CA . SER B 1 23 ? -0.669 1.495 6.566 1 97.38 23 SER B CA 1
ATOM 2632 C C . SER B 1 23 ? -0.234 2.953 6.664 1 97.38 23 SER B C 1
ATOM 2634 O O . SER B 1 23 ? -0.055 3.479 7.766 1 97.38 23 SER B O 1
ATOM 2636 N N . VAL B 1 24 ? -0.162 3.615 5.551 1 95.5 24 VAL B N 1
ATOM 2637 C CA . VAL B 1 24 ? 0.235 5.02 5.57 1 95.5 24 VAL B CA 1
ATOM 2638 C C . VAL B 1 24 ? -0.909 5.871 6.113 1 95.5 24 VAL B C 1
ATOM 2640 O O . VAL B 1 24 ? -0.68 6.824 6.867 1 95.5 24 VAL B O 1
ATOM 2643 N N . GLN B 1 25 ? -2.09 5.477 5.781 1 95.62 25 GLN B N 1
ATOM 2644 C CA . GLN B 1 25 ? -3.246 6.219 6.277 1 95.62 25 GLN B CA 1
ATOM 2645 C C . GLN B 1 25 ? -3.332 6.148 7.797 1 95.62 25 GLN B C 1
ATOM 2647 O O . GLN B 1 25 ? -3.637 7.148 8.453 1 95.62 25 GLN B O 1
ATOM 2652 N N . VAL B 1 26 ? -3.109 4.984 8.305 1 96.81 26 VAL B N 1
ATOM 2653 C CA . VAL B 1 26 ? -3.168 4.82 9.75 1 96.81 26 VAL B CA 1
ATOM 2654 C C . VAL B 1 26 ? -2.039 5.613 10.406 1 96.81 26 VAL B C 1
ATOM 2656 O O . VAL B 1 26 ? -2.236 6.242 11.453 1 96.81 26 VAL B O 1
ATOM 2659 N N . TYR B 1 27 ? -0.907 5.621 9.773 1 94.38 27 TYR B N 1
ATOM 2660 C CA . TYR B 1 27 ? 0.227 6.383 10.281 1 94.38 27 TYR B CA 1
ATOM 2661 C C . TYR B 1 27 ? -0.087 7.875 10.305 1 94.38 27 TYR B C 1
ATOM 2663 O O . TYR B 1 27 ? 0.198 8.562 11.289 1 94.38 27 TYR B O 1
ATOM 2671 N N . LEU B 1 28 ? -0.652 8.383 9.297 1 92.62 28 LEU B N 1
ATOM 2672 C CA . LEU B 1 28 ? -1.04 9.781 9.211 1 92.62 28 LEU B CA 1
ATOM 2673 C C . LEU B 1 28 ? -2.074 10.125 10.281 1 92.62 28 LEU B C 1
ATOM 2675 O O . LEU B 1 28 ? -1.985 11.172 10.922 1 92.62 28 LEU B O 1
ATOM 2679 N N . TYR B 1 29 ? -3.004 9.219 10.414 1 95 29 TYR B N 1
ATOM 2680 C CA . TYR B 1 29 ? -4.004 9.406 11.453 1 95 29 TYR B CA 1
ATOM 2681 C C . TYR B 1 29 ? -3.346 9.508 12.828 1 95 29 TYR B C 1
ATOM 2683 O O . TYR B 1 29 ? -3.701 10.367 13.633 1 95 29 TYR B O 1
ATOM 2691 N N . HIS B 1 30 ? -2.4 8.617 13.07 1 93.88 30 HIS B N 1
ATOM 2692 C CA . HIS B 1 30 ? -1.694 8.586 14.352 1 93.88 30 HIS B CA 1
ATOM 2693 C C . HIS B 1 30 ? -0.96 9.898 14.602 1 93.88 30 HIS B C 1
ATOM 2695 O O . HIS B 1 30 ? -0.951 10.406 15.727 1 93.88 30 HIS B O 1
ATOM 2701 N N . LEU B 1 31 ? -0.475 10.562 13.578 1 89.62 31 LEU B N 1
ATOM 2702 C CA . LEU B 1 31 ? 0.278 11.805 13.703 1 89.62 31 LEU B CA 1
ATOM 2703 C C . LEU B 1 31 ? -0.661 13 13.836 1 89.62 31 LEU B C 1
ATOM 2705 O O . LEU B 1 31 ? -0.384 13.93 14.602 1 89.62 31 LEU B O 1
ATOM 2709 N N . ALA B 1 32 ? -1.693 12.938 13.211 1 90.12 32 ALA B N 1
ATOM 2710 C CA . ALA B 1 32 ? -2.521 14.125 13.039 1 90.12 32 ALA B CA 1
ATOM 2711 C C . ALA B 1 32 ? -3.535 14.258 14.172 1 90.12 32 ALA B C 1
ATOM 2713 O O . ALA B 1 32 ? -3.928 15.375 14.531 1 90.12 32 ALA B O 1
ATOM 2714 N N . PHE B 1 33 ? -3.926 13.109 14.766 1 91.81 33 PHE B N 1
ATOM 2715 C CA . PHE B 1 33 ? -5.07 13.227 15.664 1 91.81 33 PHE B CA 1
ATOM 2716 C C . PHE B 1 33 ? -4.809 12.5 16.984 1 91.81 33 PHE B C 1
ATOM 2718 O O . PHE B 1 33 ? -5.551 11.586 17.344 1 91.81 33 PHE B O 1
ATOM 2725 N N . PRO B 1 34 ? -3.889 12.984 17.703 1 89.94 34 PRO B N 1
ATOM 2726 C CA . PRO B 1 34 ? -3.615 12.367 19 1 89.94 34 PRO B CA 1
ATOM 2727 C C . PRO B 1 34 ? -4.734 12.602 20.016 1 89.94 34 PRO B C 1
ATOM 2729 O O . PRO B 1 34 ? -4.863 11.844 20.984 1 89.94 34 PRO B O 1
ATOM 2732 N N . LYS B 1 35 ? -5.641 13.594 19.797 1 90.94 35 LYS B N 1
ATOM 2733 C CA . LYS B 1 35 ? -6.641 13.984 20.797 1 90.94 35 LYS B CA 1
ATOM 2734 C C . LYS B 1 35 ? -8.023 13.477 20.406 1 90.94 35 LYS B C 1
ATOM 2736 O O . LYS B 1 35 ? -9.023 13.828 21.031 1 90.94 35 LYS B O 1
ATOM 2741 N N . ASP B 1 36 ? -8.094 12.688 19.406 1 92.25 36 ASP B N 1
ATOM 2742 C CA . ASP B 1 36 ? -9.383 12.125 19.016 1 92.25 36 ASP B CA 1
ATOM 2743 C C . ASP B 1 36 ? -9.961 11.25 20.125 1 92.25 36 ASP B C 1
ATOM 2745 O O . ASP B 1 36 ? -9.234 10.812 21.016 1 92.25 36 ASP B O 1
ATOM 2749 N N . SER B 1 37 ? -11.242 11.094 20.125 1 92.81 37 SER B N 1
ATOM 2750 C CA . SER B 1 37 ? -11.93 10.281 21.125 1 92.81 37 SER B CA 1
ATOM 2751 C C . SER B 1 37 ? -11.406 8.844 21.125 1 92.81 37 SER B C 1
ATOM 2753 O O . SER B 1 37 ? -10.898 8.367 20.109 1 92.81 37 SER B O 1
ATOM 2755 N N . VAL B 1 38 ? -11.531 8.133 22.203 1 93.38 38 VAL B N 1
ATOM 2756 C CA . VAL B 1 38 ? -11.047 6.77 22.375 1 93.38 38 VAL B CA 1
ATOM 2757 C C . VAL B 1 38 ? -11.812 5.828 21.438 1 93.38 38 VAL B C 1
ATOM 2759 O O . VAL B 1 38 ? -11.25 4.859 20.922 1 93.38 38 VAL B O 1
ATOM 2762 N N . ILE B 1 39 ? -13.094 6.102 21.188 1 89.56 39 ILE B N 1
ATOM 2763 C CA . ILE B 1 39 ? -13.93 5.262 20.328 1 89.56 39 ILE B CA 1
ATOM 2764 C C . ILE B 1 39 ? -13.367 5.258 18.906 1 89.56 39 ILE B C 1
ATOM 2766 O O . ILE B 1 39 ? -13.211 4.195 18.312 1 89.56 39 ILE B O 1
ATOM 2770 N N . VAL B 1 40 ? -13.039 6.438 18.453 1 92.5 40 VAL B N 1
ATOM 2771 C CA . VAL B 1 40 ? -12.539 6.555 17.094 1 92.5 40 VAL B CA 1
ATOM 2772 C C . VAL B 1 40 ? -11.141 5.934 17 1 92.5 40 VAL B C 1
ATOM 2774 O O . VAL B 1 40 ? -10.836 5.219 16.047 1 92.5 40 VAL B O 1
ATOM 2777 N N . LYS B 1 41 ? -10.359 6.105 17.984 1 95.25 41 LYS B N 1
ATOM 2778 C CA . LYS B 1 41 ? -9.023 5.52 18.016 1 95.25 41 LYS B CA 1
ATOM 2779 C C . LYS B 1 41 ? -9.086 3.996 18.031 1 95.25 41 LYS B C 1
ATOM 2781 O O . LYS B 1 41 ? -8.352 3.328 17.297 1 95.25 41 LYS B O 1
ATOM 2786 N N . THR B 1 42 ? -9.945 3.549 18.844 1 94.31 42 THR B N 1
ATOM 2787 C CA . THR B 1 42 ? -10.102 2.102 18.922 1 94.31 42 THR B CA 1
ATOM 2788 C C . THR B 1 42 ? -10.594 1.533 17.594 1 94.31 42 THR B C 1
ATOM 2790 O O . THR B 1 42 ? -10.141 0.467 17.172 1 94.31 42 THR B O 1
ATOM 2793 N N . LEU B 1 43 ? -11.484 2.217 17 1 95.12 43 LEU B N 1
ATOM 2794 C CA . LEU B 1 43 ? -11.992 1.791 15.695 1 95.12 43 LEU B CA 1
ATOM 2795 C C . LEU B 1 43 ? -10.859 1.708 14.672 1 95.12 43 LEU B C 1
ATOM 2797 O O . LEU B 1 43 ? -10.695 0.688 14 1 95.12 43 LEU B O 1
ATOM 2801 N N . VAL B 1 44 ? -10.016 2.742 14.57 1 96.44 44 VAL B N 1
ATOM 2802 C CA . VAL B 1 44 ? -8.938 2.836 13.594 1 96.44 44 VAL B CA 1
ATOM 2803 C C . VAL B 1 44 ? -7.91 1.735 13.852 1 96.44 44 VAL B C 1
ATOM 2805 O O . VAL B 1 44 ? -7.559 0.982 12.938 1 96.44 44 VAL B O 1
ATOM 2808 N N . TYR B 1 45 ? -7.496 1.522 15.078 1 96.94 45 TYR B N 1
ATOM 2809 C CA . TYR B 1 45 ? -6.418 0.585 15.375 1 96.94 45 TYR B CA 1
ATOM 2810 C C . TYR B 1 45 ? -6.922 -0.853 15.344 1 96.94 45 TYR B C 1
ATOM 2812 O O . TYR B 1 45 ? -6.184 -1.766 14.969 1 96.94 45 TYR B O 1
ATOM 2820 N N . SER B 1 46 ? -8.18 -1.022 15.727 1 96.19 46 SER B N 1
ATOM 2821 C CA . SER B 1 46 ? -8.734 -2.369 15.648 1 96.19 46 SER B CA 1
ATOM 2822 C C . SER B 1 46 ? -8.883 -2.826 14.203 1 96.19 46 SER B C 1
ATOM 2824 O O . SER B 1 46 ? -8.531 -3.957 13.867 1 96.19 46 SER B O 1
ATOM 2826 N N . VAL B 1 47 ? -9.375 -1.957 13.383 1 96.25 47 VAL B N 1
ATOM 2827 C CA . VAL B 1 47 ? -9.523 -2.297 11.969 1 96.25 47 VAL B CA 1
ATOM 2828 C C . VAL B 1 47 ? -8.156 -2.582 11.359 1 96.25 47 VAL B C 1
ATOM 2830 O O . VAL B 1 47 ? -8 -3.514 10.57 1 96.25 47 VAL B O 1
ATOM 2833 N N . TYR B 1 48 ? -7.152 -1.829 11.75 1 97.88 48 TYR B N 1
ATOM 2834 C CA . TYR B 1 48 ? -5.812 -2.031 11.219 1 97.88 48 TYR B CA 1
ATOM 2835 C C . TYR B 1 48 ? -5.254 -3.385 11.648 1 97.88 48 TYR B C 1
ATOM 2837 O O . TYR B 1 48 ? -4.625 -4.082 10.844 1 97.88 48 TYR B O 1
ATOM 2845 N N . MET B 1 49 ? -5.473 -3.701 12.875 1 97.19 49 MET B N 1
ATOM 2846 C CA . MET B 1 49 ? -5 -4.984 13.383 1 97.19 49 MET B CA 1
ATOM 2847 C C . MET B 1 49 ? -5.668 -6.141 12.656 1 97.19 49 MET B C 1
ATOM 2849 O O . MET B 1 49 ? -5.008 -7.113 12.289 1 97.19 49 MET B O 1
ATOM 2853 N N . ILE B 1 50 ? -6.93 -6.035 12.469 1 96.38 50 ILE B N 1
ATOM 2854 C CA . ILE B 1 50 ? -7.688 -7.055 11.758 1 96.38 50 ILE B CA 1
ATOM 2855 C C . ILE B 1 50 ? -7.164 -7.176 10.328 1 96.38 50 ILE B C 1
ATOM 2857 O O . ILE B 1 50 ? -6.941 -8.281 9.836 1 96.38 50 ILE B O 1
ATOM 2861 N N . GLU B 1 51 ? -6.918 -6.035 9.703 1 97.19 51 GLU B N 1
ATOM 2862 C CA . GLU B 1 51 ? -6.449 -6.02 8.328 1 97.19 51 GLU B CA 1
ATOM 2863 C C . GLU B 1 51 ? -5.035 -6.594 8.219 1 97.19 51 GLU B C 1
ATOM 2865 O O . GLU B 1 51 ? -4.691 -7.219 7.215 1 97.19 51 GLU B O 1
ATOM 2870 N N . THR B 1 52 ? -4.234 -6.324 9.203 1 97.25 52 THR B N 1
ATOM 2871 C CA . THR B 1 52 ? -2.891 -6.898 9.219 1 97.25 52 THR B CA 1
ATOM 2872 C C . THR B 1 52 ? -2.955 -8.422 9.32 1 97.25 52 THR B C 1
ATOM 2874 O O . THR B 1 52 ? -2.281 -9.125 8.57 1 97.25 52 THR B O 1
ATOM 2877 N N . ALA B 1 53 ? -3.764 -8.852 10.227 1 95.44 53 ALA B N 1
ATOM 2878 C CA . ALA B 1 53 ? -3.943 -10.289 10.383 1 95.44 53 ALA B CA 1
ATOM 2879 C C . ALA B 1 53 ? -4.469 -10.914 9.094 1 95.44 53 ALA B C 1
ATOM 2881 O O . ALA B 1 53 ? -3.971 -11.961 8.656 1 95.44 53 ALA B O 1
ATOM 2882 N N . GLN B 1 54 ? -5.43 -10.297 8.523 1 95.25 54 GLN B N 1
ATOM 2883 C CA . GLN B 1 54 ? -6.004 -10.812 7.285 1 95.25 54 GLN B CA 1
ATOM 2884 C C . GLN B 1 54 ? -4.957 -10.883 6.18 1 95.25 54 GLN B C 1
ATOM 2886 O O . GLN B 1 54 ? -4.91 -11.852 5.422 1 95.25 54 GLN B O 1
ATOM 2891 N N . THR B 1 55 ? -4.168 -9.82 6.055 1 96.19 55 THR B N 1
ATOM 2892 C CA . THR B 1 55 ? -3.15 -9.758 5.012 1 96.19 55 THR B CA 1
ATOM 2893 C C . THR B 1 55 ? -2.131 -10.883 5.184 1 96.19 55 THR B C 1
ATOM 2895 O O . THR B 1 55 ? -1.722 -11.508 4.207 1 96.19 55 THR B O 1
ATOM 2898 N N . ILE B 1 56 ? -1.751 -11.195 6.379 1 94.44 56 ILE B N 1
ATOM 2899 C CA . ILE B 1 56 ? -0.803 -12.266 6.664 1 94.44 56 ILE B CA 1
ATOM 2900 C C . ILE B 1 56 ? -1.421 -13.609 6.297 1 94.44 56 ILE B C 1
ATOM 2902 O O . ILE B 1 56 ? -0.777 -14.445 5.652 1 94.44 56 ILE B O 1
ATOM 2906 N N . ILE B 1 57 ? -2.65 -13.82 6.684 1 93.19 57 ILE B N 1
ATOM 2907 C CA . ILE B 1 57 ? -3.338 -15.078 6.438 1 93.19 57 ILE B CA 1
ATOM 2908 C C . ILE B 1 57 ? -3.533 -15.273 4.934 1 93.19 57 ILE B C 1
ATOM 2910 O O . ILE B 1 57 ? -3.305 -16.359 4.41 1 93.19 57 ILE B O 1
ATOM 2914 N N . ILE B 1 58 ? -3.896 -14.211 4.246 1 92.19 58 ILE B N 1
ATOM 2915 C CA . ILE B 1 58 ? -4.148 -14.297 2.811 1 92.19 58 ILE B CA 1
ATOM 2916 C C . ILE B 1 58 ? -2.834 -14.523 2.068 1 92.19 58 ILE B C 1
ATOM 2918 O O . ILE B 1 58 ? -2.797 -15.227 1.059 1 92.19 58 ILE B O 1
ATOM 2922 N N . ALA B 1 59 ? -1.806 -13.93 2.576 1 93.12 59 ALA B N 1
ATOM 2923 C CA . ALA B 1 59 ? -0.493 -14.203 1.994 1 93.12 59 ALA B CA 1
ATOM 2924 C C . ALA B 1 59 ? -0.128 -15.68 2.121 1 93.12 59 ALA B C 1
ATOM 2926 O O . ALA B 1 59 ? 0.454 -16.266 1.204 1 93.12 59 ALA B O 1
ATOM 2927 N N . HIS B 1 60 ? -0.417 -16.281 3.254 1 92.69 60 HIS B N 1
ATOM 2928 C CA . HIS B 1 60 ? -0.177 -17.703 3.443 1 92.69 60 HIS B CA 1
ATOM 2929 C C . HIS B 1 60 ? -1.039 -18.531 2.5 1 92.69 60 HIS B C 1
ATOM 2931 O O . HIS B 1 60 ? -0.593 -19.562 1.993 1 92.69 60 HIS B O 1
ATOM 2937 N N . ASP B 1 61 ? -2.232 -18.109 2.301 1 90.5 61 ASP B N 1
ATOM 2938 C CA . ASP B 1 61 ? -3.107 -18.781 1.338 1 90.5 61 ASP B CA 1
ATOM 2939 C C . ASP B 1 61 ? -2.5 -18.75 -0.064 1 90.5 61 ASP B C 1
ATOM 2941 O O . ASP B 1 61 ? -2.49 -19.766 -0.759 1 90.5 61 ASP B O 1
ATOM 2945 N N . ALA B 1 62 ? -2.076 -17.578 -0.445 1 91.38 62 ALA B N 1
ATOM 2946 C CA . ALA B 1 62 ? -1.423 -17.453 -1.744 1 91.38 62 ALA B CA 1
ATOM 2947 C C . ALA B 1 62 ? -0.196 -18.344 -1.839 1 91.38 62 ALA B C 1
ATOM 2949 O O . ALA B 1 62 ? 0.048 -18.969 -2.877 1 91.38 62 ALA B O 1
ATOM 2950 N N . PHE B 1 63 ? 0.537 -18.406 -0.746 1 91.38 63 PHE B N 1
ATOM 2951 C CA . PHE B 1 63 ? 1.716 -19.266 -0.688 1 91.38 63 PHE B CA 1
ATOM 2952 C C . PHE B 1 63 ? 1.336 -20.719 -0.909 1 91.38 63 PHE B C 1
ATOM 2954 O O . PHE B 1 63 ? 1.993 -21.438 -1.676 1 91.38 63 PHE B O 1
ATOM 2961 N N . ASN B 1 64 ? 0.324 -21.188 -0.325 1 89.06 64 ASN B N 1
ATOM 2962 C CA . ASN B 1 64 ? -0.111 -22.562 -0.444 1 89.06 64 ASN B CA 1
ATOM 2963 C C . ASN B 1 64 ? -0.631 -22.875 -1.846 1 89.06 64 ASN B C 1
ATOM 2965 O O . ASN B 1 64 ? -0.421 -23.969 -2.363 1 89.06 64 ASN B O 1
ATOM 2969 N N . ALA B 1 65 ? -1.226 -21.938 -2.43 1 88.06 65 ALA B N 1
ATOM 2970 C CA . ALA B 1 65 ? -1.844 -22.172 -3.732 1 88.06 65 ALA B CA 1
ATOM 2971 C C . ALA B 1 65 ? -0.836 -21.984 -4.859 1 88.06 65 ALA B C 1
ATOM 2973 O O . ALA B 1 65 ? -0.807 -22.75 -5.816 1 88.06 65 ALA B O 1
ATOM 2974 N N . TYR B 1 66 ? -0.007 -20.984 -4.738 1 90.62 66 TYR B N 1
ATOM 2975 C CA . TYR B 1 66 ? 0.777 -20.578 -5.895 1 90.62 66 TYR B CA 1
ATOM 2976 C C . TYR B 1 66 ? 2.25 -20.922 -5.711 1 90.62 66 TYR B C 1
ATOM 2978 O O . TYR B 1 66 ? 3.047 -20.797 -6.641 1 90.62 66 TYR B O 1
ATOM 2986 N N . ALA B 1 67 ? 2.625 -21.281 -4.562 1 90.19 67 ALA B N 1
ATOM 2987 C CA . ALA B 1 67 ? 4.023 -21.672 -4.355 1 90.19 67 ALA B CA 1
ATOM 2988 C C . ALA B 1 67 ? 4.141 -23.141 -3.982 1 90.19 67 ALA B C 1
ATOM 2990 O O . ALA B 1 67 ? 4.441 -23.984 -4.836 1 90.19 67 ALA B O 1
ATOM 2991 N N . LYS B 1 68 ? 3.715 -23.516 -2.811 1 86.69 68 LYS B N 1
ATOM 2992 C CA . LYS B 1 68 ? 3.781 -24.891 -2.359 1 86.69 68 LYS B CA 1
ATOM 2993 C C . LYS B 1 68 ? 2.934 -25.797 -3.244 1 86.69 68 LYS B C 1
ATOM 2995 O O . LYS B 1 68 ? 3.336 -26.922 -3.561 1 86.69 68 LYS B O 1
ATOM 3000 N N . GLY B 1 69 ? 1.813 -25.344 -3.615 1 86.12 69 GLY B N 1
ATOM 3001 C CA . GLY B 1 69 ? 0.895 -26.125 -4.426 1 86.12 69 GLY B CA 1
ATOM 3002 C C . GLY B 1 69 ? 0.94 -25.75 -5.898 1 86.12 69 GLY B C 1
ATOM 3003 O O . GLY B 1 69 ? -0.022 -25.984 -6.633 1 86.12 69 GLY B O 1
ATOM 3004 N N . TYR B 1 70 ? 2.035 -25.188 -6.32 1 86.25 70 TYR B N 1
ATOM 3005 C CA . TYR B 1 70 ? 2.135 -24.75 -7.711 1 86.25 70 TYR B CA 1
ATOM 3006 C C . TYR B 1 70 ? 1.902 -25.922 -8.656 1 86.25 70 TYR B C 1
ATOM 3008 O O . TYR B 1 70 ? 2.598 -26.938 -8.578 1 86.25 70 TYR B O 1
ATOM 3016 N N . GLY B 1 71 ? 0.915 -25.703 -9.547 1 85.19 71 GLY B N 1
ATOM 3017 C CA . GLY B 1 71 ? 0.573 -26.734 -10.523 1 85.19 71 GLY B CA 1
ATOM 3018 C C . GLY B 1 71 ? -0.457 -27.719 -10.008 1 85.19 71 GLY B C 1
ATOM 3019 O O . GLY B 1 71 ? -0.943 -28.562 -10.766 1 85.19 71 GLY B O 1
ATOM 3020 N N . ASP B 1 72 ? -0.755 -27.766 -8.711 1 86.81 72 ASP B N 1
ATOM 3021 C CA . ASP B 1 72 ? -1.757 -28.641 -8.109 1 86.81 72 ASP B CA 1
ATOM 3022 C C . ASP B 1 72 ? -3.131 -27.969 -8.094 1 86.81 72 ASP B C 1
ATOM 3024 O O . ASP B 1 72 ? -3.383 -27.078 -7.289 1 86.81 72 ASP B O 1
ATOM 3028 N N . LEU B 1 73 ? -3.996 -28.5 -8.945 1 83.31 73 LEU B N 1
ATOM 3029 C CA . LEU B 1 73 ? -5.324 -27.922 -9.102 1 83.31 73 LEU B CA 1
ATOM 3030 C C . LEU B 1 73 ? -6.137 -28.078 -7.82 1 83.31 73 LEU B C 1
ATOM 3032 O O . LEU B 1 73 ? -7 -27.25 -7.523 1 83.31 73 LEU B O 1
ATOM 3036 N N . ASN B 1 74 ? -5.832 -29.125 -7.094 1 81.94 74 ASN B N 1
ATOM 3037 C CA . ASN B 1 74 ? -6.523 -29.297 -5.824 1 81.94 74 ASN B CA 1
ATOM 3038 C C . ASN B 1 74 ? -6.133 -28.234 -4.816 1 81.94 74 ASN B C 1
ATOM 3040 O O . ASN B 1 74 ? -6.98 -27.719 -4.082 1 81.94 74 ASN B O 1
ATOM 3044 N N . ALA B 1 75 ? -4.887 -27.891 -4.848 1 81.75 75 ALA B N 1
ATOM 3045 C CA . ALA B 1 75 ? -4.41 -26.828 -3.959 1 81.75 75 ALA B CA 1
ATOM 3046 C C . ALA B 1 75 ? -5 -25.484 -4.352 1 81.75 75 ALA B C 1
ATOM 3048 O O . ALA B 1 75 ? -5.379 -24.688 -3.486 1 81.75 75 ALA B O 1
ATOM 3049 N N . LEU B 1 76 ? -5.125 -25.25 -5.602 1 82.62 76 LEU B N 1
ATOM 3050 C CA . LEU B 1 76 ? -5.676 -24 -6.113 1 82.62 76 LEU B CA 1
ATOM 3051 C C . LEU B 1 76 ? -7.168 -23.906 -5.805 1 82.62 76 LEU B C 1
ATOM 3053 O O . LEU B 1 76 ? -7.672 -22.812 -5.508 1 82.62 76 LEU B O 1
ATOM 3057 N N . GLY B 1 77 ? -7.828 -24.984 -5.863 1 80.06 77 GLY B N 1
ATOM 3058 C CA . GLY B 1 77 ? -9.266 -24.984 -5.656 1 80.06 77 GLY B CA 1
ATOM 3059 C C . GLY B 1 77 ? -9.656 -25.188 -4.207 1 80.06 77 GLY B C 1
ATOM 3060 O O . GLY B 1 77 ? -10.844 -25.125 -3.863 1 80.06 77 GLY B O 1
ATOM 3061 N N . SER B 1 78 ? -8.648 -25.328 -3.371 1 79.38 78 SER B N 1
ATOM 3062 C CA . SER B 1 78 ? -8.938 -25.609 -1.968 1 79.38 78 SER B CA 1
ATOM 3063 C C . SER B 1 78 ? -9.18 -24.328 -1.186 1 79.38 78 SER B C 1
ATOM 3065 O O . SER B 1 78 ? -8.484 -23.328 -1.387 1 79.38 78 SER B O 1
ATOM 3067 N N . ALA B 1 79 ? -10.352 -24.328 -0.651 1 70.12 79 ALA B N 1
ATOM 3068 C CA . ALA B 1 79 ? -10.641 -23.266 0.312 1 70.12 79 ALA B CA 1
ATOM 3069 C C . ALA B 1 79 ? -10.125 -23.641 1.701 1 70.12 79 ALA B C 1
ATOM 3071 O O . ALA B 1 79 ? -10.891 -24.109 2.547 1 70.12 79 ALA B O 1
ATOM 3072 N N . GLN B 1 80 ? -8.875 -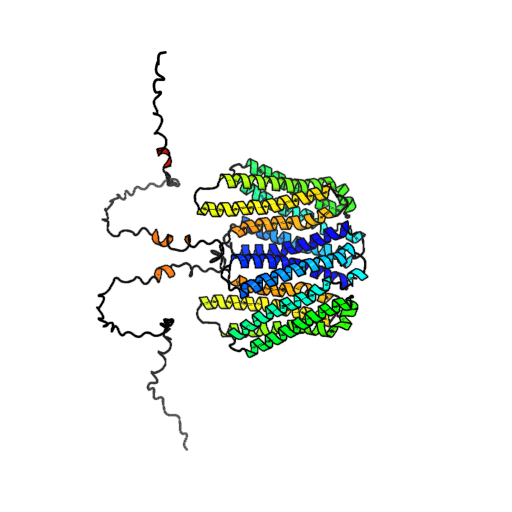23.453 1.846 1 69.5 80 GLN B N 1
ATOM 3073 C CA . GLN B 1 80 ? -8.266 -23.844 3.117 1 69.5 80 GLN B CA 1
ATOM 3074 C C . GLN B 1 80 ? -8.633 -22.859 4.219 1 69.5 80 GLN B C 1
ATOM 3076 O O . GLN B 1 80 ? -9.453 -21.953 4.008 1 69.5 80 GLN B O 1
ATOM 3081 N N . THR B 1 81 ? -8.211 -23.172 5.352 1 71.62 81 THR B N 1
ATOM 3082 C CA . THR B 1 81 ? -8.5 -22.406 6.555 1 71.62 81 THR B CA 1
ATOM 3083 C C . THR B 1 81 ? -8.172 -20.938 6.348 1 71.62 81 THR B C 1
ATOM 3085 O O . THR B 1 81 ? -8.836 -20.062 6.902 1 71.62 81 THR B O 1
ATOM 3088 N N . GLU B 1 82 ? -7.383 -20.688 5.352 1 77.94 82 GLU B N 1
ATOM 3089 C CA . GLU B 1 82 ? -6.945 -19.312 5.148 1 77.94 82 GLU B CA 1
ATOM 3090 C C . GLU B 1 82 ? -8.016 -18.5 4.434 1 77.94 82 GLU B C 1
ATOM 3092 O O . GLU B 1 82 ? -8.141 -17.281 4.66 1 77.94 82 GLU B O 1
ATOM 3097 N N . TRP B 1 83 ? -8.828 -19.219 3.693 1 79 83 TRP B N 1
ATOM 3098 C CA . TRP B 1 83 ? -9.844 -18.5 2.932 1 79 83 TRP B CA 1
ATOM 3099 C C . TRP B 1 83 ? -10.969 -18.016 3.84 1 79 83 TRP B C 1
ATOM 3101 O O . TRP B 1 83 ? -11.742 -17.125 3.475 1 79 83 TRP B O 1
ATOM 3111 N N . LEU B 1 84 ? -11.055 -18.656 5.102 1 82.19 84 LEU B N 1
ATOM 3112 C CA . LEU B 1 84 ? -12.023 -18.219 6.102 1 82.19 84 LEU B CA 1
ATOM 3113 C C . LEU B 1 84 ? -11.836 -16.75 6.445 1 82.19 84 LEU B C 1
ATOM 3115 O O . LEU B 1 84 ? -12.797 -16.062 6.801 1 82.19 84 LEU B O 1
ATOM 3119 N N . ALA B 1 85 ? -10.641 -16.359 6.227 1 85.94 85 ALA B N 1
ATOM 3120 C CA . ALA B 1 85 ? -10.305 -14.984 6.617 1 85.94 85 ALA B CA 1
ATOM 3121 C C . ALA B 1 85 ? -10.953 -13.969 5.676 1 85.94 85 ALA B C 1
ATOM 3123 O O . ALA B 1 85 ? -11.234 -12.836 6.07 1 85.94 85 ALA B O 1
ATOM 3124 N N . VAL B 1 86 ? -11.273 -14.383 4.461 1 90.94 86 VAL B N 1
ATOM 3125 C CA . VAL B 1 86 ? -11.773 -13.438 3.465 1 90.94 86 VAL B CA 1
ATOM 3126 C C . VAL B 1 86 ? -13.195 -13.008 3.826 1 90.94 86 VAL B C 1
ATOM 3128 O O . VAL B 1 86 ? -13.438 -11.828 4.102 1 90.94 86 VAL B O 1
ATOM 3131 N N . PRO B 1 87 ? -14.109 -13.953 3.975 1 92.62 87 PRO B N 1
ATOM 3132 C CA . PRO B 1 87 ? -15.461 -13.5 4.316 1 92.62 87 PRO B CA 1
ATOM 3133 C C . PRO B 1 87 ? -15.586 -13.047 5.77 1 92.62 87 PRO B C 1
ATOM 3135 O O . PRO B 1 87 ? -16.25 -12.055 6.059 1 92.62 87 PRO B O 1
ATOM 3138 N N . ILE B 1 88 ? -14.961 -13.648 6.695 1 93.75 88 ILE B N 1
ATOM 3139 C CA . ILE B 1 88 ? -15.117 -13.344 8.117 1 93.75 88 ILE B CA 1
ATOM 3140 C C . ILE B 1 88 ? -14.586 -11.938 8.398 1 93.75 88 ILE B C 1
ATOM 3142 O O . ILE B 1 88 ? -15.289 -11.102 8.961 1 93.75 88 ILE B O 1
ATOM 3146 N N . PHE B 1 89 ? -13.391 -11.711 7.988 1 94.62 89 PHE B N 1
ATOM 3147 C CA . PHE B 1 89 ? -12.797 -10.406 8.258 1 94.62 89 PHE B CA 1
ATOM 3148 C C . PHE B 1 89 ? -13.5 -9.312 7.457 1 94.62 89 PHE B C 1
ATOM 3150 O O . PHE B 1 89 ? -13.703 -8.203 7.953 1 94.62 89 PHE B O 1
ATOM 3157 N N . SER B 1 90 ? -13.836 -9.625 6.25 1 95.19 90 SER B N 1
ATOM 3158 C CA . SER B 1 90 ? -14.578 -8.664 5.441 1 95.19 90 SER B CA 1
ATOM 3159 C C . SER B 1 90 ? -15.906 -8.297 6.09 1 95.19 90 SER B C 1
ATOM 3161 O O . SER B 1 90 ? -16.297 -7.133 6.102 1 95.19 90 SER B O 1
ATOM 3163 N N . GLY B 1 91 ? -16.578 -9.344 6.605 1 96.44 91 GLY B N 1
ATOM 3164 C CA . GLY B 1 91 ? -17.844 -9.102 7.27 1 96.44 91 GLY B CA 1
ATOM 3165 C C . GLY B 1 91 ? -17.703 -8.273 8.531 1 96.44 91 GLY B C 1
ATOM 3166 O O . GLY B 1 91 ? -18.516 -7.363 8.766 1 96.44 91 GLY B O 1
ATOM 3167 N N . ILE B 1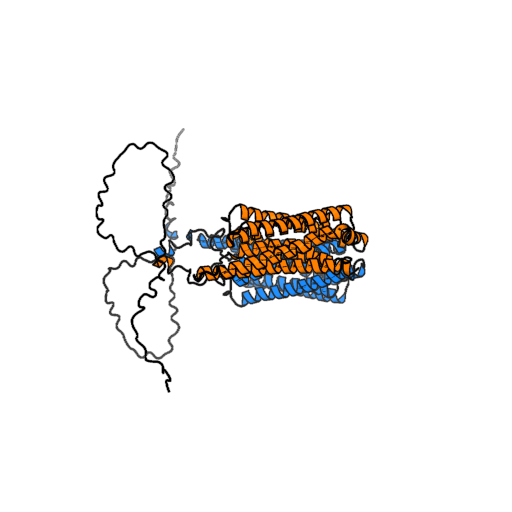 92 ? -16.703 -8.516 9.281 1 96.56 92 ILE B N 1
ATOM 3168 C CA . ILE B 1 92 ? -16.484 -7.793 10.531 1 96.56 92 ILE B CA 1
ATOM 3169 C C . ILE B 1 92 ? -16.141 -6.336 10.219 1 96.56 92 ILE B C 1
ATOM 3171 O O . ILE B 1 92 ? -16.719 -5.422 10.805 1 96.56 92 ILE B O 1
ATOM 3175 N N . VAL B 1 93 ? -15.273 -6.148 9.289 1 97.06 93 VAL B N 1
ATOM 3176 C CA . VAL B 1 93 ? -14.805 -4.801 8.977 1 97.06 93 VAL B CA 1
ATOM 3177 C C . VAL B 1 93 ? -15.93 -4.008 8.312 1 97.06 93 VAL B C 1
ATOM 3179 O O . VAL B 1 93 ? -16.203 -2.865 8.688 1 97.06 93 VAL B O 1
ATOM 3182 N N . SER B 1 94 ? -16.547 -4.621 7.352 1 96.62 94 SER B N 1
ATOM 3183 C CA . SER B 1 94 ? -17.594 -3.895 6.645 1 96.62 94 SER B CA 1
ATOM 3184 C C . SER B 1 94 ? -18.75 -3.541 7.578 1 96.62 94 SER B C 1
ATOM 3186 O O . SER B 1 94 ? -19.25 -2.414 7.555 1 96.62 94 SER B O 1
ATOM 3188 N N . ALA B 1 95 ? -19.141 -4.469 8.414 1 97.44 95 ALA B N 1
ATOM 3189 C CA . ALA B 1 95 ? -20.219 -4.184 9.359 1 97.44 95 ALA B CA 1
ATOM 3190 C C . ALA B 1 95 ? -19.828 -3.057 10.305 1 97.44 95 ALA B C 1
ATOM 3192 O O . ALA B 1 95 ? -20.641 -2.164 10.578 1 97.44 95 ALA B O 1
ATOM 3193 N N . THR B 1 96 ? -18.625 -3.141 10.766 1 96.19 96 THR B N 1
ATOM 3194 C CA . THR B 1 96 ? -18.141 -2.125 11.695 1 96.19 96 THR B CA 1
ATOM 3195 C C . THR B 1 96 ? -18.172 -0.743 11.047 1 96.19 96 THR B C 1
ATOM 3197 O O . THR B 1 96 ? -18.688 0.212 11.641 1 96.19 96 THR B O 1
ATOM 3200 N N . VAL B 1 97 ? -17.672 -0.622 9.852 1 93.69 97 VAL B N 1
ATOM 3201 C CA . VAL B 1 97 ? -17.625 0.65 9.141 1 93.69 97 VAL B CA 1
ATOM 3202 C C . VAL B 1 97 ? -19.031 1.125 8.82 1 93.69 97 VAL B C 1
ATOM 3204 O O . VAL B 1 97 ? -19.359 2.307 8.984 1 93.69 97 VAL B O 1
ATOM 3207 N N . GLN B 1 98 ? -19.875 0.199 8.461 1 95.12 98 GLN B N 1
ATOM 3208 C CA . GLN B 1 98 ? -21.25 0.547 8.109 1 95.12 98 GLN B CA 1
ATOM 3209 C C . GLN B 1 98 ? -22.031 1.018 9.344 1 95.12 98 GLN B C 1
ATOM 3211 O O . GLN B 1 98 ? -22.844 1.942 9.258 1 95.12 98 GLN B O 1
ATOM 3216 N N . ILE B 1 99 ? -21.766 0.394 10.422 1 95.56 99 ILE B N 1
ATOM 3217 C CA . ILE B 1 99 ? -22.422 0.811 11.656 1 95.56 99 ILE B CA 1
ATOM 3218 C C . ILE B 1 99 ? -21.953 2.211 12.047 1 95.56 99 ILE B C 1
ATOM 3220 O O . ILE B 1 99 ? -22.75 3.027 12.523 1 95.56 99 ILE B O 1
ATOM 3224 N N . TYR B 1 100 ? -20.75 2.514 11.891 1 91.88 100 TYR B N 1
ATOM 3225 C CA . TYR B 1 100 ? -20.25 3.861 12.133 1 91.88 100 TYR B CA 1
ATOM 3226 C C . TYR B 1 100 ? -20.969 4.879 11.266 1 91.88 100 TYR B C 1
ATOM 3228 O O . TYR B 1 100 ? -21.391 5.93 11.75 1 91.88 100 TYR B O 1
ATOM 3236 N N . TYR B 1 101 ? -21.078 4.543 10.016 1 89.81 101 TYR B N 1
ATOM 3237 C CA . TYR B 1 101 ? -21.766 5.469 9.117 1 89.81 101 TYR B CA 1
ATOM 3238 C C . TYR B 1 101 ? -23.25 5.551 9.438 1 89.81 101 TYR B C 1
ATOM 3240 O O . TYR B 1 101 ? -23.875 6.602 9.273 1 89.81 101 TYR B O 1
ATOM 3248 N N . ALA B 1 102 ? -23.781 4.414 9.906 1 93.12 102 ALA B N 1
ATOM 3249 C CA . ALA B 1 102 ? -25.172 4.426 10.344 1 93.12 102 ALA B CA 1
ATOM 3250 C C . ALA B 1 102 ? -25.375 5.402 11.5 1 93.12 102 ALA B C 1
ATOM 3252 O O . ALA B 1 102 ? -26.375 6.137 11.539 1 93.12 102 ALA B O 1
ATOM 3253 N N . TYR B 1 103 ? -24.484 5.379 12.398 1 91.12 103 TYR B N 1
ATOM 3254 C CA . TYR B 1 103 ? -24.516 6.328 13.5 1 91.12 103 TYR B CA 1
ATOM 3255 C C . TYR B 1 103 ? -24.438 7.766 12.992 1 91.12 103 TYR B C 1
ATOM 3257 O O . TYR B 1 103 ? -25.203 8.625 13.445 1 91.12 103 TYR B O 1
ATOM 3265 N N . ARG B 1 104 ? -23.609 8 12.094 1 84.06 104 ARG B N 1
ATOM 3266 C CA . ARG B 1 104 ? -23.469 9.336 11.531 1 84.06 104 ARG B CA 1
ATOM 3267 C C . ARG B 1 104 ? -24.766 9.766 10.836 1 84.06 104 ARG B C 1
ATOM 3269 O O . ARG B 1 104 ? -25.156 10.938 10.906 1 84.06 104 ARG B O 1
ATOM 3276 N N . VAL B 1 105 ? -25.328 8.867 10.172 1 87.5 105 VAL B N 1
ATOM 3277 C CA . VAL B 1 105 ? -26.578 9.148 9.492 1 87.5 105 VAL B CA 1
ATOM 3278 C C . VAL B 1 105 ? -27.656 9.477 10.523 1 87.5 105 VAL B C 1
ATOM 3280 O O . VAL B 1 105 ? -28.453 10.398 10.32 1 87.5 105 VAL B O 1
ATOM 3283 N N . SER B 1 106 ? -27.641 8.703 11.602 1 92.5 106 SER B N 1
ATOM 3284 C CA . SER B 1 106 ? -28.609 8.961 12.656 1 92.5 106 SER B CA 1
ATOM 3285 C C . SER B 1 106 ? -28.438 10.344 13.258 1 92.5 106 SER B C 1
ATOM 3287 O O . SER B 1 106 ? -29.406 11.047 13.523 1 92.5 106 SER B O 1
ATOM 3289 N N . VAL B 1 107 ? -27.234 10.773 13.422 1 85.88 107 VAL B N 1
ATOM 3290 C CA . VAL B 1 107 ? -26.906 12.07 14.016 1 85.88 107 VAL B CA 1
ATOM 3291 C C . VAL B 1 107 ? -27.281 13.188 13.039 1 85.88 107 VAL B C 1
ATOM 3293 O O . VAL B 1 107 ? -27.906 14.172 13.43 1 85.88 107 VAL B O 1
ATOM 3296 N N . LEU B 1 108 ? -26.953 13.047 11.844 1 83.25 108 LEU B N 1
ATOM 3297 C CA . LEU B 1 108 ? -27.172 14.086 10.844 1 83.25 108 LEU B CA 1
ATOM 3298 C C . LEU B 1 108 ? -28.656 14.211 10.5 1 83.25 108 LEU B C 1
ATOM 3300 O O . LEU B 1 108 ? -29.141 15.312 10.242 1 83.25 108 LEU B O 1
ATOM 3304 N N . SER B 1 109 ? -29.344 13.094 10.453 1 88 109 SER B N 1
ATOM 3305 C CA . SER B 1 109 ? -30.766 13.109 10.078 1 88 109 SER B CA 1
ATOM 3306 C C . SER B 1 109 ? -31.641 13.406 11.281 1 88 109 SER B C 1
ATOM 3308 O O . SER B 1 109 ? -32.781 13.836 11.117 1 88 109 SER B O 1
ATOM 3310 N N . GLY B 1 110 ? -31.203 13.164 12.453 1 90.88 110 GLY B N 1
ATOM 3311 C CA . GLY B 1 110 ? -32 13.266 13.656 1 90.88 110 GLY B CA 1
ATOM 3312 C C . GLY B 1 110 ? -32.906 12.07 13.883 1 90.88 110 GLY B C 1
ATOM 3313 O O . GLY B 1 110 ? -33.688 12.055 14.82 1 90.88 110 GLY B O 1
ATOM 3314 N N . SER B 1 111 ? -32.781 11.102 13.016 1 93.75 111 SER B N 1
ATOM 3315 C CA . SER B 1 111 ? -33.625 9.922 13.102 1 93.75 111 SER B CA 1
ATOM 3316 C C . SER B 1 111 ? -32.844 8.711 13.609 1 93.75 111 SER B C 1
ATOM 3318 O O . SER B 1 111 ? -32.062 8.125 12.867 1 93.75 111 SER B O 1
ATOM 3320 N N . ARG B 1 112 ? -33.188 8.242 14.727 1 94.25 112 ARG B N 1
ATOM 3321 C CA . ARG B 1 112 ? -32.562 7.055 15.297 1 94.25 112 ARG B CA 1
ATOM 3322 C C . ARG B 1 112 ? -33.031 5.793 14.57 1 94.25 112 ARG B C 1
ATOM 3324 O O . ARG B 1 112 ? -32.25 4.836 14.445 1 94.25 112 ARG B O 1
ATOM 3331 N N . LEU B 1 113 ? -34.219 5.84 14.109 1 95.12 113 LEU B N 1
ATOM 3332 C CA . LEU B 1 113 ? -34.781 4.668 13.438 1 95.12 113 LEU B CA 1
ATOM 3333 C C . LEU B 1 113 ? -34 4.379 12.141 1 95.12 113 LEU B C 1
ATOM 3335 O O . LEU B 1 113 ? -33.781 3.217 11.797 1 95.12 113 LEU B O 1
ATOM 3339 N N . LEU B 1 114 ? -33.688 5.398 11.477 1 94.94 114 LEU B N 1
ATOM 3340 C CA . LEU B 1 114 ? -32.938 5.223 10.25 1 94.94 114 LEU B CA 1
ATOM 3341 C C . LEU B 1 114 ? -31.562 4.602 10.531 1 94.94 114 LEU B C 1
ATOM 3343 O O . LEU B 1 114 ? -31.141 3.678 9.836 1 94.94 114 LEU B O 1
ATOM 3347 N N . GLY B 1 115 ? -30.891 5.066 11.531 1 95.75 115 GLY B N 1
ATOM 3348 C CA . GLY B 1 115 ? -29.625 4.484 11.938 1 95.75 115 GLY B CA 1
ATOM 3349 C C . GLY B 1 115 ? -29.734 3.025 12.336 1 95.75 115 GLY B C 1
ATOM 3350 O O . GLY B 1 115 ? -28.891 2.205 11.969 1 95.75 115 GLY B O 1
ATOM 3351 N N . LEU B 1 116 ? -30.781 2.74 13.031 1 97.31 116 LEU B N 1
ATOM 3352 C CA . LEU B 1 116 ? -30.984 1.376 13.508 1 97.31 116 LEU B CA 1
ATOM 3353 C C . LEU B 1 116 ? -31.281 0.436 12.336 1 97.31 116 LEU B C 1
ATOM 3355 O O . LEU B 1 116 ? -30.812 -0.708 12.328 1 97.31 116 LEU B O 1
ATOM 3359 N N . ALA B 1 117 ? -32.062 0.87 11.43 1 97.44 117 ALA B N 1
ATOM 3360 C CA . ALA B 1 117 ? -32.375 0.055 10.258 1 97.44 117 ALA B CA 1
ATOM 3361 C C . ALA B 1 117 ? -31.125 -0.275 9.461 1 97.44 117 ALA B C 1
ATOM 3363 O O . ALA B 1 117 ? -30.906 -1.428 9.078 1 97.44 117 ALA B O 1
ATOM 3364 N N . ILE B 1 118 ? -30.281 0.732 9.242 1 96.88 118 ILE B N 1
ATOM 3365 C CA . ILE B 1 118 ? -29.031 0.531 8.516 1 96.88 118 ILE B CA 1
ATOM 3366 C C . ILE B 1 118 ? -28.125 -0.427 9.297 1 96.88 118 ILE B C 1
ATOM 3368 O O . ILE B 1 118 ? -27.516 -1.327 8.719 1 96.88 118 ILE B O 1
ATOM 3372 N N . SER B 1 119 ? -28.078 -0.258 10.57 1 98 119 SER B N 1
ATOM 3373 C CA . SER B 1 119 ? -27.266 -1.127 11.406 1 98 119 SER B CA 1
ATOM 3374 C C . SER B 1 119 ? -27.75 -2.57 11.352 1 98 119 SER B C 1
ATOM 3376 O O . SER B 1 119 ? -26.938 -3.504 11.383 1 98 119 SER B O 1
ATOM 3378 N N . ALA B 1 120 ? -29.031 -2.693 11.25 1 98.19 120 ALA B N 1
ATOM 3379 C CA . ALA B 1 120 ? -29.594 -4.035 11.156 1 98.19 120 ALA B CA 1
ATOM 3380 C C . ALA B 1 120 ? -29.172 -4.727 9.867 1 98.19 120 ALA B C 1
ATOM 3382 O O . ALA B 1 120 ? -28.812 -5.906 9.883 1 98.19 120 ALA B O 1
ATOM 3383 N N . ILE B 1 121 ? -29.188 -4.043 8.797 1 98.06 121 ILE B N 1
ATOM 3384 C CA . ILE B 1 121 ? -28.734 -4.582 7.523 1 98.06 121 ILE B CA 1
ATOM 3385 C C . ILE B 1 121 ? -27.234 -4.914 7.609 1 98.06 121 ILE B C 1
ATOM 3387 O O . ILE B 1 121 ? -26.797 -5.965 7.129 1 98.06 121 ILE B O 1
ATOM 3391 N N . ALA B 1 122 ? -26.484 -4.012 8.242 1 98.19 122 ALA B N 1
ATOM 3392 C CA . ALA B 1 122 ? -25.047 -4.219 8.406 1 98.19 122 ALA B CA 1
ATOM 3393 C C . ALA B 1 122 ? -24.75 -5.477 9.219 1 98.19 122 ALA B C 1
ATOM 3395 O O . ALA B 1 122 ? -23.891 -6.277 8.852 1 98.19 122 ALA B O 1
ATOM 3396 N N . LEU B 1 123 ? -25.5 -5.676 10.25 1 98.25 123 LEU B N 1
ATOM 3397 C CA . LEU B 1 123 ? -25.312 -6.844 11.102 1 98.25 123 LEU B CA 1
ATOM 3398 C C . LEU B 1 123 ? -25.734 -8.117 10.383 1 98.25 123 LEU B C 1
ATOM 3400 O O . LEU B 1 123 ? -25.109 -9.172 10.555 1 98.25 123 LEU B O 1
ATOM 3404 N N . LEU B 1 124 ? -26.766 -7.961 9.602 1 98.12 124 LEU B N 1
ATOM 3405 C CA . LEU B 1 124 ? -27.25 -9.109 8.836 1 98.12 124 LEU B CA 1
ATOM 3406 C C . LEU B 1 124 ? -26.188 -9.562 7.832 1 98.12 124 LEU B C 1
ATOM 3408 O O . LEU B 1 124 ? -25.844 -10.75 7.773 1 98.12 124 LEU B O 1
ATOM 3412 N N . GLN B 1 125 ? -25.688 -8.656 7.074 1 98.06 125 GLN B N 1
ATOM 3413 C CA . GLN B 1 125 ? -24.688 -9.039 6.082 1 98.06 125 GLN B CA 1
ATOM 3414 C C . GLN B 1 125 ? -23.391 -9.477 6.75 1 98.06 125 GLN B C 1
ATOM 3416 O O . GLN B 1 125 ? -22.719 -10.391 6.27 1 98.06 125 GLN B O 1
ATOM 3421 N N . GLY B 1 126 ? -22.969 -8.867 7.855 1 97.94 126 GLY B N 1
ATOM 3422 C CA . GLY B 1 126 ? -21.781 -9.273 8.586 1 97.94 126 GLY B CA 1
ATOM 3423 C C . GLY B 1 126 ? -21.891 -10.672 9.164 1 97.94 126 GLY B C 1
ATOM 3424 O O . GLY B 1 126 ? -20.953 -11.461 9.07 1 97.94 126 GLY B O 1
ATOM 3425 N N . SER B 1 127 ? -23.031 -10.938 9.711 1 97.75 127 SER B N 1
ATOM 3426 C CA . SER B 1 127 ? -23.266 -12.266 10.258 1 97.75 127 SER B CA 1
ATOM 3427 C C . SER B 1 127 ? -23.281 -13.32 9.156 1 97.75 127 SER B C 1
ATOM 3429 O O . SER B 1 127 ? -22.781 -14.43 9.344 1 97.75 127 SER B O 1
ATOM 3431 N N . SER B 1 128 ? -23.828 -12.961 8.07 1 97.56 128 SER B N 1
ATOM 3432 C CA . SER B 1 128 ? -23.859 -13.875 6.938 1 97.56 128 SER B CA 1
ATOM 3433 C C . SER B 1 128 ? -22.469 -14.125 6.391 1 97.56 128 SER B C 1
ATOM 3435 O O . SER B 1 128 ? -22.141 -15.227 5.945 1 97.56 128 SER B O 1
ATOM 3437 N N . ALA B 1 129 ? -21.688 -13.094 6.422 1 96.94 129 ALA B N 1
ATOM 3438 C CA . ALA B 1 129 ? -20.297 -13.234 6 1 96.94 129 ALA B CA 1
ATOM 3439 C C . ALA B 1 129 ? -19.547 -14.203 6.91 1 96.94 129 ALA B C 1
ATOM 3441 O O . ALA B 1 129 ? -18.781 -15.055 6.434 1 96.94 129 ALA B O 1
ATOM 3442 N N . ILE B 1 130 ? -19.766 -14.094 8.164 1 95.31 130 ILE B N 1
ATOM 3443 C CA . ILE B 1 130 ? -19.141 -14.992 9.133 1 95.31 130 ILE B CA 1
ATOM 3444 C C . ILE B 1 130 ? -19.641 -16.422 8.898 1 95.31 130 ILE B C 1
ATOM 3446 O O . ILE B 1 130 ? -18.844 -17.359 8.914 1 95.31 130 ILE B O 1
ATOM 3450 N N . ALA B 1 131 ? -20.891 -16.562 8.617 1 94.69 131 ALA B N 1
ATOM 3451 C CA . ALA B 1 131 ? -21.453 -17.875 8.297 1 94.69 131 ALA B CA 1
ATOM 3452 C C . ALA B 1 131 ? -20.828 -18.453 7.039 1 94.69 131 ALA B C 1
ATOM 3454 O O . ALA B 1 131 ? -20.547 -19.641 6.969 1 94.69 131 ALA B O 1
ATOM 3455 N N . GLN B 1 132 ? -20.625 -17.594 6.066 1 92.56 132 GLN B N 1
ATOM 3456 C CA . GLN B 1 132 ? -19.953 -18 4.836 1 92.56 132 GLN B CA 1
ATOM 3457 C C . GLN B 1 132 ? -18.562 -18.531 5.109 1 92.56 132 GLN B C 1
ATOM 3459 O O . GLN B 1 132 ? -18.125 -19.516 4.504 1 92.56 132 GLN B O 1
ATOM 3464 N N . GLY B 1 133 ? -17.844 -17.844 5.98 1 91 133 GLY B N 1
ATOM 3465 C CA . GLY B 1 133 ? -16.531 -18.312 6.355 1 91 133 GLY B CA 1
ATOM 3466 C C . GLY B 1 133 ? -16.547 -19.672 7.031 1 91 133 GLY B C 1
ATOM 3467 O O . GLY B 1 133 ? -15.727 -20.531 6.727 1 91 133 GLY B O 1
ATOM 3468 N N . ALA B 1 134 ? -17.484 -19.859 7.895 1 89.38 134 ALA B N 1
ATOM 3469 C CA . ALA B 1 134 ? -17.625 -21.141 8.586 1 89.38 134 ALA B CA 1
ATOM 3470 C C . ALA B 1 134 ? -17.953 -22.266 7.598 1 89.38 134 ALA B C 1
ATOM 3472 O O . ALA B 1 134 ? -17.438 -23.375 7.711 1 89.38 134 ALA B O 1
ATOM 3473 N N . GLN B 1 135 ? -18.766 -21.984 6.652 1 90 135 GLN B N 1
ATOM 3474 C CA . GLN B 1 135 ? -19.141 -22.969 5.648 1 90 135 GLN B CA 1
ATOM 3475 C C . GLN B 1 135 ? -17.953 -23.297 4.746 1 90 135 GLN B C 1
ATOM 3477 O O . GLN B 1 135 ? -17.797 -24.453 4.312 1 90 135 GLN B O 1
ATOM 3482 N N . ALA B 1 136 ? -17.203 -22.297 4.438 1 85.5 136 ALA B N 1
ATOM 3483 C CA . ALA B 1 136 ? -16.016 -22.547 3.631 1 85.5 136 ALA B CA 1
ATOM 3484 C C . ALA B 1 136 ? -15.078 -23.531 4.324 1 85.5 136 ALA B C 1
ATOM 3486 O O . ALA B 1 136 ? -14.461 -24.375 3.672 1 85.5 136 ALA B O 1
ATOM 3487 N N . PHE B 1 137 ? -14.992 -23.406 5.656 1 83.62 137 PHE B N 1
ATOM 3488 C CA . PHE B 1 137 ? -14.156 -24.312 6.434 1 83.62 137 PHE B CA 1
ATOM 3489 C C . PHE B 1 137 ? -14.688 -25.734 6.363 1 83.62 137 PHE B C 1
ATOM 3491 O O . PHE B 1 137 ? -13.914 -26.688 6.238 1 83.62 137 PHE B O 1
ATOM 3498 N N . ARG B 1 138 ? -15.953 -25.938 6.324 1 85.12 138 ARG B N 1
ATOM 3499 C CA . ARG B 1 138 ? -16.578 -27.266 6.34 1 85.12 138 ARG B CA 1
ATOM 3500 C C . ARG B 1 138 ? -16.547 -27.906 4.957 1 85.12 138 ARG B C 1
ATOM 3502 O O . ARG B 1 138 ? -16.266 -29.094 4.828 1 85.12 138 ARG B O 1
ATOM 3509 N N . ILE B 1 139 ? -16.75 -27.156 3.938 1 84.94 139 ILE B N 1
ATOM 3510 C CA . ILE B 1 139 ? -16.875 -27.672 2.58 1 84.94 139 ILE B CA 1
ATOM 3511 C C . ILE B 1 139 ? -15.484 -27.875 1.979 1 84.94 139 ILE B C 1
ATOM 3513 O O . ILE B 1 139 ? -15.234 -28.891 1.316 1 84.94 139 ILE B O 1
ATOM 3517 N N . GLY B 1 140 ? -14.539 -26.953 2.121 1 80.5 140 GLY B N 1
ATOM 3518 C CA . GLY B 1 140 ? -13.125 -27.141 1.852 1 80.5 140 GLY B CA 1
ATOM 3519 C C . GLY B 1 140 ? -12.758 -26.922 0.395 1 80.5 140 GLY B C 1
ATOM 3520 O O . GLY B 1 140 ? -11.586 -26.969 0.029 1 80.5 140 GLY B O 1
ATOM 3521 N N . ASN B 1 141 ? -13.805 -26.859 -0.529 1 82.06 141 ASN B N 1
ATOM 3522 C CA . ASN B 1 141 ? -13.484 -26.594 -1.93 1 82.06 141 ASN B CA 1
ATOM 3523 C C . ASN B 1 141 ? -14.398 -25.516 -2.518 1 82.06 141 ASN B C 1
ATOM 3525 O O . ASN B 1 141 ? -15.586 -25.453 -2.199 1 82.06 141 ASN B O 1
ATOM 3529 N N . PHE B 1 142 ? -13.805 -24.672 -3.434 1 78.38 142 PHE B N 1
ATOM 3530 C CA . PHE B 1 142 ? -14.492 -23.5 -3.967 1 78.38 142 PHE B CA 1
ATOM 3531 C C . PHE B 1 142 ? -15.672 -23.922 -4.844 1 78.38 142 PHE B C 1
ATOM 3533 O O . PHE B 1 142 ? -16.719 -23.281 -4.828 1 78.38 142 PHE B O 1
ATOM 3540 N N . ALA B 1 143 ? -15.516 -24.938 -5.621 1 77.56 143 ALA B N 1
ATOM 3541 C CA . ALA B 1 143 ? -16.578 -25.375 -6.535 1 77.56 143 ALA B CA 1
ATOM 3542 C C . ALA B 1 143 ? -17.844 -25.734 -5.773 1 77.56 143 ALA B C 1
ATOM 3544 O O . ALA B 1 143 ? -18.938 -25.312 -6.137 1 77.56 143 ALA B O 1
ATOM 3545 N N . ASP B 1 144 ? -17.719 -26.391 -4.668 1 83.31 144 ASP B N 1
ATOM 3546 C CA . ASP B 1 144 ? -18.875 -26.797 -3.857 1 83.31 144 ASP B CA 1
ATOM 3547 C C . ASP B 1 144 ? -19.391 -25.625 -3.02 1 83.31 144 ASP B C 1
ATOM 3549 O O . ASP B 1 144 ? -20.578 -25.547 -2.717 1 83.31 144 ASP B O 1
ATOM 3553 N N . LEU B 1 145 ? -18.531 -24.812 -2.654 1 82.44 145 LEU B N 1
ATOM 3554 C CA . LEU B 1 145 ? -18.891 -23.656 -1.844 1 82.44 145 LEU B CA 1
ATOM 3555 C C . LEU B 1 145 ? -19.891 -22.781 -2.584 1 82.44 145 LEU B C 1
ATOM 3557 O O . LEU B 1 145 ? -20.859 -22.281 -1.993 1 82.44 145 LEU B O 1
ATOM 3561 N N . ALA B 1 146 ? -19.688 -22.594 -3.854 1 81.75 146 ALA B N 1
ATOM 3562 C CA . ALA B 1 146 ? -20.531 -21.734 -4.668 1 81.75 146 ALA B CA 1
ATOM 3563 C C . ALA B 1 146 ? -21.969 -22.266 -4.723 1 81.75 146 ALA B C 1
ATOM 3565 O O . ALA B 1 146 ? -22.922 -21.484 -4.789 1 81.75 146 ALA B O 1
ATOM 3566 N N . THR B 1 147 ? -22.078 -23.531 -4.621 1 85.06 147 THR B N 1
ATOM 3567 C CA . THR B 1 147 ? -23.391 -24.141 -4.73 1 85.06 147 THR B CA 1
ATOM 3568 C C . THR B 1 147 ? -24 -24.391 -3.346 1 85.06 147 THR B C 1
ATOM 3570 O O . THR B 1 147 ? -25.141 -24.016 -3.088 1 85.06 147 THR B O 1
ATOM 3573 N N . LYS B 1 148 ? -23.219 -24.875 -2.424 1 87.81 148 LYS B N 1
ATOM 3574 C CA . LYS B 1 148 ? -23.734 -25.297 -1.13 1 87.81 148 LYS B CA 1
ATOM 3575 C C . LYS B 1 148 ? -23.922 -24.109 -0.186 1 87.81 148 LYS B C 1
ATOM 3577 O O . LYS B 1 148 ? -24.75 -24.172 0.731 1 87.81 148 LYS B O 1
ATOM 3582 N N . ALA B 1 149 ? -23.156 -23.109 -0.367 1 89.5 149 ALA B N 1
ATOM 3583 C CA . ALA B 1 149 ? -23.219 -21.938 0.507 1 89.5 149 ALA B CA 1
ATOM 3584 C C . ALA B 1 149 ? -23.625 -20.688 -0.276 1 89.5 149 ALA B C 1
ATOM 3586 O O . ALA B 1 149 ? -23.141 -19.594 0.005 1 89.5 149 ALA B O 1
ATOM 3587 N N . PHE B 1 150 ? -24.484 -20.891 -1.217 1 92.25 150 PHE B N 1
ATOM 3588 C CA . PHE B 1 150 ? -24.906 -19.812 -2.105 1 92.25 150 PHE B CA 1
ATOM 3589 C C . PHE B 1 150 ? -25.656 -18.734 -1.332 1 92.25 150 PHE B C 1
ATOM 3591 O O . PHE B 1 150 ? -25.406 -17.547 -1.524 1 92.25 150 PHE B O 1
ATOM 3598 N N . ALA B 1 151 ? -26.547 -19.156 -0.478 1 92.62 151 ALA B N 1
ATOM 3599 C CA . ALA B 1 151 ? -27.422 -18.219 0.231 1 92.62 151 ALA B CA 1
ATOM 3600 C C . ALA B 1 151 ? -26.625 -17.297 1.141 1 92.62 151 ALA B C 1
ATOM 3602 O O . ALA B 1 151 ? -26.828 -16.078 1.126 1 92.62 151 ALA B O 1
ATOM 3603 N N . SER B 1 152 ? -25.75 -17.844 1.948 1 93.94 152 SER B N 1
ATOM 3604 C CA . SER B 1 152 ? -24.953 -17.031 2.855 1 93.94 152 SER B CA 1
ATOM 3605 C C . SER B 1 152 ? -24.062 -16.047 2.088 1 93.94 152 SER B C 1
ATOM 3607 O O . SER B 1 152 ? -23.922 -14.891 2.484 1 93.94 152 SER B O 1
ATOM 3609 N N . CYS B 1 153 ? -23.562 -16.5 0.999 1 93.56 153 CYS B N 1
ATOM 3610 C CA . CYS B 1 153 ? -22.719 -15.625 0.189 1 93.56 153 CYS B CA 1
ATOM 3611 C C . CYS B 1 153 ? -23.547 -14.508 -0.444 1 93.56 153 CYS B C 1
ATOM 3613 O O . CYS B 1 153 ? -23.125 -13.344 -0.432 1 93.56 153 CYS B O 1
ATOM 3615 N N . ALA B 1 154 ? -24.688 -14.836 -0.91 1 94.81 154 ALA B N 1
ATOM 3616 C CA . ALA B 1 154 ? -25.547 -13.852 -1.556 1 94.81 154 ALA B CA 1
ATOM 3617 C C . ALA B 1 154 ? -26 -12.789 -0.563 1 94.81 154 ALA B C 1
ATOM 3619 O O . ALA B 1 154 ? -26.016 -11.594 -0.884 1 94.81 154 ALA B O 1
ATOM 3620 N N . ILE B 1 155 ? -26.328 -13.164 0.599 1 96.19 155 ILE B N 1
ATOM 3621 C CA . ILE B 1 155 ? -26.781 -12.234 1.621 1 96.19 155 ILE B CA 1
ATOM 3622 C C . ILE B 1 155 ? -25.625 -11.336 2.057 1 96.19 155 ILE B C 1
ATOM 3624 O O . ILE B 1 155 ? -25.797 -10.133 2.262 1 96.19 155 ILE B O 1
ATOM 3628 N N . TRP B 1 156 ? -24.453 -11.898 2.225 1 96.94 156 TRP B N 1
ATOM 3629 C CA . TRP B 1 156 ? -23.266 -11.133 2.568 1 96.94 156 TRP B CA 1
ATOM 3630 C C . TRP B 1 156 ? -22.984 -10.055 1.526 1 96.94 156 TRP B C 1
ATOM 3632 O O . TRP B 1 156 ? -22.953 -8.867 1.848 1 96.94 156 TRP B O 1
ATOM 3642 N N . LEU B 1 157 ? -22.906 -10.445 0.297 1 95.94 157 LEU B N 1
ATOM 3643 C CA . LEU B 1 157 ? -22.484 -9.539 -0.762 1 95.94 157 LEU B CA 1
ATOM 3644 C C . LEU B 1 157 ? -23.594 -8.562 -1.121 1 95.94 157 LEU B C 1
ATOM 3646 O O . LEU B 1 157 ? -23.359 -7.355 -1.225 1 95.94 157 LEU B O 1
ATOM 3650 N N . ALA B 1 158 ? -24.797 -9.07 -1.291 1 96.19 158 ALA B N 1
ATOM 3651 C CA . ALA B 1 158 ? -25.922 -8.203 -1.626 1 96.19 158 ALA B CA 1
ATOM 3652 C C . ALA B 1 158 ? -26.25 -7.266 -0.469 1 96.19 158 ALA B C 1
ATOM 3654 O O . ALA B 1 158 ? -26.578 -6.098 -0.683 1 96.19 158 ALA B O 1
ATOM 3655 N N . GLY B 1 159 ? -26.203 -7.816 0.706 1 97.25 159 GLY B N 1
ATOM 3656 C CA . GLY B 1 159 ? -26.422 -6.98 1.876 1 97.25 159 GLY B CA 1
ATOM 3657 C C . GLY B 1 159 ? -25.406 -5.863 2.01 1 97.25 159 GLY B C 1
ATOM 3658 O O . GLY B 1 159 ? -25.766 -4.734 2.363 1 97.25 159 GLY B O 1
ATOM 3659 N N . SER B 1 160 ? -24.172 -6.184 1.786 1 96.56 160 SER B N 1
ATOM 3660 C CA . SER B 1 160 ? -23.125 -5.168 1.839 1 96.56 160 SER B CA 1
ATOM 3661 C C . SER B 1 160 ? -23.375 -4.07 0.806 1 96.56 160 SER B C 1
ATOM 3663 O O . SER B 1 160 ? -23.297 -2.883 1.125 1 96.56 160 SER B O 1
ATOM 3665 N N . ALA B 1 161 ? -23.641 -4.504 -0.393 1 96.06 161 ALA B N 1
ATOM 3666 C CA . ALA B 1 161 ? -23.875 -3.539 -1.464 1 96.06 161 ALA B CA 1
ATOM 3667 C C . ALA B 1 161 ? -25.078 -2.652 -1.146 1 96.06 161 ALA B C 1
ATOM 3669 O O . ALA B 1 161 ? -25 -1.428 -1.277 1 96.06 161 ALA B O 1
ATOM 3670 N N . THR B 1 162 ? -26.125 -3.256 -0.738 1 96.19 162 THR B N 1
ATOM 3671 C CA . THR B 1 162 ? -27.344 -2.527 -0.418 1 96.19 162 THR B CA 1
ATOM 3672 C C . THR B 1 162 ? -27.094 -1.531 0.712 1 96.19 162 THR B C 1
ATOM 3674 O O . THR B 1 162 ? -27.516 -0.374 0.629 1 96.19 162 THR B O 1
ATOM 3677 N N . CYS B 1 163 ? -26.469 -1.98 1.705 1 95.88 163 CYS B N 1
ATOM 3678 C CA . CYS B 1 163 ? -26.156 -1.125 2.848 1 95.88 163 CYS B CA 1
ATOM 3679 C C . CYS B 1 163 ? -25.328 0.082 2.422 1 95.88 163 CYS B C 1
ATOM 3681 O O . CYS B 1 163 ? -25.641 1.213 2.807 1 95.88 163 CYS B O 1
ATOM 3683 N N . ASP B 1 164 ? -24.359 -0.14 1.639 1 94.44 164 ASP B N 1
ATOM 3684 C CA . ASP B 1 164 ? -23.484 0.936 1.167 1 94.44 164 ASP B CA 1
ATOM 3685 C C . ASP B 1 164 ? -24.266 1.927 0.302 1 94.44 164 ASP B C 1
ATOM 3687 O O . ASP B 1 164 ? -24.062 3.139 0.408 1 94.44 164 ASP B O 1
ATOM 3691 N N . ILE B 1 165 ? -25.078 1.4 -0.505 1 92.88 165 ILE B N 1
ATOM 3692 C CA . ILE B 1 165 ? -25.875 2.26 -1.378 1 92.88 165 ILE B CA 1
ATOM 3693 C C . ILE B 1 165 ? -26.797 3.139 -0.536 1 92.88 165 ILE B C 1
ATOM 3695 O O . ILE B 1 165 ? -26.922 4.34 -0.782 1 92.88 165 ILE B O 1
ATOM 3699 N N . ILE B 1 166 ? -27.391 2.568 0.436 1 93.62 166 ILE B N 1
ATOM 3700 C CA . ILE B 1 166 ? -28.281 3.311 1.322 1 93.62 166 ILE B CA 1
ATOM 3701 C C . ILE B 1 166 ? -27.484 4.383 2.068 1 93.62 166 ILE B C 1
ATOM 3703 O O . ILE B 1 166 ? -27.906 5.543 2.127 1 93.62 166 ILE B O 1
ATOM 3707 N N . ILE B 1 167 ? -26.359 4.051 2.611 1 91.44 167 ILE B N 1
ATOM 3708 C CA . ILE B 1 167 ? -25.531 4.98 3.367 1 91.44 167 ILE B CA 1
ATOM 3709 C C . ILE B 1 167 ? -25.062 6.117 2.459 1 91.44 167 ILE B C 1
ATOM 3711 O O . ILE B 1 167 ? -25.172 7.289 2.818 1 91.44 167 ILE B O 1
ATOM 3715 N N . ALA B 1 168 ? -24.562 5.734 1.306 1 86.38 168 ALA B N 1
ATOM 3716 C CA . ALA B 1 168 ? -24.094 6.746 0.363 1 86.38 168 ALA B CA 1
ATOM 3717 C C . ALA B 1 168 ? -25.234 7.688 -0.039 1 86.38 168 ALA B C 1
ATOM 3719 O O . ALA B 1 168 ? -25.047 8.906 -0.084 1 86.38 168 ALA B O 1
ATOM 3720 N N . GLY B 1 169 ? -26.391 7.125 -0.301 1 86.31 169 GLY B N 1
ATOM 3721 C CA . GLY B 1 169 ? -27.547 7.93 -0.651 1 86.31 169 GLY B CA 1
ATOM 3722 C C . GLY B 1 169 ? -28 8.844 0.471 1 86.31 169 GLY B C 1
ATOM 3723 O O . GLY B 1 169 ? -28.266 10.023 0.249 1 86.31 169 GLY B O 1
ATOM 3724 N N . CYS B 1 170 ? -28.078 8.352 1.671 1 88.06 170 CYS B N 1
ATOM 3725 C CA . CYS B 1 170 ? -28.484 9.133 2.834 1 88.06 170 CYS B CA 1
ATOM 3726 C C . CYS B 1 170 ? -27.484 10.242 3.129 1 88.06 170 CYS B C 1
ATOM 3728 O O . CYS B 1 170 ? -27.875 11.391 3.344 1 88.06 170 CYS B O 1
ATOM 3730 N N . MET B 1 171 ? -26.266 9.867 3.146 1 83.56 171 MET B N 1
ATOM 3731 C CA . MET B 1 171 ? -25.234 10.852 3.463 1 83.56 171 MET B CA 1
ATOM 3732 C C . MET B 1 171 ? -25.219 11.969 2.424 1 83.56 171 MET B C 1
ATOM 3734 O O . MET B 1 171 ? -25.094 13.141 2.773 1 83.56 171 MET B O 1
ATOM 3738 N N . THR B 1 172 ? -25.266 11.602 1.163 1 77.38 172 THR B N 1
ATOM 3739 C CA . THR B 1 172 ? -25.297 12.594 0.095 1 77.38 172 THR B CA 1
ATOM 3740 C C . THR B 1 172 ? -26.5 13.516 0.253 1 77.38 172 THR B C 1
ATOM 3742 O O . THR B 1 172 ? -26.375 14.734 0.181 1 77.38 172 THR B O 1
ATOM 3745 N N . PHE B 1 173 ? -27.641 12.938 0.536 1 83.69 173 PHE B N 1
ATOM 3746 C CA . PHE B 1 173 ? -28.875 13.688 0.68 1 83.69 173 PHE B CA 1
ATOM 3747 C C . PHE B 1 173 ? -28.812 14.602 1.898 1 83.69 173 PHE B C 1
ATOM 3749 O O . PHE B 1 173 ? -29.141 15.789 1.809 1 83.69 173 PHE B O 1
ATOM 3756 N N . LEU B 1 174 ? -28.312 14.164 3.021 1 82.19 174 LEU B N 1
ATOM 3757 C CA . LEU B 1 174 ? -28.297 14.898 4.281 1 82.19 174 LEU B CA 1
ATOM 3758 C C . LEU B 1 174 ? -27.25 16 4.25 1 82.19 174 LEU B C 1
ATOM 3760 O O . LEU B 1 174 ? -27.469 17.094 4.789 1 82.19 174 LEU B O 1
ATOM 3764 N N . LEU B 1 175 ? -26.125 15.719 3.652 1 74.81 175 LEU B N 1
ATOM 3765 C CA . LEU B 1 175 ? -25.062 16.719 3.578 1 74.81 175 LEU B CA 1
ATOM 3766 C C . LEU B 1 175 ? -25.438 17.844 2.615 1 74.81 175 LEU B C 1
ATOM 3768 O O . LEU B 1 175 ? -25.109 19 2.844 1 74.81 175 LEU B O 1
ATOM 3772 N N . LEU B 1 176 ? -26.172 17.531 1.574 1 74.38 176 LEU B N 1
ATOM 3773 C CA . LEU B 1 176 ? -26.625 18.547 0.63 1 74.38 176 LEU B CA 1
ATOM 3774 C C . LEU B 1 176 ? -27.703 19.438 1.26 1 74.38 176 LEU B C 1
ATOM 3776 O O . LEU B 1 176 ? -27.797 20.609 0.93 1 74.38 176 LEU B O 1
ATOM 3780 N N . ARG B 1 177 ? -28.328 18.953 2.115 1 76.88 177 ARG B N 1
ATOM 3781 C CA . ARG B 1 177 ? -29.391 19.703 2.77 1 76.88 177 ARG B CA 1
ATOM 3782 C C . ARG B 1 177 ? -28.844 20.594 3.879 1 76.88 177 ARG B C 1
ATOM 3784 O O . ARG B 1 177 ? -29.391 21.656 4.168 1 76.88 177 ARG B O 1
ATOM 3791 N N . LYS B 1 178 ? -27.734 20.172 4.559 1 68.38 178 LYS B N 1
ATOM 3792 C CA . LYS B 1 178 ? -27.172 20.938 5.676 1 68.38 178 LYS B CA 1
ATOM 3793 C C . LYS B 1 178 ? -26.219 22.016 5.18 1 68.38 178 LYS B C 1
ATOM 3795 O O . LYS B 1 178 ? -25.578 22.688 5.977 1 68.38 178 LYS B O 1
ATOM 3800 N N . ASP B 1 179 ? -25.969 22.156 3.969 1 63.09 179 ASP B N 1
ATOM 3801 C CA . ASP B 1 179 ? -25.078 23.156 3.412 1 63.09 179 ASP B CA 1
ATOM 3802 C C . ASP B 1 179 ? -25.406 24.547 3.951 1 63.09 179 ASP B C 1
ATOM 3804 O O . ASP B 1 179 ? -26.531 25.031 3.775 1 63.09 179 ASP B O 1
ATOM 3808 N N . THR B 1 180 ? -24.5 24.875 5.105 1 62.97 180 THR B N 1
ATOM 3809 C CA . THR B 1 180 ? -24.672 26.172 5.742 1 62.97 180 THR B CA 1
ATOM 3810 C C . THR B 1 180 ? -24.125 27.281 4.844 1 62.97 180 THR B C 1
ATOM 3812 O O . THR B 1 180 ? -23.297 27.031 3.959 1 62.97 180 THR B O 1
ATOM 3815 N N . LYS B 1 181 ? -24.641 28.516 4.922 1 63.34 181 LYS B N 1
ATOM 3816 C CA . LYS B 1 181 ? -24.25 29.719 4.18 1 63.34 181 LYS B CA 1
ATOM 3817 C C . LYS B 1 181 ? -22.938 30.281 4.691 1 63.34 181 LYS B C 1
ATOM 3819 O O . LYS B 1 181 ? -22.375 31.219 4.102 1 63.34 181 LYS B O 1
ATOM 3824 N N . VAL B 1 182 ? -22.344 29.656 5.855 1 61.81 182 VAL B N 1
ATOM 3825 C CA . VAL B 1 182 ? -21.047 30.141 6.297 1 61.81 182 VAL B CA 1
ATOM 3826 C C . VAL B 1 182 ? -19.953 29.547 5.418 1 61.81 182 VAL B C 1
ATOM 3828 O O . VAL B 1 182 ? -19.797 28.328 5.348 1 61.81 182 VAL B O 1
ATOM 3831 N N . PRO B 1 183 ? -19.234 30.406 4.785 1 61.22 183 PRO B N 1
ATOM 3832 C CA . PRO B 1 183 ? -18.328 29.969 3.727 1 61.22 183 PRO B CA 1
ATOM 3833 C C . PRO B 1 183 ? -17.297 28.953 4.219 1 61.22 183 PRO B C 1
ATOM 3835 O O . PRO B 1 183 ? -17.016 27.969 3.529 1 61.22 183 PRO B O 1
ATOM 3838 N N . THR B 1 184 ? -16.734 29.172 5.438 1 61.72 184 THR B N 1
ATOM 3839 C CA . THR B 1 184 ? -15.703 28.266 5.949 1 61.72 184 THR B CA 1
ATOM 3840 C C . THR B 1 184 ? -16.281 26.891 6.23 1 61.72 184 THR B C 1
ATOM 3842 O O . THR B 1 184 ? -15.672 25.875 5.895 1 61.72 184 THR B O 1
ATOM 3845 N N . THR B 1 185 ? -17.391 26.984 6.91 1 62.53 185 THR B N 1
ATOM 3846 C CA . THR B 1 185 ? -18.062 25.719 7.227 1 62.53 185 THR B CA 1
ATOM 3847 C C . THR B 1 185 ? -18.562 25.047 5.953 1 62.53 185 THR B C 1
ATOM 3849 O O . THR B 1 185 ? -18.5 23.812 5.836 1 62.53 185 THR B O 1
ATOM 3852 N N . HIS B 1 186 ? -18.844 25.969 5.02 1 68.25 186 HIS B N 1
ATOM 3853 C CA . HIS B 1 186 ? -19.344 25.438 3.752 1 68.25 186 HIS B CA 1
ATOM 3854 C C . HIS B 1 186 ? -18.234 24.703 3.002 1 68.25 186 HIS B C 1
ATOM 3856 O O . HIS B 1 186 ? -18.469 23.641 2.434 1 68.25 186 HIS B O 1
ATOM 3862 N N . ALA B 1 187 ? -17.031 25.297 3.148 1 65.62 187 ALA B N 1
ATOM 3863 C CA . ALA B 1 187 ? -15.922 24.688 2.438 1 65.62 187 ALA B CA 1
ATOM 3864 C C . ALA B 1 187 ? -15.539 23.344 3.064 1 65.62 187 ALA B C 1
ATOM 3866 O O . ALA B 1 187 ? -15.273 22.375 2.355 1 65.62 187 ALA B O 1
ATOM 3867 N N . VAL B 1 188 ? -15.578 23.344 4.305 1 64.5 188 VAL B N 1
ATOM 3868 C CA . VAL B 1 188 ? -15.234 22.109 5.016 1 64.5 188 VAL B CA 1
ATOM 3869 C C . VAL B 1 188 ? -16.312 21.047 4.773 1 64.5 188 VAL B C 1
ATOM 3871 O O . VAL B 1 188 ? -15.992 19.891 4.488 1 64.5 188 VAL B O 1
ATOM 3874 N N . ILE B 1 189 ? -17.547 21.531 4.82 1 63.78 189 ILE B N 1
ATOM 3875 C CA . ILE B 1 189 ? -18.656 20.609 4.633 1 63.78 189 ILE B CA 1
ATOM 3876 C C . ILE B 1 189 ? -18.641 20.062 3.211 1 63.78 189 ILE B C 1
ATOM 3878 O O . ILE B 1 189 ? -18.797 18.859 3.004 1 63.78 189 ILE B O 1
ATOM 3882 N N . THR B 1 190 ? -18.359 20.906 2.318 1 69.5 190 THR B N 1
ATOM 3883 C CA . THR B 1 190 ? -18.328 20.469 0.924 1 69.5 190 THR B CA 1
ATOM 3884 C C . THR B 1 190 ? -17.219 19.438 0.698 1 69.5 190 THR B C 1
ATOM 3886 O O . THR B 1 190 ? -17.422 18.453 -0.012 1 69.5 190 THR B O 1
ATOM 3889 N N . LYS B 1 191 ? -16.141 19.656 1.33 1 71.31 191 LYS B N 1
ATOM 3890 C CA . LYS B 1 191 ? -15.031 18.734 1.198 1 71.31 191 LYS B CA 1
ATOM 3891 C C . LYS B 1 191 ? -15.367 17.375 1.818 1 71.31 191 LYS B C 1
ATOM 3893 O O . LYS B 1 191 ? -15.125 16.328 1.211 1 71.31 191 LYS B O 1
ATOM 3898 N N . VAL B 1 192 ? -15.953 17.438 2.916 1 64.88 192 VAL B N 1
ATOM 3899 C CA . VAL B 1 192 ? -16.297 16.203 3.623 1 64.88 192 VAL B CA 1
ATOM 3900 C C . VAL B 1 192 ? -17.391 15.461 2.855 1 64.88 192 VAL B C 1
ATOM 3902 O O . VAL B 1 192 ? -17.328 14.234 2.717 1 64.88 192 VAL B O 1
ATOM 3905 N N . VAL B 1 193 ? -18.297 16.219 2.379 1 66.81 193 VAL B N 1
ATOM 3906 C CA . VAL B 1 193 ? -19.391 15.617 1.604 1 66.81 193 VAL B CA 1
ATOM 3907 C C . VAL B 1 193 ? -18.812 14.922 0.37 1 66.81 193 VAL B C 1
ATOM 3909 O O . VAL B 1 193 ? -19.172 13.773 0.08 1 66.81 193 VAL B O 1
ATOM 3912 N N . ARG B 1 194 ? -17.984 15.578 -0.223 1 72.88 194 ARG B N 1
ATOM 3913 C CA . ARG B 1 194 ? -17.391 15.008 -1.431 1 72.88 194 ARG B CA 1
ATOM 3914 C C . ARG B 1 194 ? -16.609 13.734 -1.113 1 72.88 194 ARG B C 1
ATOM 3916 O O . ARG B 1 194 ? -16.703 12.75 -1.845 1 72.88 194 ARG B O 1
ATOM 3923 N N . LEU B 1 195 ? -15.969 13.758 -0.077 1 74.06 195 LEU B N 1
ATOM 3924 C CA . LEU B 1 195 ? -15.156 12.602 0.298 1 74.06 195 LEU B CA 1
ATOM 3925 C C . LEU B 1 195 ? -16.031 11.43 0.711 1 74.06 195 LEU B C 1
ATOM 3927 O O . LEU B 1 195 ? -15.742 10.281 0.364 1 74.06 195 LEU B O 1
ATOM 3931 N N . VAL B 1 196 ? -17.078 11.781 1.422 1 66.44 196 VAL B N 1
ATOM 3932 C CA . VAL B 1 196 ? -18 10.734 1.854 1 66.44 196 VAL B CA 1
ATOM 3933 C C . VAL B 1 196 ? -18.672 10.102 0.636 1 66.44 196 VAL B C 1
ATOM 3935 O O . VAL B 1 196 ? -18.812 8.883 0.563 1 66.44 196 VAL B O 1
ATOM 3938 N N . ILE B 1 197 ? -18.938 10.93 -0.231 1 69.5 197 ILE B N 1
ATOM 3939 C CA . ILE B 1 197 ? -19.562 10.445 -1.46 1 69.5 197 ILE B CA 1
ATOM 3940 C C . ILE B 1 197 ? -18.562 9.586 -2.232 1 69.5 197 ILE B C 1
ATOM 3942 O O . ILE B 1 197 ? -18.891 8.484 -2.684 1 69.5 197 ILE B O 1
ATOM 3946 N N . GLU B 1 198 ? -17.422 10.062 -2.262 1 76.38 198 GLU B N 1
ATOM 3947 C CA . GLU B 1 198 ? -16.422 9.375 -3.055 1 76.38 198 GLU B CA 1
ATOM 3948 C C . GLU B 1 198 ? -16.047 8.023 -2.432 1 76.38 198 GLU B C 1
ATOM 3950 O O . GLU B 1 198 ? -16.016 7.008 -3.121 1 76.38 198 GLU B O 1
ATOM 3955 N N . THR B 1 199 ? -15.812 8.055 -1.173 1 79.12 199 THR B N 1
ATOM 3956 C CA . THR B 1 199 ? -15.422 6.82 -0.505 1 79.12 199 THR B CA 1
ATOM 3957 C C . THR B 1 199 ? -16.609 5.859 -0.404 1 79.12 199 THR B C 1
ATOM 3959 O O . THR B 1 199 ? -16.438 4.652 -0.582 1 79.12 199 THR B O 1
ATOM 3962 N N . GLY B 1 200 ? -17.812 6.398 -0.145 1 78.56 200 GLY B N 1
ATOM 3963 C CA . GLY B 1 200 ? -19.016 5.574 -0.099 1 78.56 200 GLY B CA 1
ATOM 3964 C C . GLY B 1 200 ? -19.359 4.957 -1.44 1 78.56 200 GLY B C 1
ATOM 3965 O O . GLY B 1 200 ? -19.719 3.781 -1.516 1 78.56 200 GLY B O 1
ATOM 3966 N N . THR B 1 201 ? -19.172 5.738 -2.402 1 82.5 201 THR B N 1
ATOM 3967 C CA . THR B 1 201 ? -19.453 5.25 -3.746 1 82.5 201 THR B CA 1
ATOM 3968 C C . THR B 1 201 ? -18.453 4.176 -4.156 1 82.5 201 THR B C 1
ATOM 3970 O O . THR B 1 201 ? -18.812 3.205 -4.828 1 82.5 201 THR B O 1
ATOM 3973 N N . LEU B 1 202 ? -17.25 4.332 -3.703 1 87.19 202 LEU B N 1
ATOM 3974 C CA . LEU B 1 202 ? -16.234 3.35 -4.051 1 87.19 202 LEU B CA 1
ATOM 3975 C C . LEU B 1 202 ? -16.562 1.99 -3.441 1 87.19 202 LEU B C 1
ATOM 3977 O O . LEU B 1 202 ? -16.484 0.966 -4.125 1 87.19 202 LEU B O 1
ATOM 3981 N N . THR B 1 203 ? -16.906 1.972 -2.174 1 92.19 203 THR B N 1
ATOM 3982 C CA . THR B 1 203 ? -17.234 0.706 -1.522 1 92.19 203 THR B CA 1
ATOM 3983 C C . THR B 1 203 ? -18.531 0.129 -2.072 1 92.19 203 THR B C 1
ATOM 3985 O O . THR B 1 203 ? -18.641 -1.084 -2.258 1 92.19 203 THR B O 1
ATOM 3988 N N . ALA B 1 204 ? -19.484 1.011 -2.391 1 92.38 204 ALA B N 1
ATOM 3989 C CA . ALA B 1 204 ? -20.75 0.557 -2.979 1 92.38 204 ALA B CA 1
ATOM 3990 C C . ALA B 1 204 ? -20.516 -0.072 -4.352 1 92.38 204 ALA B C 1
ATOM 3992 O O . ALA B 1 204 ? -21.094 -1.118 -4.664 1 92.38 204 ALA B O 1
ATOM 3993 N N . LEU B 1 205 ? -19.703 0.583 -5.082 1 92.69 205 LEU B N 1
ATOM 3994 C CA . LEU B 1 205 ? -19.391 0.07 -6.414 1 92.69 205 LEU B CA 1
ATOM 3995 C C . LEU B 1 205 ? -18.656 -1.271 -6.32 1 92.69 205 LEU B C 1
ATOM 3997 O O . LEU B 1 205 ? -19 -2.211 -7.043 1 92.69 205 LEU B O 1
ATOM 4001 N N . ALA B 1 206 ? -17.703 -1.314 -5.496 1 95.06 206 ALA B N 1
ATOM 4002 C CA . ALA B 1 206 ? -16.953 -2.555 -5.336 1 95.06 206 ALA B CA 1
ATOM 4003 C C . ALA B 1 206 ? -17.859 -3.689 -4.863 1 95.06 206 ALA B C 1
ATOM 4005 O O . ALA B 1 206 ? -17.797 -4.801 -5.391 1 95.06 206 ALA B O 1
ATOM 4006 N N . ALA B 1 207 ? -18.703 -3.422 -3.918 1 95.06 207 ALA B N 1
ATOM 4007 C CA . ALA B 1 207 ? -19.609 -4.438 -3.402 1 95.06 207 ALA B CA 1
ATOM 4008 C C . ALA B 1 207 ? -20.625 -4.863 -4.469 1 95.06 207 ALA B C 1
ATOM 4010 O O . ALA B 1 207 ? -20.969 -6.043 -4.566 1 95.06 207 ALA B O 1
ATOM 4011 N N . THR B 1 208 ? -21.047 -3.955 -5.254 1 95.31 208 THR B N 1
ATOM 4012 C CA . THR B 1 208 ? -21.984 -4.258 -6.324 1 95.31 208 THR B CA 1
ATOM 4013 C C . THR B 1 208 ? -21.328 -5.109 -7.402 1 95.31 208 THR B C 1
ATOM 4015 O O . THR B 1 208 ? -21.922 -6.074 -7.895 1 95.31 208 THR B O 1
ATOM 4018 N N . ILE B 1 209 ? -20.172 -4.734 -7.766 1 95.56 209 ILE B N 1
ATOM 4019 C CA . ILE B 1 209 ? -19.422 -5.535 -8.734 1 95.56 209 ILE B CA 1
ATOM 4020 C C . ILE B 1 209 ? -19.219 -6.949 -8.195 1 95.56 209 ILE B C 1
ATOM 4022 O O . ILE B 1 209 ? -19.359 -7.926 -8.938 1 95.56 209 ILE B O 1
ATOM 4026 N N . ASP B 1 210 ? -18.938 -7.027 -6.941 1 96.19 210 ASP B N 1
ATOM 4027 C CA . ASP B 1 210 ? -18.672 -8.312 -6.305 1 96.19 210 ASP B CA 1
ATOM 4028 C C . ASP B 1 210 ? -19.891 -9.227 -6.398 1 96.19 210 ASP B C 1
ATOM 4030 O O . ASP B 1 210 ? -19.797 -10.359 -6.883 1 96.19 210 ASP B O 1
ATOM 4034 N N . ILE B 1 211 ? -21.094 -8.719 -6.047 1 95.25 211 ILE B N 1
ATOM 4035 C CA . ILE B 1 211 ? -22.297 -9.539 -6.074 1 95.25 211 ILE B CA 1
ATOM 4036 C C . ILE B 1 211 ? -22.672 -9.844 -7.52 1 95.25 211 ILE B C 1
ATOM 4038 O O . ILE B 1 211 ? -23.156 -10.938 -7.824 1 95.25 211 ILE B O 1
ATOM 4042 N N . THR B 1 212 ? -22.438 -8.969 -8.422 1 95.31 212 THR B N 1
ATOM 4043 C CA . THR B 1 212 ? -22.75 -9.195 -9.828 1 95.31 212 THR B CA 1
ATOM 4044 C C . THR B 1 212 ? -21.875 -10.312 -10.398 1 95.31 212 THR B C 1
ATOM 4046 O O . THR B 1 212 ? -22.375 -11.195 -11.094 1 95.31 212 THR B O 1
ATOM 4049 N N . LEU B 1 213 ? -20.625 -10.328 -10.055 1 94.06 213 LEU B N 1
ATOM 4050 C CA . LEU B 1 213 ? -19.719 -11.367 -10.523 1 94.06 213 LEU B CA 1
ATOM 4051 C C . LEU B 1 213 ? -20.062 -12.719 -9.898 1 94.06 213 LEU B C 1
ATOM 4053 O O . LEU B 1 213 ? -19.984 -13.75 -10.562 1 94.06 213 LEU B O 1
ATOM 4057 N N . PHE B 1 214 ? -20.422 -12.68 -8.648 1 93 214 PHE B N 1
ATOM 4058 C CA . PHE B 1 214 ? -20.797 -13.914 -7.957 1 93 214 PHE B CA 1
ATOM 4059 C C . PHE B 1 214 ? -22.031 -14.539 -8.586 1 93 214 PHE B C 1
ATOM 4061 O O . PHE B 1 214 ? -22.078 -15.75 -8.812 1 93 214 PHE B O 1
ATOM 4068 N N . LEU B 1 215 ? -23 -13.727 -8.938 1 92.56 215 LEU B N 1
ATOM 4069 C CA . LEU B 1 215 ? -24.25 -14.227 -9.5 1 92.56 215 LEU B CA 1
ATOM 4070 C C . LEU B 1 215 ? -24.062 -14.617 -10.961 1 92.56 215 LEU B C 1
ATOM 4072 O O . LEU B 1 215 ? -24.641 -15.609 -11.422 1 92.56 215 LEU B O 1
ATOM 4076 N N . ALA B 1 216 ? -23.25 -13.938 -11.727 1 91.12 216 ALA B N 1
ATOM 4077 C CA . ALA B 1 216 ? -23.047 -14.164 -13.156 1 91.12 216 ALA B CA 1
ATOM 4078 C C . ALA B 1 216 ? -22.125 -15.359 -13.398 1 91.12 216 ALA B C 1
ATOM 4080 O O . ALA B 1 216 ? -22.312 -16.109 -14.352 1 91.12 216 ALA B O 1
ATOM 4081 N N . PHE B 1 217 ? -21.094 -15.5 -12.547 1 88.06 217 PHE B N 1
ATOM 4082 C CA . PHE B 1 217 ? -20.109 -16.562 -12.719 1 88.06 217 PHE B CA 1
ATOM 4083 C C . PHE B 1 217 ? -19.906 -17.328 -11.422 1 88.06 217 PHE B C 1
ATOM 4085 O O . PHE B 1 217 ? -18.812 -17.328 -10.852 1 88.06 217 PHE B O 1
ATOM 4092 N N . PRO B 1 218 ? -20.859 -18.141 -11.047 1 80.81 218 PRO B N 1
ATOM 4093 C CA . PRO B 1 218 ? -20.781 -18.797 -9.734 1 80.81 218 PRO B CA 1
ATOM 4094 C C . PRO B 1 218 ? -19.734 -19.891 -9.68 1 80.81 218 PRO B C 1
ATOM 4096 O O . PRO B 1 218 ? -19.266 -20.25 -8.594 1 80.81 218 PRO B O 1
ATOM 4099 N N . HIS B 1 219 ? -19.219 -20.375 -10.797 1 79.19 219 HIS B N 1
ATOM 4100 C CA . HIS B 1 219 ? -18.297 -21.5 -10.789 1 79.19 219 HIS B CA 1
ATOM 4101 C C . HIS B 1 219 ? -16.875 -21.047 -11.086 1 79.19 219 HIS B C 1
ATOM 4103 O O . HIS B 1 219 ? -15.969 -21.875 -11.258 1 79.19 219 HIS B O 1
ATOM 4109 N N . ASN B 1 220 ? -16.781 -19.734 -11.203 1 79.44 220 ASN B N 1
ATOM 4110 C CA . ASN B 1 220 ? -15.453 -19.141 -11.359 1 79.44 220 ASN B CA 1
ATOM 4111 C C . ASN B 1 220 ? -15.078 -18.281 -10.164 1 79.44 220 ASN B C 1
ATOM 4113 O O . ASN B 1 220 ? -15.891 -18.062 -9.266 1 79.44 220 ASN B O 1
ATOM 4117 N N . SER B 1 221 ? -13.82 -17.938 -10.086 1 79.62 221 SER B N 1
ATOM 4118 C CA . SER B 1 221 ? -13.344 -17.203 -8.922 1 79.62 221 SER B CA 1
ATOM 4119 C C . SER B 1 221 ? -13.297 -15.703 -9.18 1 79.62 221 SER B C 1
ATOM 4121 O O . SER B 1 221 ? -12.57 -14.969 -8.508 1 79.62 221 SER B O 1
ATOM 4123 N N . TYR B 1 222 ? -14.125 -15.211 -10.086 1 86.44 222 TYR B N 1
ATOM 4124 C CA . TYR B 1 222 ? -14.047 -13.797 -10.43 1 86.44 222 TYR B CA 1
ATOM 4125 C C . TYR B 1 222 ? -14.414 -12.93 -9.234 1 86.44 222 TYR B C 1
ATOM 4127 O O . TYR B 1 222 ? -13.773 -11.906 -8.977 1 86.44 222 TYR B O 1
ATOM 4135 N N . HIS B 1 223 ? -15.438 -13.328 -8.547 1 89.38 223 HIS B N 1
ATOM 4136 C CA . HIS B 1 223 ? -15.82 -12.516 -7.395 1 89.38 223 HIS B CA 1
ATOM 4137 C C . HIS B 1 223 ? -14.758 -12.57 -6.305 1 89.38 223 HIS B C 1
ATOM 4139 O O . HIS B 1 223 ? -14.648 -11.648 -5.488 1 89.38 223 HIS B O 1
ATOM 4145 N N . GLY B 1 224 ? -13.922 -13.641 -6.312 1 88.62 224 GLY B N 1
ATOM 4146 C CA . GLY B 1 224 ? -12.852 -13.766 -5.34 1 88.62 224 GLY B CA 1
ATOM 4147 C C . GLY B 1 224 ? -11.859 -12.617 -5.391 1 88.62 224 GLY B C 1
ATOM 4148 O O . GLY B 1 224 ? -11.328 -12.203 -4.359 1 88.62 224 GLY B O 1
ATOM 4149 N N . CYS B 1 225 ? -11.664 -12.07 -6.559 1 92.44 225 CYS B N 1
ATOM 4150 C CA . CYS B 1 225 ? -10.766 -10.938 -6.723 1 92.44 225 CYS B CA 1
ATOM 4151 C C . CYS B 1 225 ? -11.258 -9.734 -5.926 1 92.44 225 CYS B C 1
ATOM 4153 O O . CYS B 1 225 ? -10.484 -9.109 -5.191 1 92.44 225 CYS B O 1
ATOM 4155 N N . VAL B 1 226 ? -12.516 -9.453 -6.016 1 94.31 226 VAL B N 1
ATOM 4156 C CA . VAL B 1 226 ? -13.094 -8.289 -5.352 1 94.31 226 VAL B CA 1
ATOM 4157 C C . VAL B 1 226 ? -13.273 -8.578 -3.863 1 94.31 226 VAL B C 1
ATOM 4159 O O . VAL B 1 226 ? -12.961 -7.734 -3.02 1 94.31 226 VAL B O 1
ATOM 4162 N N . ALA B 1 227 ? -13.641 -9.773 -3.576 1 93.44 227 ALA B N 1
ATOM 4163 C CA . ALA B 1 227 ? -13.883 -10.164 -2.189 1 93.44 227 ALA B CA 1
ATOM 4164 C C . ALA B 1 227 ? -12.609 -10.047 -1.355 1 93.44 227 ALA B C 1
ATOM 4166 O O . ALA B 1 227 ? -12.656 -9.633 -0.196 1 93.44 227 ALA B O 1
ATOM 4167 N N . LEU B 1 228 ? -11.516 -10.344 -1.934 1 94.38 228 LEU B N 1
ATOM 4168 C CA . LEU B 1 228 ? -10.227 -10.32 -1.248 1 94.38 228 LEU B CA 1
ATOM 4169 C C . LEU B 1 228 ? -9.828 -8.898 -0.892 1 94.38 228 LEU B C 1
ATOM 4171 O O . LEU B 1 228 ? -9.008 -8.68 0.002 1 94.38 228 LEU B O 1
ATOM 4175 N N . THR B 1 229 ? -10.367 -7.938 -1.542 1 95.62 229 THR B N 1
ATOM 4176 C CA . THR B 1 229 ? -9.953 -6.555 -1.347 1 95.62 229 THR B CA 1
ATOM 4177 C C . THR B 1 229 ? -11.039 -5.762 -0.619 1 95.62 229 THR B C 1
ATOM 4179 O O . THR B 1 229 ? -10.797 -4.645 -0.161 1 95.62 229 THR B O 1
ATOM 4182 N N . LEU B 1 230 ? -12.18 -6.32 -0.458 1 95 230 LEU B N 1
ATOM 4183 C CA . LEU B 1 230 ? -13.359 -5.594 0.003 1 95 230 LEU B CA 1
ATOM 4184 C C . LEU B 1 230 ? -13.141 -5.02 1.397 1 95 230 LEU B C 1
ATOM 4186 O O . LEU B 1 230 ? -13.43 -3.848 1.646 1 95 230 LEU B O 1
ATOM 4190 N N . ALA B 1 231 ? -12.641 -5.805 2.311 1 95.69 231 ALA B N 1
ATOM 4191 C CA . ALA B 1 231 ? -12.375 -5.336 3.67 1 95.69 231 ALA B CA 1
ATOM 4192 C C . ALA B 1 231 ? -11.445 -4.129 3.664 1 95.69 231 ALA B C 1
ATOM 4194 O O . ALA B 1 231 ? -11.672 -3.156 4.387 1 95.69 231 ALA B O 1
ATOM 4195 N N . LYS B 1 232 ? -10.453 -4.203 2.814 1 96.62 232 LYS B N 1
ATOM 4196 C CA . LYS B 1 232 ? -9.477 -3.115 2.74 1 96.62 232 LYS B CA 1
ATOM 4197 C C . LYS B 1 232 ? -10.109 -1.848 2.176 1 96.62 232 LYS B C 1
ATOM 4199 O O . LYS B 1 232 ? -9.734 -0.737 2.557 1 96.62 232 LYS B O 1
ATOM 4204 N N . LEU B 1 233 ? -10.984 -2.041 1.282 1 95.88 233 LEU B N 1
ATOM 4205 C CA . LEU B 1 233 ? -11.664 -0.879 0.724 1 95.88 233 LEU B CA 1
ATOM 4206 C C . LEU B 1 233 ? -12.484 -0.163 1.794 1 95.88 233 LEU B C 1
ATOM 4208 O O . LEU B 1 233 ? -12.484 1.068 1.856 1 95.88 233 LEU B O 1
ATOM 4212 N N . TYR B 1 234 ? -13.125 -0.895 2.658 1 95.75 234 TYR B N 1
ATOM 4213 C CA . TYR B 1 234 ? -13.875 -0.302 3.758 1 95.75 234 TYR B CA 1
ATOM 4214 C C . TYR B 1 234 ? -12.945 0.424 4.723 1 95.75 234 TYR B C 1
ATOM 4216 O O . TYR B 1 234 ? -13.211 1.566 5.105 1 95.75 234 TYR B O 1
ATOM 4224 N N . SER B 1 235 ? -11.883 -0.212 5.078 1 96.38 235 SER B N 1
ATOM 4225 C CA . SER B 1 235 ? -10.945 0.368 6.035 1 96.38 235 SER B CA 1
ATOM 4226 C C . SER B 1 235 ? -10.297 1.628 5.473 1 96.38 235 SER B C 1
ATOM 4228 O O . SER B 1 235 ? -10.188 2.639 6.172 1 96.38 235 SER B O 1
ATOM 4230 N N . ASN B 1 236 ? -9.875 1.508 4.242 1 96.06 236 ASN B N 1
ATOM 4231 C CA . ASN B 1 236 ? -9.266 2.672 3.607 1 96.06 236 ASN B CA 1
ATOM 4232 C C . ASN B 1 236 ? -10.258 3.82 3.467 1 96.06 236 ASN B C 1
ATOM 4234 O O . ASN B 1 236 ? -9.906 4.984 3.668 1 96.06 236 ASN B O 1
ATOM 4238 N N . SER B 1 237 ? -11.492 3.488 3.084 1 92.44 237 SER B N 1
ATOM 4239 C CA . SER B 1 237 ? -12.516 4.52 2.967 1 92.44 237 SER B CA 1
ATOM 4240 C C . SER B 1 237 ? -12.75 5.219 4.301 1 92.44 237 SER B C 1
ATOM 4242 O O . SER B 1 237 ? -12.906 6.441 4.348 1 92.44 237 SER B O 1
ATOM 4244 N N . LEU B 1 238 ? -12.758 4.508 5.344 1 91.81 238 LEU B N 1
ATOM 4245 C CA . LEU B 1 238 ? -12.938 5.051 6.688 1 91.81 238 LEU B CA 1
ATOM 4246 C C . LEU B 1 238 ? -11.781 5.98 7.051 1 91.81 238 LEU B C 1
ATOM 4248 O O . LEU B 1 238 ? -12.008 7.098 7.527 1 91.81 238 LEU B O 1
ATOM 4252 N N . LEU B 1 239 ? -10.578 5.562 6.77 1 94.44 239 LEU B N 1
ATOM 4253 C CA . LEU B 1 239 ? -9.398 6.34 7.16 1 94.44 239 LEU B CA 1
ATOM 4254 C C . LEU B 1 239 ? -9.258 7.578 6.289 1 94.44 239 LEU B C 1
ATOM 4256 O O . LEU B 1 239 ? -8.781 8.617 6.754 1 94.44 239 LEU B O 1
ATOM 4260 N N . VAL B 1 240 ? -9.648 7.434 5.023 1 90.69 240 VAL B N 1
ATOM 4261 C CA . VAL B 1 240 ? -9.641 8.609 4.156 1 90.69 240 VAL B CA 1
ATOM 4262 C C . VAL B 1 240 ? -10.57 9.672 4.723 1 90.69 240 VAL B C 1
ATOM 4264 O O . VAL B 1 240 ? -10.242 10.867 4.707 1 90.69 240 VAL B O 1
ATOM 4267 N N . LEU B 1 241 ? -11.656 9.281 5.254 1 86.19 241 LEU B N 1
ATOM 4268 C CA . LEU B 1 241 ? -12.602 10.219 5.848 1 86.19 241 LEU B CA 1
ATOM 4269 C C . LEU B 1 241 ? -12.008 10.875 7.094 1 86.19 241 LEU B C 1
ATOM 4271 O O . LEU B 1 241 ? -12.094 12.094 7.266 1 86.19 241 LEU B O 1
ATOM 4275 N N . PHE B 1 242 ? -11.406 10.109 7.941 1 88.94 242 PHE B N 1
ATOM 4276 C CA . PHE B 1 242 ? -10.812 10.664 9.148 1 88.94 242 PHE B CA 1
ATOM 4277 C C . PHE B 1 242 ? -9.648 11.586 8.812 1 88.94 242 PHE B C 1
ATOM 4279 O O . PHE B 1 242 ? -9.5 12.656 9.406 1 88.94 242 PHE B O 1
ATOM 4286 N N . ASN B 1 243 ? -8.883 11.242 7.824 1 89.31 243 ASN B N 1
ATOM 4287 C CA . ASN B 1 243 ? -7.68 11.992 7.484 1 89.31 243 ASN B CA 1
ATOM 4288 C C . ASN B 1 243 ? -8 13.227 6.645 1 89.31 243 ASN B C 1
ATOM 4290 O O . ASN B 1 243 ? -7.156 14.109 6.484 1 89.31 243 ASN B O 1
ATOM 4294 N N . SER B 1 244 ? -9.172 13.289 6.172 1 83.94 244 SER B N 1
ATOM 4295 C CA . SER B 1 244 ? -9.562 14.453 5.391 1 83.94 244 SER B CA 1
ATOM 4296 C C . SER B 1 244 ? -9.578 15.719 6.246 1 83.94 244 SER B C 1
ATOM 4298 O O . SER B 1 244 ? -9.578 16.828 5.719 1 83.94 244 SER B O 1
ATOM 4300 N N . ARG B 1 245 ? -9.5 15.508 7.5 1 79.5 245 ARG B N 1
ATOM 4301 C CA . ARG B 1 245 ? -9.508 16.625 8.445 1 79.5 245 ARG B CA 1
ATOM 4302 C C . ARG B 1 245 ? -8.109 17.203 8.602 1 79.5 245 ARG B C 1
ATOM 4304 O O . ARG B 1 245 ? -7.938 18.25 9.25 1 79.5 245 ARG B O 1
ATOM 4311 N N . ILE B 1 246 ? -7.156 16.594 8.047 1 85.38 246 ILE B N 1
ATOM 4312 C CA . ILE B 1 246 ? -5.777 17.047 8.203 1 85.38 246 ILE B CA 1
ATOM 4313 C C . ILE B 1 246 ? -5.598 18.391 7.516 1 85.38 246 ILE B C 1
ATOM 4315 O O . ILE B 1 246 ? -6.039 18.578 6.383 1 85.38 246 ILE B O 1
ATOM 4319 N N . ARG B 1 247 ? -5.008 19.297 8.211 1 83.31 247 ARG B N 1
ATOM 4320 C CA . ARG B 1 247 ? -4.598 20.594 7.684 1 83.31 247 ARG B CA 1
ATOM 4321 C C . ARG B 1 247 ? -3.08 20.734 7.668 1 83.31 247 ARG B C 1
ATOM 4323 O O . ARG B 1 247 ? -2.434 20.641 8.711 1 83.31 247 ARG B O 1
ATOM 4330 N N . ILE B 1 248 ? -2.629 20.906 6.5 1 83.69 248 ILE B N 1
ATOM 4331 C CA . ILE B 1 248 ? -1.184 20.984 6.324 1 83.69 248 ILE B CA 1
ATOM 4332 C C . ILE B 1 248 ? -0.755 22.438 6.184 1 83.69 248 ILE B C 1
ATOM 4334 O O . ILE B 1 248 ? -1.296 23.172 5.355 1 83.69 248 ILE B O 1
ATOM 4338 N N . VAL B 1 249 ? 0.105 22.828 6.977 1 80.06 249 VAL B N 1
ATOM 4339 C CA . VAL B 1 249 ? 0.629 24.188 6.922 1 80.06 249 VAL B CA 1
ATOM 4340 C C . VAL B 1 249 ? 1.303 24.422 5.574 1 80.06 249 VAL B C 1
ATOM 4342 O O . VAL B 1 249 ? 2.172 23.656 5.16 1 80.06 249 VAL B O 1
ATOM 4345 N N . GLY B 1 250 ? 0.776 25.406 4.852 1 77.81 250 GLY B N 1
ATOM 4346 C CA . GLY B 1 250 ? 1.396 25.766 3.584 1 77.81 250 GLY B CA 1
ATOM 4347 C C . GLY B 1 250 ? 0.93 24.891 2.434 1 77.81 250 GLY B C 1
ATOM 4348 O O . GLY B 1 250 ? 1.409 25.031 1.306 1 77.81 250 GLY B O 1
ATOM 4349 N N . GLY B 1 251 ? 0.072 23.969 2.797 1 80.75 251 GLY B N 1
ATOM 4350 C CA . GLY B 1 251 ? -0.386 23.047 1.775 1 80.75 251 GLY B CA 1
ATOM 4351 C C . GLY B 1 251 ? -1.501 23.609 0.915 1 80.75 251 GLY B C 1
ATOM 4352 O O . GLY B 1 251 ? -1.87 24.781 1.054 1 80.75 251 GLY B O 1
ATOM 4353 N N . ARG B 1 252 ? -1.785 22.734 -0.031 1 74.94 252 ARG B N 1
ATOM 4354 C CA . ARG B 1 252 ? -2.873 23.109 -0.933 1 74.94 252 ARG B CA 1
ATOM 4355 C C . ARG B 1 252 ? -4.199 23.203 -0.182 1 74.94 252 ARG B C 1
ATOM 4357 O O . ARG B 1 252 ? -4.512 22.344 0.646 1 74.94 252 ARG B O 1
ATOM 4364 N N . GLY B 1 253 ? -5.004 24.359 -0.179 1 59.5 253 GLY B N 1
ATOM 4365 C CA . GLY B 1 253 ? -6.301 24.531 0.453 1 59.5 253 GLY B CA 1
ATOM 4366 C C . GLY B 1 253 ? -6.254 25.406 1.69 1 59.5 253 GLY B C 1
ATOM 4367 O O . GLY B 1 253 ? -7.297 25.734 2.26 1 59.5 253 GLY B O 1
ATOM 4368 N N . MET B 1 254 ? -5.086 25.562 2.459 1 52.12 254 MET B N 1
ATOM 4369 C CA . MET B 1 254 ? -5.059 26.531 3.549 1 52.12 254 MET B CA 1
ATOM 4370 C C . MET B 1 254 ? -5.137 27.953 3.012 1 52.12 254 MET B C 1
ATOM 4372 O O . MET B 1 254 ? -4.223 28.422 2.328 1 52.12 254 MET B O 1
ATOM 4376 N N . ASP B 1 255 ? -6.098 28.344 2.443 1 45.44 255 ASP B N 1
ATOM 4377 C CA . ASP B 1 255 ? -6.293 29.766 2.172 1 45.44 255 ASP B CA 1
ATOM 4378 C C . ASP B 1 255 ? -5.703 30.625 3.289 1 45.44 255 ASP B C 1
ATOM 4380 O O . ASP B 1 255 ? -5.777 30.266 4.465 1 45.44 255 ASP B O 1
ATOM 4384 N N . PRO B 1 256 ? -4.871 31.625 3.025 1 41.38 256 PRO B N 1
ATOM 4385 C CA . PRO B 1 256 ? -4.371 32.688 3.91 1 41.38 256 PRO B CA 1
ATOM 4386 C C . PRO B 1 256 ? -5.426 33.188 4.891 1 41.38 256 PRO B C 1
ATOM 4388 O O . PRO B 1 256 ? -5.129 34 5.762 1 41.38 256 PRO B O 1
ATOM 4391 N N . LEU B 1 257 ? -6.637 33.219 4.52 1 36.84 257 LEU B N 1
ATOM 4392 C CA . LEU B 1 257 ? -7.551 33.938 5.398 1 36.84 257 LEU B CA 1
ATOM 4393 C C . LEU B 1 257 ? -7.461 33.406 6.824 1 36.84 257 LEU B C 1
ATOM 4395 O O . LEU B 1 257 ? -7.77 34.125 7.777 1 36.84 257 LEU B O 1
ATOM 4399 N N . LEU B 1 258 ? -7.285 32.188 7 1 36.84 258 LEU B N 1
ATOM 4400 C CA . LEU B 1 258 ? -7.176 31.797 8.398 1 36.84 258 LEU B CA 1
ATOM 4401 C C . LEU B 1 258 ? -5.789 32.094 8.953 1 36.84 258 LEU B C 1
ATOM 4403 O O . LEU B 1 258 ? -5.473 31.734 10.086 1 36.84 258 LEU B O 1
ATOM 4407 N N . SER B 1 259 ? -4.77 32.469 8.172 1 34.62 259 SER B N 1
ATOM 4408 C CA . SER B 1 259 ? -3.635 33.156 8.805 1 34.62 259 SER B CA 1
ATOM 4409 C C . SER B 1 259 ? -4.078 34.375 9.578 1 34.62 259 SER B C 1
ATOM 4411 O O . SER B 1 259 ? -4.82 35.219 9.047 1 34.62 259 SER B O 1
ATOM 4413 N N . GLY B 1 260 ? -4.129 34.531 10.812 1 32.12 260 GLY B N 1
ATOM 4414 C CA . GLY B 1 260 ? -4.551 35.562 11.75 1 32.12 260 GLY B CA 1
ATOM 4415 C C . GLY B 1 260 ? -4.207 36.969 11.305 1 32.12 260 GLY B C 1
ATOM 4416 O O . GLY B 1 260 ? -3.084 37.438 11.508 1 32.12 260 GLY B O 1
ATOM 4417 N N . ASP B 1 261 ? -4.258 37.594 10.297 1 30.88 261 ASP B N 1
ATOM 4418 C CA . ASP B 1 261 ? -4.457 39 10.68 1 30.88 261 ASP B CA 1
ATOM 4419 C C . ASP B 1 261 ? -5.652 39.156 11.617 1 30.88 261 ASP B C 1
ATOM 4421 O O . ASP B 1 261 ? -5.715 40.094 12.406 1 30.88 261 ASP B O 1
ATOM 4425 N N . SER B 1 262 ? -6.754 38.438 11.312 1 32 262 SER B N 1
ATOM 4426 C CA . SER B 1 262 ? -7.996 38.719 12.023 1 32 262 SER B CA 1
ATOM 4427 C C . SER B 1 262 ? -8 38.125 13.414 1 32 262 SER B C 1
ATOM 4429 O O . SER B 1 262 ? -8.914 38.375 14.211 1 32 262 SER B O 1
ATOM 4431 N N . PHE B 1 263 ? -7.27 37 13.617 1 30.28 263 PHE B N 1
ATOM 4432 C CA . PHE B 1 263 ? -7.312 36.719 15.047 1 30.28 263 PHE B CA 1
ATOM 4433 C C . PHE B 1 263 ? -6.57 37.781 15.836 1 30.28 263 PHE B C 1
ATOM 4435 O O . PHE B 1 263 ? -6.715 37.844 17.062 1 30.28 263 PHE B O 1
ATOM 4442 N N . ALA B 1 264 ? -5.516 38.344 15.227 1 31.88 264 ALA B N 1
ATOM 4443 C CA . ALA B 1 264 ? -4.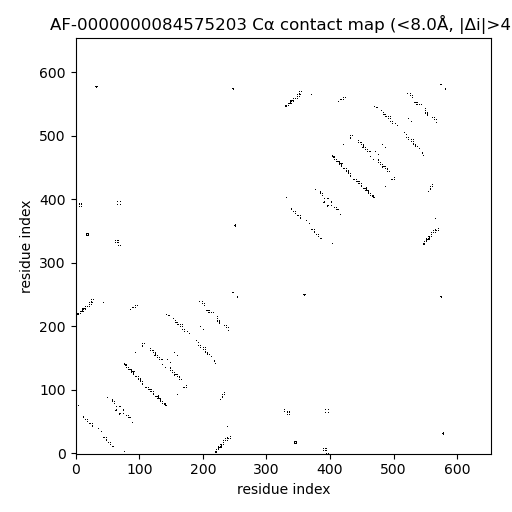914 39.469 15.93 1 31.88 264 ALA B CA 1
ATOM 4444 C C . ALA B 1 264 ? -5.887 40.656 16.031 1 31.88 264 ALA B C 1
ATOM 4446 O O . ALA B 1 264 ? -5.836 41.438 16.969 1 31.88 264 ALA B O 1
ATOM 4447 N N . SER B 1 265 ? -6.582 40.906 14.922 1 30.5 265 SER B N 1
ATOM 4448 C CA . SER B 1 265 ? -7.297 42.156 14.953 1 30.5 265 SER B CA 1
ATOM 4449 C C . SER B 1 265 ? -8.547 42.062 15.82 1 30.5 265 SER B C 1
ATOM 4451 O O . SER B 1 265 ? -9.227 43.094 16.047 1 30.5 265 SER B O 1
ATOM 4453 N N . VAL B 1 266 ? -9.086 40.844 15.844 1 27.69 266 VAL B N 1
ATOM 4454 C CA . VAL B 1 266 ? -10.32 40.875 16.625 1 27.69 266 VAL B CA 1
ATOM 4455 C C . VAL B 1 266 ? -9.992 41 18.109 1 27.69 266 VAL B C 1
ATOM 4457 O O . VAL B 1 266 ? -10.836 40.719 18.953 1 27.69 266 VAL B O 1
ATOM 4460 N N . LEU B 1 267 ? -8.648 41 18.328 1 25.53 267 LEU B N 1
ATOM 4461 C CA . LEU B 1 267 ? -8.492 41.438 19.703 1 25.53 267 LEU B CA 1
ATOM 4462 C C . LEU B 1 267 ? -9.188 42.75 19.953 1 25.53 267 LEU B C 1
ATOM 4464 O O . LEU B 1 267 ? -8.938 43.719 19.234 1 25.53 267 LEU B O 1
ATOM 4468 N N . PRO B 1 268 ? -10.43 42.656 20.344 1 25.61 268 PRO B N 1
ATOM 4469 C CA . PRO B 1 268 ? -11.078 43.938 20.641 1 25.61 268 PRO B CA 1
ATOM 4470 C C . PRO B 1 268 ? -10.102 44.969 21.203 1 25.61 268 PRO B C 1
ATOM 4472 O O . PRO B 1 268 ? -9.289 44.656 22.078 1 25.61 268 PRO B O 1
ATOM 4475 N N . LYS B 1 269 ? -9.531 45.688 20.328 1 29.23 269 LYS B N 1
ATOM 4476 C CA . LYS B 1 269 ? -8.898 46.875 20.922 1 29.23 269 LYS B CA 1
ATOM 4477 C C . LYS B 1 269 ? -9.625 47.312 22.172 1 29.23 269 LYS B C 1
ATOM 4479 O O . LYS B 1 269 ? -10.781 47.75 22.109 1 29.23 269 LYS B O 1
ATOM 4484 N N . THR B 1 270 ? -9.414 46.594 23.359 1 27.03 270 THR B N 1
ATOM 4485 C CA . THR B 1 270 ? -9.883 47.125 24.625 1 27.03 270 THR B CA 1
ATOM 4486 C C . THR B 1 270 ? -9.719 48.656 24.688 1 27.03 270 THR B C 1
ATOM 4488 O O . THR B 1 270 ? -8.609 49.156 24.578 1 27.03 270 THR B O 1
ATOM 4491 N N . GLN B 1 271 ? -10.594 49.375 23.969 1 26.02 271 GLN B N 1
ATOM 4492 C CA . GLN B 1 271 ? -10.617 50.781 24.297 1 26.02 271 GLN B CA 1
ATOM 4493 C C . GLN B 1 271 ? -10.383 51 25.797 1 26.02 271 GLN B C 1
ATOM 4495 O O . GLN B 1 271 ? -10.812 50.188 26.625 1 26.02 271 GLN B O 1
ATOM 4500 N N . PRO B 1 272 ? -9.453 51.781 26.172 1 26.89 272 PRO B N 1
ATOM 4501 C CA . PRO B 1 272 ? -9.172 52.094 27.578 1 26.89 272 PRO B CA 1
ATOM 4502 C C . PRO B 1 272 ? -10.445 52.188 28.422 1 26.89 272 PRO B C 1
ATOM 4504 O O . PRO B 1 272 ? -11.531 52.438 27.891 1 26.89 272 PRO B O 1
ATOM 4507 N N . GLY B 1 273 ? -10.422 51.781 29.766 1 26.27 273 GLY B N 1
ATOM 4508 C CA . GLY B 1 273 ? -11.18 51.688 31 1 26.27 273 GLY B CA 1
ATOM 4509 C C . GLY B 1 273 ? -12.055 52.906 31.25 1 26.27 273 GLY B C 1
ATOM 4510 O O . GLY B 1 273 ? -11.555 54 31.484 1 26.27 273 GLY B O 1
ATOM 4511 N N . GLY B 1 274 ? -13.18 53.062 30.453 1 26.12 274 GLY B N 1
ATOM 4512 C CA . GLY B 1 274 ? -14.203 53.938 31 1 26.12 274 GLY B CA 1
ATOM 4513 C C . GLY B 1 274 ? -14.453 53.719 32.469 1 26.12 274 GLY B C 1
ATOM 4514 O O . GLY B 1 274 ? -14.047 52.688 33.031 1 26.12 274 GLY B O 1
ATOM 4515 N N . SER B 1 275 ? -15.039 54.688 33.25 1 26.95 275 SER B N 1
ATOM 4516 C CA . SER B 1 275 ? -15.359 54.938 34.656 1 26.95 275 SER B CA 1
ATOM 4517 C C . SER B 1 275 ? -16.203 53.812 35.25 1 26.95 275 SER B C 1
ATOM 4519 O O . SER B 1 275 ? -17.234 53.438 34.688 1 26.95 275 SER B O 1
ATOM 4521 N N . SER B 1 276 ? -15.586 52.844 35.938 1 27.66 276 SER B N 1
ATOM 4522 C CA . SER B 1 276 ? -16.078 51.719 36.719 1 27.66 276 SER B CA 1
ATOM 4523 C C . SER B 1 276 ? -17.219 52.125 37.625 1 27.66 276 SER B C 1
ATOM 4525 O O . SER B 1 276 ? -17 52.812 38.656 1 27.66 276 SER B O 1
ATOM 4527 N N . ARG B 1 277 ? -18.375 52.438 37.062 1 26.39 277 ARG B N 1
ATOM 4528 C CA . ARG B 1 277 ? -19.453 52.688 38 1 26.39 277 ARG B CA 1
ATOM 4529 C C . ARG B 1 277 ? -19.609 51.562 39 1 26.39 277 ARG B C 1
ATOM 4531 O O . ARG B 1 277 ? -19.688 50.406 38.625 1 26.39 277 ARG B O 1
ATOM 4538 N N . LYS B 1 278 ? -19.391 51.812 40.344 1 27.88 278 LYS B N 1
ATOM 4539 C CA . LYS B 1 278 ? -19.422 51.156 41.625 1 27.88 278 LYS B CA 1
ATOM 4540 C C . LYS B 1 278 ? -20.734 50.406 41.844 1 27.88 278 LYS B C 1
ATOM 4542 O O . LYS B 1 278 ? -21.766 51.062 42.125 1 27.88 278 LYS B O 1
ATOM 4547 N N . VAL B 1 279 ? -21.219 49.531 40.969 1 24.25 279 VAL B N 1
ATOM 4548 C CA . VAL B 1 279 ? -22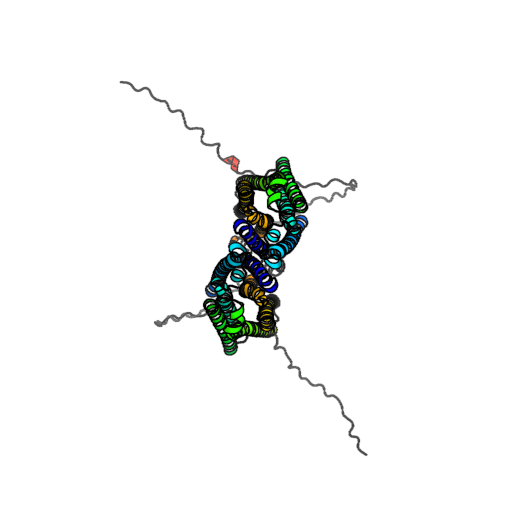.516 49 41.375 1 24.25 279 VAL B CA 1
ATOM 4549 C C . VAL B 1 279 ? -22.375 48.281 42.719 1 24.25 279 VAL B C 1
ATOM 4551 O O . VAL B 1 279 ? -21.516 47.438 42.906 1 24.25 279 VAL B O 1
ATOM 4554 N N . ASN B 1 280 ? -22.781 48.812 43.844 1 23.61 280 ASN B N 1
ATOM 4555 C CA . ASN B 1 280 ? -22.875 48.531 45.281 1 23.61 280 ASN B CA 1
ATOM 4556 C C . ASN B 1 280 ? -23.656 47.219 45.531 1 23.61 280 ASN B C 1
ATOM 4558 O O . ASN B 1 280 ? -24.891 47.25 45.625 1 23.61 280 ASN B O 1
ATOM 4562 N N . LEU B 1 281 ? -23.453 46.125 44.75 1 22.56 281 LEU B N 1
ATOM 4563 C CA . LEU B 1 281 ? -24.422 45.094 45.062 1 22.56 281 LEU B CA 1
ATOM 4564 C C . LEU B 1 281 ? -24.203 44.562 46.469 1 22.56 281 LEU B C 1
ATOM 4566 O O . LEU B 1 281 ? -23.109 44.125 46.812 1 22.56 281 LEU B O 1
ATOM 4570 N N . SER B 1 282 ? -25 44.875 47.438 1 23.16 282 SER B N 1
ATOM 4571 C CA . SER B 1 282 ? -25.156 44.469 48.844 1 23.16 282 SER B CA 1
ATOM 4572 C C . SER B 1 282 ? -25.234 42.969 49 1 23.16 282 SER B C 1
ATOM 4574 O O . SER B 1 282 ? -26.141 42.344 48.438 1 23.16 282 SER B O 1
ATOM 4576 N N . THR B 1 283 ? -24.047 42.281 49.188 1 23.59 283 THR B N 1
ATOM 4577 C CA . THR B 1 283 ? -23.766 40.875 49.312 1 23.59 283 THR B CA 1
ATOM 4578 C C . THR B 1 283 ? -24.5 40.281 50.531 1 23.59 283 THR B C 1
ATOM 4580 O O . THR B 1 283 ? -24.156 40.531 51.656 1 23.59 283 THR B O 1
ATOM 4583 N N . ARG B 1 284 ? -25.844 40.25 50.531 1 23.41 284 ARG B N 1
ATOM 4584 C CA . ARG B 1 284 ? -26.484 39.625 51.688 1 23.41 284 ARG B CA 1
ATOM 4585 C C . ARG B 1 284 ? -25.938 38.219 51.906 1 23.41 284 ARG B C 1
ATOM 4587 O O . ARG B 1 284 ? -25.844 37.406 50.969 1 23.41 284 ARG B O 1
ATOM 4594 N N . THR B 1 285 ? -25.344 37.875 53.062 1 24.42 285 THR B N 1
ATOM 4595 C CA . THR B 1 285 ? -24.531 36.875 53.75 1 24.42 285 THR B CA 1
ATOM 4596 C C . THR B 1 285 ? -25.281 35.562 53.875 1 24.42 285 THR B C 1
ATOM 4598 O O . THR B 1 285 ? -24.75 34.594 54.438 1 24.42 285 THR B O 1
ATOM 4601 N N . GLN B 1 286 ? -26.609 35.406 53.5 1 25.36 286 GLN B N 1
ATOM 4602 C CA . GLN B 1 286 ? -27.234 34.375 54.312 1 25.36 286 GLN B CA 1
ATOM 4603 C C . GLN B 1 286 ? -26.547 33.031 54.125 1 25.36 286 GLN B C 1
ATOM 4605 O O . GLN B 1 286 ? -25.922 32.781 53.094 1 25.36 286 GLN B O 1
ATOM 4610 N N . LEU B 1 287 ? -26.641 32.094 55.188 1 24.53 287 LEU B N 1
ATOM 4611 C CA . LEU B 1 287 ? -26.094 30.844 55.719 1 24.53 287 LEU B CA 1
ATOM 4612 C C . LEU B 1 287 ? -26.375 29.672 54.781 1 24.53 287 LEU B C 1
ATOM 4614 O O . LEU B 1 287 ? -26.094 28.516 55.094 1 24.53 287 LEU B O 1
ATOM 4618 N N . ALA B 1 288 ? -26.953 29.844 53.531 1 23.02 288 ALA B N 1
ATOM 4619 C CA . ALA B 1 288 ? -27.625 28.688 52.938 1 23.02 288 ALA B CA 1
ATOM 4620 C C . ALA B 1 288 ? -26.641 27.547 52.719 1 23.02 288 ALA B C 1
ATOM 4622 O O . ALA B 1 288 ? -25.547 27.766 52.156 1 23.02 288 ALA B O 1
ATOM 4623 N N . SER B 1 289 ? -26.734 26.375 53.438 1 24.7 289 SER B N 1
ATOM 4624 C CA . SER B 1 289 ? -26.016 25.125 53.656 1 24.7 289 SER B CA 1
ATOM 4625 C C . SER B 1 289 ? -25.656 24.453 52.312 1 24.7 289 SER B C 1
ATOM 4627 O O . SER B 1 289 ? -24.594 23.859 52.188 1 24.7 289 SER B O 1
ATOM 4629 N N . ASN B 1 290 ? -26.781 24.062 51.531 1 24.52 290 ASN B N 1
ATOM 4630 C CA . ASN B 1 290 ? -27.094 22.984 50.625 1 24.52 290 ASN B CA 1
ATOM 4631 C C . ASN B 1 290 ? -26.234 23.047 49.344 1 24.52 290 ASN B C 1
ATOM 4633 O O . ASN B 1 290 ? -25.766 24.125 48.969 1 24.52 290 ASN B O 1
ATOM 4637 N N . ILE B 1 291 ? -26.125 21.859 48.406 1 24.86 291 ILE B N 1
ATOM 4638 C CA . ILE B 1 291 ? -25.078 21.297 47.562 1 24.86 291 ILE B CA 1
ATOM 4639 C C . ILE B 1 291 ? -24.75 22.266 46.438 1 24.86 291 ILE B C 1
ATOM 4641 O O . ILE B 1 291 ? -25.625 22.641 45.656 1 24.86 291 ILE B O 1
ATOM 4645 N N . SER B 1 292 ? -23.812 23.047 46.5 1 23.53 292 SER B N 1
ATOM 4646 C CA . SER B 1 292 ? -23.359 24.219 45.75 1 23.53 292 SER B CA 1
ATOM 4647 C C . SER B 1 292 ? -23.062 23.875 44.281 1 23.53 292 SER B C 1
ATOM 4649 O O . SER B 1 292 ? -21.953 23.438 43.969 1 23.53 292 SER B O 1
ATOM 4651 N N . GLY B 1 293 ? -24.062 23.281 43.531 1 22.62 293 GLY B N 1
ATOM 4652 C CA . GLY B 1 293 ? -24.141 22.672 42.188 1 22.62 293 GLY B CA 1
ATOM 4653 C C . GLY B 1 293 ? -23.594 23.578 41.094 1 22.62 293 GLY B C 1
ATOM 4654 O O . GLY B 1 293 ? -23.406 24.766 41.312 1 22.62 293 GLY B O 1
ATOM 4655 N N . VAL B 1 294 ? -23.016 22.906 39.969 1 23.64 294 VAL B N 1
ATOM 4656 C CA . VAL B 1 294 ? -22.156 23.328 38.875 1 23.64 294 VAL B CA 1
ATOM 4657 C C . VAL B 1 294 ? -22.844 24.453 38.094 1 23.64 294 VAL B C 1
ATOM 4659 O O . VAL B 1 294 ? -23.953 24.281 37.594 1 23.64 294 VAL B O 1
ATOM 4662 N N . HIS B 1 295 ? -22.703 25.703 38.469 1 24.55 295 HIS B N 1
ATOM 4663 C CA . HIS B 1 295 ? -23.297 26.859 37.812 1 24.55 295 HIS B CA 1
ATOM 4664 C C . HIS B 1 295 ? -22.812 26.938 36.344 1 24.55 295 HIS B C 1
ATOM 4666 O O . HIS B 1 295 ? -21.625 27.062 36.094 1 24.55 295 HIS B O 1
ATOM 4672 N N . VAL B 1 296 ? -23.469 26.125 35.5 1 23.69 296 VAL B N 1
ATOM 4673 C CA . VAL B 1 296 ? -23.234 26.078 34.062 1 23.69 296 VAL B CA 1
ATOM 4674 C C . VAL B 1 296 ? -23.484 27.469 33.469 1 23.69 296 VAL B C 1
ATOM 4676 O O . VAL B 1 296 ? -24.578 28.016 33.562 1 23.69 296 VAL B O 1
ATOM 4679 N N . HIS B 1 297 ? -22.531 28.344 33.438 1 23.44 297 HIS B N 1
ATOM 4680 C CA . HIS B 1 297 ? -22.703 29.656 32.812 1 23.44 297 HIS B CA 1
ATOM 4681 C C . HIS B 1 297 ? -23.047 29.531 31.344 1 23.44 297 HIS B C 1
ATOM 4683 O O . HIS B 1 297 ? -22.266 28.984 30.562 1 23.44 297 HIS B O 1
ATOM 4689 N N . GLU B 1 298 ? -24.344 29.391 31.016 1 23.66 298 GLU B N 1
ATOM 4690 C CA . GLU B 1 298 ? -24.953 29.344 29.688 1 23.66 298 GLU B CA 1
ATOM 4691 C C . GLU B 1 298 ? -24.625 30.609 28.891 1 23.66 298 GLU B C 1
ATOM 4693 O O . GLU B 1 298 ? -25.016 31.703 29.266 1 23.66 298 GLU B O 1
ATOM 4698 N N . GLN B 1 299 ? -23.438 30.703 28.328 1 24.72 299 GLN B N 1
ATOM 4699 C CA . GLN B 1 299 ? -23.203 31.859 27.469 1 24.72 299 GLN B CA 1
ATOM 4700 C C . GLN B 1 299 ? -24.094 31.828 26.234 1 24.72 299 GLN B C 1
ATOM 4702 O O . GLN B 1 299 ? -24.031 30.891 25.453 1 24.72 299 GLN B O 1
ATOM 4707 N N . THR B 1 300 ? -25.328 32.312 26.391 1 24.95 300 THR B N 1
ATOM 4708 C CA . THR B 1 300 ? -26.328 32.406 25.328 1 24.95 300 THR B CA 1
ATOM 4709 C C . THR B 1 300 ? -25.828 33.375 24.234 1 24.95 300 THR B C 1
ATOM 4711 O O . THR B 1 300 ? -25.562 34.531 24.5 1 24.95 300 THR B O 1
ATOM 4714 N N . TRP B 1 301 ? -25.031 32.906 23.297 1 24.86 301 TRP B N 1
ATOM 4715 C CA . TRP B 1 301 ? -24.672 33.75 22.172 1 24.86 301 TRP B CA 1
ATOM 4716 C C . TRP B 1 301 ? -25.891 34.062 21.297 1 24.86 301 TRP B C 1
ATOM 4718 O O . TRP B 1 301 ? -26.609 33.125 20.891 1 24.86 301 TRP B O 1
ATOM 4728 N N . ILE B 1 302 ? -26.688 35.094 21.641 1 25.2 302 ILE B N 1
ATOM 4729 C CA . ILE B 1 302 ? -27.844 35.562 20.891 1 25.2 302 ILE B CA 1
ATOM 4730 C C . ILE B 1 302 ? -27.406 36.031 19.5 1 25.2 302 ILE B C 1
ATOM 4732 O O . ILE B 1 302 ? -26.656 37 19.391 1 25.2 302 ILE B O 1
ATOM 4736 N N . ALA B 1 303 ? -27.156 35.156 18.594 1 24.28 303 ALA B N 1
ATOM 4737 C CA . ALA B 1 303 ? -26.922 35.562 17.219 1 24.28 303 ALA B CA 1
ATOM 4738 C C . ALA B 1 303 ? -28.141 36.281 16.641 1 24.28 303 ALA B C 1
ATOM 4740 O O . ALA B 1 303 ? -29.25 35.75 16.672 1 24.28 303 ALA B O 1
ATOM 4741 N N . THR B 1 304 ? -28.219 37.594 16.859 1 23.36 304 THR B N 1
ATOM 4742 C CA . THR B 1 304 ? -29.266 38.469 16.312 1 23.36 304 THR B CA 1
ATOM 4743 C C . THR B 1 304 ? -29.453 38.219 14.82 1 23.36 304 THR B C 1
ATOM 4745 O O . THR B 1 304 ? -28.5 38.25 14.047 1 23.36 304 THR B O 1
ATOM 4748 N N . ASP B 1 305 ? -30.5 37.406 14.5 1 23.14 305 ASP B N 1
ATOM 4749 C CA . ASP B 1 305 ? -30.938 37.156 13.133 1 23.14 305 ASP B CA 1
ATOM 4750 C C . ASP B 1 305 ? -31.234 38.469 12.398 1 23.14 305 ASP B C 1
ATOM 4752 O O . ASP B 1 305 ? -32.031 39.281 12.859 1 23.14 305 ASP B O 1
ATOM 4756 N N . PRO B 1 306 ? -30.359 39.062 11.664 1 24.95 306 PRO B N 1
ATOM 4757 C CA . PRO B 1 306 ? -30.562 40.344 10.984 1 24.95 306 PRO B CA 1
ATOM 4758 C C . PRO B 1 306 ? -31.844 40.375 10.164 1 24.95 306 PRO B C 1
ATOM 4760 O O . PRO B 1 306 ? -32.125 41.375 9.484 1 24.95 306 PRO B O 1
ATOM 4763 N N . GLU B 1 307 ? -32.531 39.219 9.953 1 24.5 307 GLU B N 1
ATOM 4764 C CA . GLU B 1 307 ? -33.469 39.281 8.859 1 24.5 307 GLU B CA 1
ATOM 4765 C C . GLU B 1 307 ? -34.688 40.156 9.234 1 24.5 307 GLU B C 1
ATOM 4767 O O . GLU B 1 307 ? -35.594 40.344 8.422 1 24.5 307 GLU B O 1
ATOM 4772 N N . SER B 1 308 ? -34.969 40.469 10.461 1 24.39 308 SER B N 1
ATOM 4773 C CA . SER B 1 308 ? -36.344 40.875 10.625 1 24.39 308 SER B CA 1
ATOM 4774 C C . SER B 1 308 ? -36.656 42.156 9.875 1 24.39 308 SER B C 1
ATOM 4776 O O . SER B 1 308 ? -37.688 42.781 10.086 1 24.39 308 SER B O 1
ATOM 4778 N N . ILE B 1 309 ? -35.75 42.844 9.344 1 25.73 309 ILE B N 1
ATOM 4779 C CA . ILE B 1 309 ? -36.188 44.188 8.977 1 25.73 309 ILE B CA 1
ATOM 4780 C C . ILE B 1 309 ? -37.219 44.094 7.855 1 25.73 309 ILE B C 1
ATOM 4782 O O . ILE B 1 309 ? -36.969 44.531 6.73 1 25.73 309 ILE B O 1
ATOM 4786 N N . GLU B 1 310 ? -37.906 42.812 7.688 1 21.14 310 GLU B N 1
ATOM 4787 C CA . GLU B 1 310 ? -38.781 42.75 6.523 1 21.14 310 GLU B CA 1
ATOM 4788 C C . GLU B 1 310 ? -39.688 44 6.445 1 21.14 310 GLU B C 1
ATOM 4790 O O . GLU B 1 310 ? -39.781 44.75 7.41 1 21.14 310 GLU B O 1
ATOM 4795 N N . LEU B 1 311 ? -40.969 43.625 6.062 1 21.86 311 LEU B N 1
ATOM 4796 C CA . LEU B 1 311 ? -42 43.938 5.09 1 21.86 311 LEU B CA 1
ATOM 4797 C C . LEU B 1 311 ? -43 44.969 5.652 1 21.86 311 LEU B C 1
ATOM 4799 O O . LEU B 1 311 ? -44.219 44.844 5.422 1 21.86 311 LEU B O 1
ATOM 4803 N N . LYS B 1 312 ? -42.875 45.688 6.668 1 23.16 312 LYS B N 1
ATOM 4804 C CA . LYS B 1 312 ? -44.094 46.375 7.059 1 23.16 312 LYS B CA 1
ATOM 4805 C C . LYS B 1 312 ? -44.656 47.219 5.914 1 23.16 312 LYS B C 1
ATOM 4807 O O . LYS B 1 312 ? -45.781 47.719 5.98 1 23.16 312 LYS B O 1
ATOM 4812 N N . GLU B 1 313 ? -43.781 47.906 5.098 1 21.75 313 GLU B N 1
ATOM 4813 C CA . GLU B 1 313 ? -44.375 49.125 4.559 1 21.75 313 GLU B CA 1
ATOM 4814 C C . GLU B 1 313 ? -45.438 48.781 3.518 1 21.75 313 GLU B C 1
ATOM 4816 O O . GLU B 1 313 ? -45.125 48.406 2.385 1 21.75 313 GLU B O 1
ATOM 4821 N N . GLN B 1 314 ? -46.5 47.906 3.641 1 22.59 314 GLN B N 1
ATOM 4822 C CA . GLN B 1 314 ? -47.719 47.594 2.875 1 22.59 314 GLN B CA 1
ATOM 4823 C C . GLN B 1 314 ? -48.438 48.875 2.453 1 22.59 314 GLN B C 1
ATOM 4825 O O . GLN B 1 314 ? -49.531 49.188 2.959 1 22.59 314 GLN B O 1
ATOM 4830 N N . SER B 1 315 ? -47.781 50.031 2.322 1 20.78 315 SER B N 1
ATOM 4831 C CA . SER B 1 315 ? -48.656 51.156 2.143 1 20.78 315 SER B CA 1
ATOM 4832 C C . SER B 1 315 ? -49.625 50.938 0.981 1 20.78 315 SER B C 1
ATOM 4834 O O . SER B 1 315 ? -49.438 50 0.198 1 20.78 315 SER B O 1
ATOM 4836 N N . SER B 1 316 ? -50.125 51.938 0.162 1 20.61 316 SER B N 1
ATOM 4837 C CA . SER B 1 316 ? -51.281 52.75 -0.241 1 20.61 316 SER B CA 1
ATOM 4838 C C . SER B 1 316 ? -51.688 52.438 -1.677 1 20.61 316 SER B C 1
ATOM 4840 O O . SER B 1 316 ? -52.781 52.812 -2.111 1 20.61 316 SER B O 1
ATOM 4842 N N . PHE B 1 317 ? -50.844 52 -2.725 1 20.39 317 PHE B N 1
ATOM 4843 C CA . PHE B 1 317 ? -51.219 52.656 -3.963 1 20.39 317 PHE B CA 1
ATOM 4844 C C . PHE B 1 317 ? -52.5 52.062 -4.547 1 20.39 317 PHE B C 1
ATOM 4846 O O . PHE B 1 317 ? -52.656 50.844 -4.586 1 20.39 317 PHE B O 1
ATOM 4853 N N . SER B 1 318 ? -53.656 52.812 -5.094 1 21.42 318 SER B N 1
ATOM 4854 C CA . SER B 1 318 ? -55.031 53.062 -5.492 1 21.42 318 SER B CA 1
ATOM 4855 C C . SER B 1 318 ? -55.312 52.531 -6.895 1 21.42 318 SER B C 1
ATOM 4857 O O . SER B 1 318 ? -56.344 52.875 -7.5 1 21.42 318 SER B O 1
ATOM 4859 N N . LYS B 1 319 ? -54.656 51.625 -7.637 1 22.75 319 LYS B N 1
ATOM 4860 C CA . LYS B 1 319 ? -54.938 51.812 -9.062 1 22.75 319 LYS B CA 1
ATOM 4861 C C . LYS B 1 319 ? -56.406 51.531 -9.375 1 22.75 319 LYS B C 1
ATOM 4863 O O . LYS B 1 319 ? -57.031 50.719 -8.719 1 22.75 319 LYS B O 1
ATOM 4868 N N . SER B 1 320 ? -56.969 51.844 -10.773 1 23.48 320 SER B N 1
ATOM 4869 C CA . SER B 1 320 ? -57.969 52.438 -11.664 1 23.48 320 SER B CA 1
ATOM 4870 C C . SER B 1 320 ? -58.969 51.406 -12.125 1 23.48 320 SER B C 1
ATOM 4872 O O . SER B 1 320 ? -58.656 50.219 -12.242 1 23.48 320 SER B O 1
ATOM 4874 N N . PRO B 1 321 ? -60.219 51.75 -12.758 1 25.83 321 PRO B N 1
ATOM 4875 C CA . PRO B 1 321 ? -61.625 51.469 -12.961 1 25.83 321 PRO B CA 1
ATOM 4876 C C . PRO B 1 321 ? -61.875 50.469 -14.094 1 25.83 321 PRO B C 1
ATOM 4878 O O . PRO B 1 321 ? -61.5 50.719 -15.234 1 25.83 321 PRO B O 1
ATOM 4881 N N . ALA B 1 322 ? -61.844 49.156 -13.977 1 22.88 322 ALA B N 1
ATOM 4882 C CA . ALA B 1 322 ? -62.188 48.25 -15.07 1 22.88 322 ALA B CA 1
ATOM 4883 C C . ALA B 1 322 ? -63.594 48.5 -15.594 1 22.88 322 ALA B C 1
ATOM 4885 O O . ALA B 1 322 ? -64.5 48.875 -14.828 1 22.88 322 ALA B O 1
ATOM 4886 N N . LEU B 1 323 ? -64 48.156 -16.953 1 25.36 323 LEU B N 1
ATOM 4887 C CA . LEU B 1 323 ? -65 48.406 -18.016 1 25.36 323 LEU B CA 1
ATOM 4888 C C . LEU B 1 323 ? -66.25 47.562 -17.812 1 25.36 323 LEU B C 1
ATOM 4890 O O . LEU B 1 323 ? -66.188 46.312 -17.734 1 25.36 323 LEU B O 1
ATOM 4894 N N . THR B 1 324 ? -67.438 47.938 -17.266 1 25.92 324 THR B N 1
ATOM 4895 C CA . THR B 1 324 ? -68.75 47.312 -17.156 1 25.92 324 THR B CA 1
ATOM 4896 C C . THR B 1 324 ? -69.438 47.219 -18.516 1 25.92 324 THR B C 1
ATOM 4898 O O . THR B 1 324 ? -69.75 48.219 -19.125 1 25.92 324 THR B O 1
ATOM 4901 N N . PRO B 1 325 ? -69.062 46.438 -19.594 1 27.69 325 PRO B N 1
ATOM 4902 C CA . PRO B 1 325 ? -69.938 46.656 -20.766 1 27.69 325 PRO B CA 1
ATOM 4903 C C . PRO B 1 325 ? -71.375 46.375 -20.484 1 27.69 325 PRO B C 1
ATOM 4905 O O . PRO B 1 325 ? -71.75 45.344 -19.906 1 27.69 325 PRO B O 1
ATOM 4908 N N . ASP B 1 326 ? -72.25 47.312 -20.25 1 23.47 326 ASP B N 1
ATOM 4909 C CA . ASP B 1 326 ? -73.688 47.531 -20.391 1 23.47 326 ASP B CA 1
ATOM 4910 C C . ASP B 1 326 ? -74.25 46.938 -21.672 1 23.47 326 ASP B C 1
ATOM 4912 O O . ASP B 1 326 ? -73.5 46.656 -22.594 1 23.47 326 ASP B O 1
ATOM 4916 N N . ALA B 1 327 ? -75.188 47.906 -22.5 1 22.55 327 ALA B N 1
ATOM 4917 C CA . ALA B 1 327 ? -76.188 47.812 -23.547 1 22.55 327 ALA B CA 1
ATOM 4918 C C . ALA B 1 327 ? -75.562 47.469 -24.891 1 22.55 327 ALA B C 1
ATOM 4920 O O . ALA B 1 327 ? -74.5 48 -25.219 1 22.55 327 ALA B O 1
#

Organism: Pycnoporus cinnabarinus (NCBI:txid5643)

Solvent-accessible surface area (backbone atoms only — not comparable to full-atom values): 34742 Å² total; per-residue (Å²): 104,45,60,48,35,37,27,42,53,52,11,51,33,49,30,29,16,44,48,21,35,37,52,51,45,53,50,50,40,60,37,45,47,74,79,56,57,68,68,60,50,48,51,56,53,50,53,48,51,51,50,50,52,39,51,54,38,45,50,49,41,49,40,43,24,56,13,73,21,51,55,37,65,66,42,57,41,38,29,47,76,38,52,29,43,38,37,29,48,26,14,53,43,40,22,53,54,44,35,54,50,17,50,50,46,15,64,74,68,69,35,62,65,60,18,50,53,47,30,49,42,24,50,50,13,19,51,23,13,37,50,34,16,55,47,36,56,73,64,36,31,48,72,54,34,43,66,77,42,36,65,35,45,48,43,18,32,47,31,46,17,51,44,29,46,50,49,32,51,48,48,52,55,52,49,65,67,60,64,53,91,49,64,69,61,28,52,50,47,50,50,50,44,50,47,46,41,49,36,29,45,49,46,20,49,49,28,43,51,25,36,51,34,39,72,75,37,52,85,46,29,56,22,45,20,45,48,50,29,45,31,48,47,43,52,38,35,52,44,51,58,64,48,65,70,65,46,44,65,80,13,72,84,61,59,68,77,80,46,65,66,58,75,62,60,64,48,67,75,72,71,80,71,80,80,80,78,78,78,76,80,79,75,84,73,78,81,81,76,73,87,76,72,87,79,71,80,72,76,73,76,74,73,75,70,73,68,75,67,62,82,70,66,84,73,70,87,75,84,77,78,86,80,77,87,89,136,105,44,60,49,35,36,27,42,53,51,11,52,32,49,30,30,17,44,48,20,34,37,52,50,46,52,51,50,40,60,39,44,47,75,81,57,56,68,68,60,49,48,51,56,53,48,52,49,51,51,50,50,52,42,51,54,39,45,49,51,41,48,39,43,24,56,14,75,20,51,53,36,66,66,41,58,41,38,30,46,75,36,52,28,42,39,37,28,48,24,14,52,45,40,23,53,54,45,34,53,50,18,50,50,46,16,65,74,69,69,36,62,65,61,19,50,53,47,31,49,42,23,49,50,12,20,51,23,12,37,48,35,15,54,48,36,56,72,65,36,30,48,71,55,34,44,65,76,44,37,66,36,45,47,44,19,32,46,32,47,17,50,44,29,45,50,49,31,50,50,48,51,55,51,48,65,68,60,64,53,90,48,65,69,60,29,52,53,48,50,51,50,45,49,48,48,41,50,38,30,46,49,46,20,48,50,29,41,52,25,37,50,34,40,70,75,36,52,85,46,29,56,23,46,21,45,48,50,28,45,31,49,45,43,54,39,34,52,42,51,59,65,47,64,70,66,44,42,65,81,14,70,83,62,59,67,77,77,51,59,61,59,67,62,59,61,45,65,74,73,67,80,85,70,86,77,75,79,75,79,74,80,76,79,76,77,81,83,84,73,87,86,66,85,79,73,79,75,79,76,78,77,75,79,72,77,68,72,78,63,78,72,86,72,75,78,89,77,88,87,86,84,87,77,87,77,134

Secondary structure (DSSP, 8-state):
-HHHHHHHHHHHHHHHHHHHHHHHHHHHHHHH-TTS-HHHHHHHHHHHHHHHHHHHHHHHHHHIIIIITTT-HHHHHB--GGGGHHHHHHHHHHHHHHHHHHHHHHHHHS-HHHHHHHHHHHHHHHHHHHHHHHHHHHH-BHHHHHHHTHHHHHHHHHHHHHHHHHHHHHHHHHHHH---S-HHHHHHHHHHHHHHHHHHHHHHHHHHHHHHHHHH-TTSSHHHHHHHHHHHHHHHHHHHHHHTT--BTTSTT--GGGSTHHHHHTS----S-----------------S---------------GGGGSTTS--------------/-HHHHHHHHHHHHHHHHHHHHHHHHHHHHHHH-TTS-HHHHHHHHHHHHHHHHHHHHHHHHHHIIIIITTT-HHHHHB--GGGGHHHHHHHHHHHHHHHHHHHHHHHHHS-HHHHHHHHHHHHHHHHHHHHHHHHHHHH-BHHHHHHHTHHHHHHHHHHHHHHHHHHHHHHHHHHHH---S-HHHHHHHHHHHHHHHHHHHHHHHHHHHHHHHHHH-TTSSHHHHHHHHHHHHHHHHHHHHHHTT--BTTSTT--GGGSTTHHHHTS----------------------S---------------GGG-------------------

Sequence (654 aa):
MAPLAAPLLLGYLFNWGLYGVLSVQVYLYHLAFPKDSVIVKTLVYSVYMIETAQTIIIAHDAFNAYAKGYGDLNALGSAQTEWLAVPIFSGIVSATVQIYYAYRVSVLSGSRLLGLAISAIALLQGSSAIAQGAQAFRIGNFADLATKAFASCAIWLAGSATCDIIIAGCMTFLLLRKDTKVPTTHAVITKVVRLVIETGTLTALAATIDITLFLAFPHNSYHGCVALTLAKLYSNSLLVLFNSRIRIVGGRGMDPLLSGDSFASVLPKTQPGGSSRKVNLSTRTQLASNISGVHVHEQTWIATDPESIELKEQSSFSKSPALTPDAMAPLAAPLLLGYLFNWGLYGVLSVQVYLYHLAFPKDSVIVKTLVYSVYMIETAQTIIIAHDAFNAYAKGYGDLNALGSAQTEWLAVPIFSGIVSATVQIYYAYRVSVLSGSRLLGLAISAIALLQGSSAIAQGAQAFRIGNFADLATKAFASCAIWLAGSATCDIIIAGCMTFLLLRKDTKVPTTHAVITKVVRLVIETGTLTALAATIDITLFLAFPHNSYHGCVALTLAKLYSNSLLVLFNSRIRIVGGRGMDPLLSGDSFASVLPKTQPGGSSRKVNLSTRTQLASNISGVHVHEQTWIATDPESIELKEQSSFSKSPALTPDA